Protein AF-0000000084851824 (afdb_homodimer)

pLDDT: mean 92.96, std 8.17, range [54.19, 98.88]

Foldseek 3Di:
DVCVVPVVVVVVDDDDDDPVNVCVLQVLVCVLPVDDDPPLLVLVLVLVCVFFVFDPVLSVLLVVLLSLLVSLVVLVVCVLLVFQFAQLHGHSCVPPNPVSSNSNSVVSNVVSVVSVVVSCVVQVQPCLVVLLVVLVVLQVQLVVVQSVCQVVLPQDALVVNLSSQCSNQVSSSVNSVVSSLSRGPHPVVDDCSVLSSLVSSLVQLLVLLCQAQPPVVCSRGRRNSCLLSLTNHQLLSQLCVQDVVDCLSSVSSNVSDPDVPSSVVNSCCSVPPSVSSVVSLVVSVVSLVVSQVVCVVRPHTVSVVVSSVVSRDDPVVRD/DVCVVPCVVVVPDDDDDDPVNVCVLQVLVCVLPVDDDPPLLVLVLVLVCVFFVFDPVLSVLLVVLLSLLVSLVVLVVCVLLVFQFAQLHGHSCVPPNPVSSNSNSVVSNVVSVVSVVVSCVVQVQPCLVVLLVVLVVLQVQLVVVQSVCQVVLPQDALVVNLSSQCSNQVSSSVNSVVSSLSRGPHPVVDDCSVLSSLVSSLVQLLVLLCQAQPPVVCSRGRRNSCLLSLTNHQLLSQLCVQDVVDCLSSVSSNVSDPDCPSSVVNSCCSVPPSVSSVVSLVVSVVSLVVSQVVCVVRPHTVSVVVSSVVSDDDPVVRD

Structure (mmCIF, N/CA/C/O backbone):
data_AF-0000000084851824-model_v1
#
loop_
_entity.id
_entity.type
_entity.pdbx_description
1 polymer '(2E,6E)-farnesyl diphosphate synthase'
#
loop_
_atom_site.group_PDB
_atom_site.id
_atom_site.type_symbol
_atom_site.label_atom_id
_atom_site.label_alt_id
_atom_site.label_comp_id
_atom_site.label_asym_id
_atom_site.label_entity_id
_atom_site.label_seq_id
_atom_site.pdbx_PDB_ins_code
_atom_site.Cartn_x
_atom_site.Cartn_y
_atom_site.Cartn_z
_atom_site.occupancy
_atom_site.B_iso_or_equiv
_atom_site.auth_seq_id
_atom_site.auth_comp_id
_atom_site.auth_asym_id
_atom_site.auth_atom_id
_atom_site.pdbx_PDB_model_num
ATOM 1 N N . MET A 1 1 ? -0.949 -29.328 -24.188 1 68.56 1 MET A N 1
ATOM 2 C CA . MET A 1 1 ? -0.172 -30.031 -23.172 1 68.56 1 MET A CA 1
ATOM 3 C C . MET A 1 1 ? 1.322 -29.922 -23.453 1 68.56 1 MET A C 1
ATOM 5 O O . MET A 1 1 ? 2.137 -29.953 -22.531 1 68.56 1 MET A O 1
ATOM 9 N N . ASP A 1 2 ? 1.595 -29.594 -24.688 1 75.44 2 ASP A N 1
ATOM 10 C CA . ASP A 1 2 ? 2.988 -29.547 -25.125 1 75.44 2 ASP A CA 1
ATOM 11 C C . ASP A 1 2 ? 3.721 -28.359 -24.484 1 75.44 2 ASP A C 1
ATOM 13 O O . ASP A 1 2 ? 4.898 -28.469 -24.141 1 75.44 2 ASP A O 1
ATOM 17 N N . LYS A 1 3 ? 2.967 -27.312 -24.141 1 84.19 3 LYS A N 1
ATOM 18 C CA . LYS A 1 3 ? 3.592 -26.109 -23.594 1 84.19 3 LYS A CA 1
ATOM 19 C C . LYS A 1 3 ? 4.148 -26.375 -22.203 1 84.19 3 LYS A C 1
ATOM 21 O O . LYS A 1 3 ? 5.082 -25.703 -21.75 1 84.19 3 LYS A O 1
ATOM 26 N N . TYR A 1 4 ? 3.703 -27.391 -21.578 1 91.06 4 TYR A N 1
ATOM 27 C CA . TYR A 1 4 ? 4.109 -27.656 -20.203 1 91.06 4 TYR A CA 1
ATOM 28 C C . TYR A 1 4 ? 5.227 -28.688 -20.156 1 91.06 4 TYR A C 1
ATOM 30 O O . TYR A 1 4 ? 5.754 -28.984 -19.078 1 91.06 4 TYR A O 1
ATOM 38 N N . ASP A 1 5 ? 5.609 -29.172 -21.344 1 86.06 5 ASP A N 1
ATOM 39 C CA . ASP A 1 5 ? 6.715 -30.125 -21.406 1 86.06 5 ASP A CA 1
ATOM 40 C C . ASP A 1 5 ? 8.055 -29.438 -21.172 1 86.06 5 ASP A C 1
ATOM 42 O O . ASP A 1 5 ? 9.008 -30.047 -20.703 1 86.06 5 ASP A O 1
ATOM 46 N N . ASN A 1 6 ? 8.148 -28.125 -21.5 1 83.19 6 ASN A N 1
ATOM 47 C CA . ASN A 1 6 ? 9.391 -27.375 -21.328 1 83.19 6 ASN A CA 1
ATOM 48 C C . ASN A 1 6 ? 9.133 -26.016 -20.672 1 83.19 6 ASN A C 1
ATOM 50 O O . ASN A 1 6 ? 9.711 -25 -21.094 1 83.19 6 ASN A O 1
ATOM 54 N N . ILE A 1 7 ? 8.297 -25.984 -19.703 1 89.12 7 ILE A N 1
ATOM 55 C CA . ILE A 1 7 ? 7.871 -24.734 -19.094 1 89.12 7 ILE A CA 1
ATOM 56 C C . ILE A 1 7 ? 9.039 -24.094 -18.328 1 89.12 7 ILE A C 1
ATOM 58 O O . ILE A 1 7 ? 9.102 -22.875 -18.188 1 89.12 7 ILE A O 1
ATOM 62 N N . LEU A 1 8 ? 9.992 -24.906 -17.969 1 87.31 8 LEU A N 1
ATOM 63 C CA . LEU A 1 8 ? 11.172 -24.406 -17.281 1 87.31 8 LEU A CA 1
ATOM 64 C C . LEU A 1 8 ? 11.906 -23.391 -18.141 1 87.31 8 LEU A C 1
ATOM 66 O O . LEU A 1 8 ? 12.398 -22.375 -17.625 1 87.31 8 LEU A O 1
ATOM 70 N N . HIS A 1 9 ? 11.977 -23.688 -19.422 1 83.81 9 HIS A N 1
ATOM 71 C CA . HIS A 1 9 ? 12.625 -22.75 -20.328 1 83.81 9 HIS A CA 1
ATOM 72 C C . HIS A 1 9 ? 11.898 -21.422 -20.359 1 83.81 9 HIS A C 1
ATOM 74 O O . HIS A 1 9 ? 12.531 -20.359 -20.328 1 83.81 9 HIS A O 1
ATOM 80 N N . LEU A 1 10 ? 10.578 -21.5 -20.391 1 83 10 LEU A N 1
ATOM 81 C CA . LEU A 1 10 ? 9.766 -20.297 -20.391 1 83 10 LEU A CA 1
ATOM 82 C C . LEU A 1 10 ? 9.93 -19.516 -19.094 1 83 10 LEU A C 1
ATOM 84 O O . LEU A 1 10 ? 10.047 -18.297 -19.109 1 83 10 LEU A O 1
ATOM 88 N N . LEU A 1 11 ? 9.977 -20.203 -17.984 1 88.88 11 LEU A N 1
ATOM 89 C CA . LEU A 1 11 ? 10.031 -19.594 -16.656 1 88.88 11 LEU A CA 1
ATOM 90 C C . LEU A 1 11 ? 11.438 -19.078 -16.344 1 88.88 11 LEU A C 1
ATOM 92 O O . LEU A 1 11 ? 11.648 -18.391 -15.352 1 88.88 11 LEU A O 1
ATOM 96 N N . SER A 1 12 ? 12.383 -19.422 -17.219 1 85.38 12 SER A N 1
ATOM 97 C CA . SER A 1 12 ? 13.75 -18.938 -17.062 1 85.38 12 SER A CA 1
ATOM 98 C C . SER A 1 12 ? 13.945 -17.594 -17.766 1 85.38 12 SER A C 1
ATOM 100 O O . SER A 1 12 ? 14.984 -16.953 -17.609 1 85.38 12 SER A O 1
ATOM 102 N N . GLN A 1 13 ? 12.906 -17.234 -18.469 1 81.06 13 GLN A N 1
ATOM 103 C CA . GLN A 1 13 ? 12.953 -15.961 -19.172 1 81.06 13 GLN A CA 1
ATOM 104 C C . GLN A 1 13 ? 12.211 -14.875 -18.391 1 81.06 13 GLN A C 1
ATOM 106 O O . GLN A 1 13 ? 11.32 -15.172 -17.594 1 81.06 13 GLN A O 1
ATOM 111 N N . GLU A 1 14 ? 12.68 -13.672 -18.562 1 80.12 14 GLU A N 1
ATOM 112 C CA . GLU A 1 14 ? 11.953 -12.57 -17.938 1 80.12 14 GLU A CA 1
ATOM 113 C C . GLU A 1 14 ? 10.555 -12.43 -18.531 1 80.12 14 GLU A C 1
ATOM 115 O O . GLU A 1 14 ? 10.375 -12.516 -19.75 1 80.12 14 GLU A O 1
ATOM 120 N N . PRO A 1 15 ? 9.617 -12.32 -17.672 1 79.5 15 PRO A N 1
ATOM 121 C CA . PRO A 1 15 ? 8.266 -12.156 -18.188 1 79.5 15 PRO A CA 1
ATOM 122 C C . PRO A 1 15 ? 8.109 -10.906 -19.047 1 79.5 15 PRO A C 1
ATOM 124 O O . PRO A 1 15 ? 8.727 -9.875 -18.766 1 79.5 15 PRO A O 1
ATOM 127 N N . ARG A 1 16 ? 7.297 -11.094 -20.094 1 83.56 16 ARG A N 1
ATOM 128 C CA . ARG A 1 16 ? 7.012 -9.953 -20.969 1 83.56 16 ARG A CA 1
ATOM 129 C C . ARG A 1 16 ? 6.109 -8.945 -20.266 1 83.56 16 ARG A C 1
ATOM 131 O O . ARG A 1 16 ? 5.102 -9.32 -19.656 1 83.56 16 ARG A O 1
ATOM 138 N N . TRP A 1 17 ? 6.465 -7.719 -20.141 1 93.94 17 TRP A N 1
ATOM 139 C CA . TRP A 1 17 ? 5.668 -6.617 -19.609 1 93.94 17 TRP A CA 1
ATOM 140 C C . TRP A 1 17 ? 5.574 -5.484 -20.625 1 93.94 17 TRP A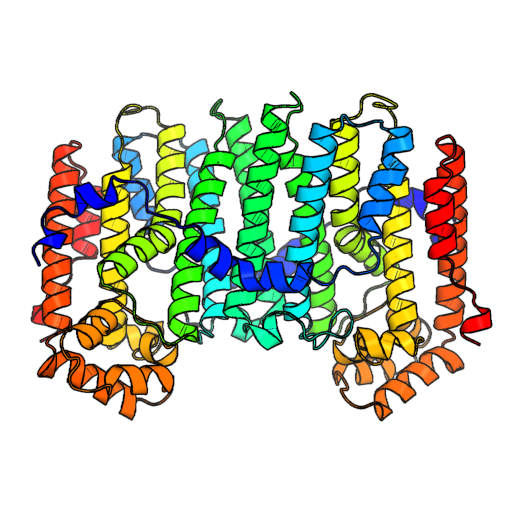 C 1
ATOM 142 O O . TRP A 1 17 ? 6.539 -4.746 -20.844 1 93.94 17 TRP A O 1
ATOM 152 N N . THR A 1 18 ? 4.379 -5.398 -21.281 1 94.62 18 THR A N 1
ATOM 153 C CA . THR A 1 18 ? 4.195 -4.484 -22.406 1 94.62 18 THR A CA 1
ATOM 154 C C . THR A 1 18 ? 3.801 -3.096 -21.906 1 94.62 18 THR A C 1
ATOM 156 O O . THR A 1 18 ? 3.381 -2.934 -20.766 1 94.62 18 THR A O 1
ATOM 159 N N . SER A 1 19 ? 3.904 -2.139 -22.781 1 95.75 19 SER A N 1
ATOM 160 C CA . SER A 1 19 ? 3.457 -0.785 -22.469 1 95.75 19 SER A CA 1
ATOM 161 C C . SER A 1 19 ? 1.956 -0.746 -22.203 1 95.75 19 SER A C 1
ATOM 163 O O . SER A 1 19 ? 1.484 0.054 -21.391 1 95.75 19 SER A O 1
ATOM 165 N N . LEU A 1 20 ? 1.265 -1.62 -22.844 1 95.19 20 LEU A N 1
ATOM 166 C CA . LEU A 1 20 ? -0.178 -1.686 -22.625 1 95.19 20 LEU A CA 1
ATOM 167 C C . LEU A 1 20 ? -0.499 -2.203 -21.234 1 95.19 20 LEU A C 1
ATOM 169 O O . LEU A 1 20 ? -1.378 -1.667 -20.562 1 95.19 20 LEU A O 1
ATOM 173 N N . ASN A 1 21 ? 0.188 -3.277 -20.781 1 96.31 21 ASN A N 1
ATOM 174 C CA . ASN A 1 21 ? 0.021 -3.756 -19.422 1 96.31 21 ASN A CA 1
ATOM 175 C C . ASN A 1 21 ? 0.282 -2.648 -18.406 1 96.31 21 ASN A C 1
ATOM 177 O O . ASN A 1 21 ? -0.486 -2.475 -17.453 1 96.31 21 ASN A O 1
ATOM 181 N N . GLU A 1 22 ? 1.395 -1.905 -18.688 1 97.56 22 GLU A N 1
ATOM 182 C CA . GLU A 1 22 ? 1.799 -0.831 -17.797 1 97.56 22 GLU A CA 1
ATOM 183 C C . GLU A 1 22 ? 0.731 0.257 -17.719 1 97.56 22 GLU A C 1
ATOM 185 O O . GLU A 1 22 ? 0.361 0.696 -16.625 1 97.56 22 GLU A O 1
ATOM 190 N N . SER A 1 23 ? 0.231 0.68 -18.891 1 97.44 23 SER A N 1
ATOM 191 C CA . SER A 1 23 ? -0.773 1.737 -18.938 1 97.44 23 SER A CA 1
ATOM 192 C C . SER A 1 23 ? -2.076 1.295 -18.281 1 97.44 23 SER A C 1
ATOM 194 O O . SER A 1 23 ? -2.736 2.086 -17.609 1 97.44 23 SER A O 1
ATOM 196 N N . ASP A 1 24 ? -2.424 0.044 -18.484 1 97.06 24 ASP A N 1
ATOM 197 C CA . ASP A 1 24 ? -3.65 -0.486 -17.891 1 97.06 24 ASP A CA 1
ATOM 198 C C . ASP A 1 24 ? -3.576 -0.476 -16.359 1 97.06 24 ASP A C 1
ATOM 200 O O . ASP A 1 24 ? -4.527 -0.067 -15.695 1 97.06 24 ASP A O 1
ATOM 204 N N . LEU A 1 25 ? -2.482 -0.9 -15.844 1 97.88 25 LEU A N 1
ATOM 205 C CA . LEU A 1 25 ? -2.32 -0.995 -14.398 1 97.88 25 LEU A CA 1
ATOM 206 C C . LEU A 1 25 ? -2.248 0.392 -13.766 1 97.88 25 LEU A C 1
ATOM 208 O O . LEU A 1 25 ? -2.65 0.577 -12.617 1 97.88 25 LEU A O 1
ATOM 212 N N . LEU A 1 26 ? -1.768 1.395 -14.531 1 98.5 26 LEU A N 1
ATOM 213 C CA . LEU A 1 26 ? -1.519 2.727 -13.992 1 98.5 26 LEU A CA 1
ATOM 214 C C . LEU A 1 26 ? -2.682 3.664 -14.305 1 98.5 26 LEU A C 1
ATOM 216 O O . LEU A 1 26 ? -2.633 4.852 -13.969 1 98.5 26 LEU A O 1
ATOM 220 N N . GLU A 1 27 ? -3.676 3.184 -14.883 1 98.31 27 GLU A N 1
ATOM 221 C CA . GLU A 1 27 ? -4.777 4.039 -15.312 1 98.31 27 GLU A CA 1
ATOM 222 C C . GLU A 1 27 ? -5.383 4.789 -14.125 1 98.31 27 GLU A C 1
ATOM 224 O O . GLU A 1 27 ? -5.672 5.984 -14.219 1 98.31 27 GLU A O 1
ATOM 229 N N . PRO A 1 28 ? -5.629 4.105 -12.945 1 98.19 28 PRO A N 1
ATOM 230 C CA . PRO A 1 28 ? -6.129 4.875 -11.805 1 98.19 28 PRO A CA 1
ATOM 231 C C . PRO A 1 28 ? -5.188 6.008 -11.398 1 98.19 28 PRO A C 1
ATOM 233 O O . PRO A 1 28 ? -5.645 7.102 -11.062 1 98.19 28 PRO A O 1
ATOM 236 N N . PHE A 1 29 ? -3.914 5.75 -11.445 1 98.44 29 PHE A N 1
ATOM 237 C CA . PHE A 1 29 ? -2.91 6.754 -11.117 1 98.44 29 PHE A CA 1
ATOM 238 C C . PHE A 1 29 ? -2.934 7.895 -12.125 1 98.44 29 PHE A C 1
ATOM 240 O O . PHE A 1 29 ? -2.918 9.07 -11.75 1 98.44 29 PHE A O 1
ATOM 247 N N . SER A 1 30 ? -2.934 7.543 -13.375 1 97.56 30 SER A N 1
ATOM 248 C CA . SER A 1 30 ? -2.979 8.531 -14.445 1 97.56 30 SER A CA 1
ATOM 249 C C . SER A 1 30 ? -4.238 9.391 -14.352 1 97.56 30 SER A C 1
ATOM 251 O O . SER A 1 30 ? -4.188 10.602 -14.57 1 97.56 30 SER A O 1
ATOM 253 N N . TYR A 1 31 ? -5.328 8.766 -14.055 1 96.94 31 TYR A N 1
ATOM 254 C CA . TYR A 1 31 ? -6.586 9.484 -13.859 1 96.94 31 TYR A CA 1
ATOM 255 C C . TYR A 1 31 ? -6.461 10.508 -12.742 1 96.94 31 TYR A C 1
ATOM 257 O O . TYR A 1 31 ? -6.863 11.664 -12.906 1 96.94 31 TYR A O 1
ATOM 265 N N . THR A 1 32 ? -5.879 10.094 -11.617 1 95.31 32 THR A N 1
ATOM 266 C CA . THR A 1 32 ? -5.75 10.961 -10.453 1 95.31 32 THR A CA 1
ATOM 267 C C . THR A 1 32 ? -4.809 12.125 -10.734 1 95.31 32 THR A C 1
ATOM 269 O O . THR A 1 32 ? -5.02 13.234 -10.25 1 95.31 32 THR A O 1
ATOM 272 N N . THR A 1 33 ? -3.795 11.906 -11.578 1 94.19 33 THR A N 1
ATOM 273 C CA . THR A 1 33 ? -2.777 12.914 -11.852 1 94.19 33 THR A CA 1
ATOM 274 C C . THR A 1 33 ? -3.217 13.836 -12.984 1 94.19 33 THR A C 1
ATOM 276 O O . THR A 1 33 ? -2.631 14.898 -13.188 1 94.19 33 THR A O 1
ATOM 279 N N . ALA A 1 34 ? -4.098 13.461 -13.758 1 89.56 34 ALA A N 1
ATOM 280 C CA . ALA A 1 34 ? -4.555 14.234 -14.906 1 89.56 34 ALA A CA 1
ATOM 281 C C . ALA A 1 34 ? -5.223 15.531 -14.461 1 89.56 34 ALA A C 1
ATOM 283 O O . ALA A 1 34 ? -5.332 16.484 -15.242 1 89.56 34 ALA A O 1
ATOM 284 N N . ASN A 1 35 ? -5.676 15.664 -13.328 1 77.31 35 ASN A N 1
ATOM 285 C CA . ASN A 1 35 ? -6.301 16.859 -12.781 1 77.31 35 ASN A CA 1
ATOM 286 C C . ASN A 1 35 ? -5.5 17.438 -11.617 1 77.31 35 ASN A C 1
ATOM 288 O O . ASN A 1 35 ? -5.871 17.25 -10.453 1 77.31 35 ASN A O 1
ATOM 292 N N . PRO A 1 36 ? -4.508 18.141 -12.039 1 68.06 36 PRO A N 1
ATOM 293 C CA . PRO A 1 36 ? -3.631 18.562 -10.938 1 68.06 36 PRO A CA 1
ATOM 294 C C . PRO A 1 36 ? -4.242 19.672 -10.094 1 68.06 36 PRO A C 1
ATOM 296 O O . PRO A 1 36 ? -4.965 20.531 -10.609 1 68.06 36 PRO A O 1
ATOM 299 N N . GLY A 1 37 ? -4.32 19.453 -8.789 1 62.97 37 GLY A N 1
ATOM 300 C CA . GLY A 1 37 ? -4.762 20.5 -7.879 1 62.97 37 GLY A CA 1
ATOM 301 C C . GLY A 1 37 ? -3.762 21.625 -7.738 1 62.97 37 GLY A C 1
ATOM 302 O O . GLY A 1 37 ? -2.912 21.812 -8.609 1 62.97 37 GLY A O 1
ATOM 303 N N . LYS A 1 38 ? -4.055 22.422 -6.734 1 62.91 38 LYS A N 1
ATOM 304 C CA . LYS A 1 38 ? -3.193 23.578 -6.473 1 62.91 38 LYS A CA 1
ATOM 305 C C . LYS A 1 38 ? -1.758 23.141 -6.195 1 62.91 38 LYS A C 1
ATOM 307 O O . LYS A 1 38 ? -1.509 22.344 -5.289 1 62.91 38 LYS A O 1
ATOM 312 N N . GLU A 1 39 ? -0.979 22.938 -7.105 1 73.88 39 GLU A N 1
ATOM 313 C CA . GLU A 1 39 ? 0.395 22.453 -7.23 1 73.88 39 GLU A CA 1
ATOM 314 C C . GLU A 1 39 ? 1.298 23.094 -6.176 1 73.88 39 GLU A C 1
ATOM 316 O O . GLU A 1 39 ? 2.35 23.641 -6.504 1 73.88 39 GLU A O 1
ATOM 321 N N . ILE A 1 40 ? 0.847 23.016 -4.84 1 84.44 40 ILE A N 1
ATOM 322 C CA . ILE A 1 40 ? 1.609 23.625 -3.764 1 84.44 40 ILE A CA 1
ATOM 323 C C . ILE A 1 40 ? 2.949 22.922 -3.602 1 84.44 40 ILE A C 1
ATOM 325 O O . ILE A 1 40 ? 3.961 23.547 -3.283 1 84.44 40 ILE A O 1
ATOM 329 N N . ARG A 1 41 ? 2.992 21.734 -3.857 1 88.38 41 ARG A N 1
ATOM 330 C CA . ARG A 1 41 ? 4.223 20.969 -3.688 1 88.38 41 ARG A CA 1
ATOM 331 C C . ARG A 1 41 ? 5.281 21.406 -4.699 1 88.38 41 ARG A C 1
ATOM 333 O O . ARG A 1 41 ? 6.449 21.578 -4.352 1 88.38 41 ARG A O 1
ATOM 340 N N . GLY A 1 42 ? 4.844 21.531 -5.934 1 90.5 42 GLY A N 1
ATOM 341 C CA . GLY A 1 42 ? 5.766 22.047 -6.934 1 90.5 42 GLY A CA 1
ATOM 342 C C . GLY A 1 42 ? 6.309 23.422 -6.586 1 90.5 42 GLY A C 1
ATOM 343 O O . GLY A 1 42 ? 7.504 23.688 -6.746 1 90.5 42 GLY A O 1
ATOM 344 N N . LYS A 1 43 ? 5.441 24.25 -6.051 1 94.25 43 LYS A N 1
ATOM 345 C CA . LYS A 1 43 ? 5.848 25.594 -5.645 1 94.25 43 LYS A CA 1
ATOM 346 C C . LYS A 1 43 ? 6.836 25.547 -4.484 1 94.25 43 LYS A C 1
ATOM 348 O O . LYS A 1 43 ? 7.781 26.344 -4.43 1 94.25 43 LYS A O 1
ATOM 353 N N . LEU A 1 44 ? 6.582 24.625 -3.604 1 96.25 44 LEU A N 1
ATOM 354 C CA . LEU A 1 44 ? 7.488 24.484 -2.467 1 96.25 44 LEU A CA 1
ATOM 355 C C . LEU A 1 44 ? 8.867 24.016 -2.924 1 96.25 44 LEU A C 1
ATOM 357 O O . LEU A 1 44 ? 9.883 24.531 -2.451 1 96.25 44 LEU A O 1
ATOM 361 N N . ILE A 1 45 ? 8.891 23.062 -3.848 1 96.31 45 ILE A N 1
ATOM 362 C CA . ILE A 1 45 ? 10.148 22.562 -4.379 1 96.31 45 ILE A CA 1
ATOM 363 C C . ILE A 1 45 ? 10.922 23.703 -5.039 1 96.31 45 ILE A C 1
ATOM 365 O O . ILE A 1 45 ? 12.117 23.875 -4.793 1 96.31 45 ILE A O 1
ATOM 369 N N . GLU A 1 46 ? 10.219 24.484 -5.789 1 96.69 46 GLU A N 1
ATOM 370 C CA . GLU A 1 46 ? 10.844 25.641 -6.449 1 96.69 46 GLU A CA 1
ATOM 371 C C . GLU A 1 46 ? 11.367 26.641 -5.43 1 96.69 46 GLU A C 1
ATOM 373 O O . GLU A 1 46 ? 12.469 27.172 -5.582 1 96.69 46 GLU A O 1
ATOM 378 N N . ALA A 1 47 ? 10.586 26.906 -4.457 1 98.19 47 ALA A N 1
ATOM 379 C CA . ALA A 1 47 ? 10.961 27.875 -3.434 1 98.19 47 ALA A CA 1
ATOM 380 C C . ALA A 1 47 ? 12.195 27.422 -2.664 1 98.19 47 ALA A C 1
ATOM 382 O O . ALA A 1 47 ? 13.148 28.188 -2.486 1 98.19 47 ALA A O 1
ATOM 383 N N . PHE A 1 48 ? 12.25 26.188 -2.232 1 98.56 48 PHE A N 1
ATOM 384 C CA . PHE A 1 48 ? 13.383 25.672 -1.479 1 98.56 48 PHE A CA 1
ATOM 385 C C . PHE A 1 48 ? 14.625 25.594 -2.357 1 98.56 48 PHE A C 1
ATOM 387 O O . PHE A 1 48 ? 15.75 25.719 -1.864 1 98.56 48 PHE A O 1
ATOM 394 N N . ASN A 1 49 ? 14.398 25.453 -3.668 1 98.31 49 ASN A N 1
ATOM 395 C CA . ASN A 1 49 ? 15.539 25.344 -4.57 1 98.31 49 ASN A CA 1
ATOM 396 C C . ASN A 1 49 ? 16.266 26.672 -4.727 1 98.31 49 ASN A C 1
ATOM 398 O O . ASN A 1 49 ? 17.391 26.734 -5.219 1 98.31 49 ASN A O 1
ATOM 402 N N . LEU A 1 50 ? 15.57 27.766 -4.336 1 98.25 50 LEU A N 1
ATOM 403 C CA . LEU A 1 50 ? 16.266 29.047 -4.273 1 98.25 50 LEU A CA 1
ATOM 404 C C . LEU A 1 50 ? 17.406 29 -3.256 1 98.25 50 LEU A C 1
ATOM 406 O O . LEU A 1 50 ? 18.438 29.641 -3.443 1 98.25 50 LEU A O 1
ATOM 410 N N . TRP A 1 51 ? 17.188 28.266 -2.174 1 98.5 51 TRP A N 1
ATOM 411 C CA . TRP A 1 51 ? 18.188 28.109 -1.121 1 98.5 51 TRP A CA 1
ATOM 412 C C . TRP A 1 51 ? 19.172 27 -1.458 1 98.5 51 TRP A C 1
ATOM 414 O O . TRP A 1 51 ? 20.375 27.125 -1.234 1 98.5 51 TRP A O 1
ATOM 424 N N . LEU A 1 52 ? 18.719 25.906 -2.084 1 98.31 52 LEU A N 1
ATOM 425 C CA . LEU A 1 52 ? 19.484 24.656 -2.088 1 98.31 52 LEU A CA 1
ATOM 426 C C . LEU A 1 52 ? 20.188 24.453 -3.422 1 98.31 52 LEU A C 1
ATOM 428 O O . LEU A 1 52 ? 21.234 23.797 -3.484 1 98.31 52 LEU A O 1
ATOM 432 N N . ARG A 1 53 ? 19.672 25.016 -4.457 1 98.44 53 ARG A N 1
ATOM 433 C CA . ARG A 1 53 ? 20.25 24.953 -5.793 1 98.44 53 ARG A CA 1
ATOM 434 C C . ARG A 1 53 ? 20.625 23.531 -6.164 1 98.44 53 ARG A C 1
ATOM 436 O O . ARG A 1 53 ? 21.781 23.234 -6.473 1 98.44 53 ARG A O 1
ATOM 443 N N . VAL A 1 54 ? 19.625 22.672 -6.219 1 97.19 54 VAL A N 1
ATOM 444 C CA . VAL A 1 54 ? 19.797 21.281 -6.633 1 97.19 54 VAL A CA 1
ATOM 445 C C . VAL A 1 54 ? 20 21.219 -8.141 1 97.19 54 VAL A C 1
ATOM 447 O O . VAL A 1 54 ? 19.312 21.906 -8.906 1 97.19 54 VAL A O 1
ATOM 450 N N . PRO A 1 55 ? 20.984 20.391 -8.641 1 96.69 55 PRO A N 1
ATOM 451 C CA . PRO A 1 55 ? 21.156 20.234 -10.086 1 96.69 55 PRO A CA 1
ATOM 452 C C . PRO A 1 55 ? 19.875 19.812 -10.797 1 96.69 55 PRO A C 1
ATOM 454 O O . PRO A 1 55 ? 19.094 19.031 -10.258 1 96.69 55 PRO A O 1
ATOM 457 N N . THR A 1 56 ? 19.688 20.281 -11.984 1 96.5 56 THR A N 1
ATOM 458 C CA . THR A 1 56 ? 18.438 20.188 -12.742 1 96.5 56 THR A CA 1
ATOM 459 C C . THR A 1 56 ? 17.984 18.734 -12.875 1 96.5 56 THR A C 1
ATOM 461 O O . THR A 1 56 ? 16.812 18.422 -12.672 1 96.5 56 THR A O 1
ATOM 464 N N . ASN A 1 57 ? 18.906 17.812 -13.25 1 95.06 57 ASN A N 1
ATOM 465 C CA . ASN A 1 57 ? 18.562 16.422 -13.453 1 95.06 57 ASN A CA 1
ATOM 466 C C . ASN A 1 57 ? 18.078 15.766 -12.156 1 95.06 57 ASN A C 1
ATOM 468 O O . ASN A 1 57 ? 17.078 15.031 -12.156 1 95.06 57 ASN A O 1
ATOM 472 N N . GLU A 1 58 ? 18.812 16.047 -11.07 1 95.5 58 GLU A N 1
ATOM 473 C CA . GLU A 1 58 ? 18.406 15.523 -9.773 1 95.5 58 GLU A CA 1
ATOM 474 C C . GLU A 1 58 ? 17.062 16.109 -9.328 1 95.5 58 GLU A C 1
ATOM 476 O O . GLU A 1 58 ? 16.219 15.383 -8.789 1 95.5 58 GLU A O 1
ATOM 481 N N . LEU A 1 59 ? 16.875 17.359 -9.57 1 96.75 59 LEU A N 1
ATOM 482 C CA . LEU A 1 59 ? 15.648 18.031 -9.172 1 96.75 59 LEU A CA 1
ATOM 483 C C . LEU A 1 59 ? 14.445 17.438 -9.898 1 96.75 59 LEU A C 1
ATOM 485 O O . LEU A 1 59 ? 13.367 17.297 -9.32 1 96.75 59 LEU A O 1
ATOM 489 N N . ALA A 1 60 ? 14.602 17.125 -11.156 1 96.25 60 ALA A N 1
ATOM 490 C CA . ALA A 1 60 ? 13.531 16.516 -11.938 1 96.25 60 ALA A CA 1
ATOM 491 C C . ALA A 1 60 ? 13.125 15.164 -11.352 1 96.25 60 ALA A C 1
ATOM 493 O O . ALA A 1 60 ? 11.938 14.859 -11.258 1 96.25 60 ALA A O 1
ATOM 494 N N . VAL A 1 61 ? 14.078 14.336 -10.953 1 96.31 61 VAL A N 1
ATOM 495 C CA . VAL A 1 61 ? 13.805 13.031 -10.367 1 96.31 61 VAL A CA 1
ATOM 496 C C . VAL A 1 61 ? 13.125 13.203 -9.016 1 96.31 61 VAL A C 1
ATOM 498 O O . VAL A 1 61 ? 12.172 12.484 -8.695 1 96.31 61 VAL A O 1
ATOM 501 N N . ILE A 1 62 ? 13.648 14.172 -8.242 1 96.5 62 ILE A N 1
ATOM 502 C CA . ILE A 1 62 ? 13.07 14.438 -6.93 1 96.5 62 ILE A CA 1
ATOM 503 C C . ILE A 1 62 ? 11.602 14.828 -7.082 1 96.5 62 ILE A C 1
ATOM 505 O O . ILE A 1 62 ? 10.734 14.289 -6.391 1 96.5 62 ILE A O 1
ATOM 509 N N . SER A 1 63 ? 11.305 15.727 -7.977 1 96.56 63 SER A N 1
ATOM 510 C CA . SER A 1 63 ? 9.938 16.156 -8.219 1 96.56 63 SER A CA 1
ATOM 511 C C . SER A 1 63 ? 9.055 14.984 -8.633 1 96.56 63 SER A C 1
ATOM 513 O O . SER A 1 63 ? 7.918 14.859 -8.164 1 96.56 63 SER A O 1
ATOM 515 N N . LYS A 1 64 ? 9.586 14.156 -9.508 1 96.81 64 LYS A N 1
ATOM 516 C CA . LYS A 1 64 ? 8.859 12.984 -9.977 1 96.81 64 LYS A CA 1
ATOM 517 C C . LYS A 1 64 ? 8.547 12.031 -8.82 1 96.81 64 LYS A C 1
ATOM 519 O O . LYS A 1 64 ? 7.41 11.57 -8.672 1 96.81 64 LYS A O 1
ATOM 524 N N . VAL A 1 65 ? 9.531 11.75 -7.973 1 97.31 65 VAL A N 1
ATOM 525 C CA . VAL A 1 65 ? 9.383 10.844 -6.836 1 97.31 65 VAL A CA 1
ATOM 526 C C . VAL A 1 65 ? 8.352 11.398 -5.863 1 97.31 65 VAL A C 1
ATOM 528 O O . VAL A 1 65 ? 7.461 10.672 -5.41 1 97.31 65 VAL A O 1
ATOM 531 N N . VAL A 1 66 ? 8.422 12.664 -5.574 1 96.31 66 VAL A N 1
ATOM 532 C CA . VAL A 1 66 ? 7.504 13.305 -4.645 1 96.31 66 VAL A CA 1
ATOM 533 C C . VAL A 1 66 ? 6.078 13.227 -5.191 1 96.31 66 VAL A C 1
ATOM 535 O O . VAL A 1 66 ? 5.145 12.898 -4.457 1 96.31 66 VAL A O 1
ATOM 538 N N . ASN A 1 67 ? 5.941 13.508 -6.438 1 95.88 67 ASN A N 1
ATOM 539 C CA . ASN A 1 67 ? 4.621 13.445 -7.055 1 95.88 67 ASN A CA 1
ATOM 540 C C . ASN A 1 67 ? 4.055 12.023 -7.023 1 95.88 67 ASN A C 1
ATOM 542 O O . ASN A 1 67 ? 2.871 11.836 -6.75 1 95.88 67 ASN A O 1
ATOM 546 N N . MET A 1 68 ? 4.855 11.047 -7.371 1 97.69 68 MET A N 1
ATOM 547 C CA . MET A 1 68 ? 4.434 9.648 -7.355 1 97.69 68 MET A CA 1
ATOM 548 C C . MET A 1 68 ? 3.971 9.234 -5.965 1 97.69 68 MET A C 1
ATOM 550 O O . MET A 1 68 ? 2.877 8.688 -5.809 1 97.69 68 MET A O 1
ATOM 554 N N . LEU A 1 69 ? 4.762 9.539 -4.949 1 98 69 LEU A N 1
ATOM 555 C CA . LEU A 1 69 ? 4.465 9.117 -3.584 1 98 69 LEU A CA 1
ATOM 556 C C . LEU A 1 69 ? 3.24 9.852 -3.045 1 98 69 LEU A C 1
ATOM 558 O O . LEU A 1 69 ? 2.389 9.25 -2.389 1 98 69 LEU A O 1
ATOM 562 N N . HIS A 1 70 ? 3.166 11.117 -3.309 1 95.88 70 HIS A N 1
ATOM 563 C CA . HIS A 1 70 ? 2.02 11.906 -2.869 1 95.88 70 HIS A CA 1
ATOM 564 C C . HIS A 1 70 ? 0.725 11.391 -3.49 1 95.88 70 HIS A C 1
ATOM 566 O O . HIS A 1 70 ? -0.265 11.18 -2.787 1 95.88 70 HIS A O 1
ATOM 572 N N . THR A 1 71 ? 0.726 11.211 -4.801 1 96.5 71 THR A N 1
ATOM 573 C CA . THR A 1 71 ? -0.479 10.789 -5.504 1 96.5 71 THR A CA 1
ATOM 574 C C . THR A 1 71 ? -0.894 9.383 -5.062 1 96.5 71 THR A C 1
ATOM 576 O O . THR A 1 71 ? -2.078 9.125 -4.844 1 96.5 71 THR A O 1
ATOM 579 N N . ALA A 1 72 ? 0.082 8.492 -4.953 1 98.19 72 ALA A N 1
ATOM 580 C CA . ALA A 1 72 ? -0.219 7.156 -4.457 1 98.19 72 ALA A CA 1
ATOM 581 C C . ALA A 1 72 ? -0.868 7.211 -3.078 1 98.19 72 ALA A C 1
ATOM 583 O O . ALA A 1 72 ? -1.861 6.527 -2.824 1 98.19 72 ALA A O 1
ATOM 584 N N . SER A 1 73 ? -0.316 8.031 -2.215 1 97.75 73 SER A N 1
ATOM 585 C CA . SER A 1 73 ? -0.852 8.156 -0.864 1 97.75 73 SER A CA 1
ATOM 586 C C . SER A 1 73 ? -2.266 8.734 -0.881 1 97.75 73 SER A C 1
ATOM 588 O O . SER A 1 73 ? -3.105 8.352 -0.062 1 97.75 73 SER A O 1
ATOM 590 N N . LEU A 1 74 ? -2.58 9.641 -1.797 1 95.94 74 LEU A N 1
ATOM 591 C CA . LEU A 1 74 ? -3.91 10.227 -1.938 1 95.94 74 LEU A CA 1
ATOM 592 C C . LEU A 1 74 ? -4.926 9.164 -2.352 1 95.94 74 LEU A C 1
ATOM 594 O O . LEU A 1 74 ? -6.051 9.141 -1.843 1 95.94 74 LEU A O 1
ATOM 598 N N . MET A 1 75 ? -4.523 8.359 -3.312 1 98.06 75 MET A N 1
ATOM 599 C CA . MET A 1 75 ? -5.406 7.301 -3.799 1 98.06 75 MET A CA 1
ATOM 600 C C . MET A 1 75 ? -5.797 6.355 -2.666 1 98.06 75 MET A C 1
ATOM 602 O O . MET A 1 75 ? -6.965 5.984 -2.539 1 98.06 75 MET A O 1
ATOM 606 N N . VAL A 1 76 ? -4.84 5.996 -1.817 1 98.44 76 VAL A N 1
ATOM 607 C CA . VAL A 1 76 ? -5.094 5.105 -0.688 1 98.44 76 VAL A CA 1
ATOM 608 C C . VAL A 1 76 ? -5.965 5.82 0.345 1 98.44 76 VAL A C 1
ATOM 610 O O . VAL A 1 76 ? -6.93 5.246 0.852 1 98.44 76 VAL A O 1
ATOM 613 N N . ASP A 1 77 ? -5.605 7.055 0.587 1 97.25 77 ASP A N 1
ATOM 614 C CA . ASP A 1 77 ? -6.352 7.863 1.546 1 97.25 77 ASP A CA 1
ATOM 615 C C . ASP A 1 77 ? -7.812 8 1.13 1 97.25 77 ASP A C 1
ATOM 617 O O . ASP A 1 77 ? -8.711 7.938 1.972 1 97.25 77 ASP A O 1
ATOM 621 N N . ASP A 1 78 ? -8.062 8.227 -0.129 1 97.38 78 ASP A N 1
ATOM 622 C CA . ASP A 1 78 ? -9.422 8.352 -0.641 1 97.38 78 ASP A CA 1
ATOM 623 C C . ASP A 1 78 ? -10.234 7.086 -0.374 1 97.38 78 ASP A C 1
ATOM 625 O O . ASP A 1 78 ? -11.438 7.156 -0.105 1 97.38 78 ASP A O 1
ATOM 629 N N . ILE A 1 79 ? -9.617 5.969 -0.478 1 98.31 79 ILE A N 1
ATOM 630 C CA . ILE A 1 79 ? -10.273 4.707 -0.165 1 98.31 79 ILE A CA 1
ATOM 631 C C . ILE A 1 79 ? -10.562 4.633 1.334 1 98.31 79 ILE A C 1
ATOM 633 O O . ILE A 1 79 ? -11.672 4.293 1.744 1 98.31 79 ILE A O 1
ATOM 637 N N . GLU A 1 80 ? -9.555 4.965 2.131 1 98.31 80 GLU A N 1
ATOM 638 C CA . GLU A 1 80 ? -9.672 4.891 3.584 1 98.31 80 GLU A CA 1
ATOM 639 C C . GLU A 1 80 ? -10.789 5.797 4.098 1 98.31 80 GLU A C 1
ATOM 641 O O . GLU A 1 80 ? -11.461 5.473 5.082 1 98.31 80 GLU A O 1
ATOM 646 N N . ASP A 1 81 ? -11.008 6.867 3.377 1 96.38 81 ASP A N 1
ATOM 647 C CA . ASP A 1 81 ? -12 7.855 3.787 1 96.38 81 ASP A CA 1
ATOM 648 C C . ASP A 1 81 ? -13.328 7.621 3.08 1 96.38 81 ASP A C 1
ATOM 650 O O . ASP A 1 81 ? -14.328 8.266 3.396 1 96.38 81 ASP A O 1
ATOM 654 N N . ASP A 1 82 ? -13.359 6.723 2.168 1 96.06 82 ASP A N 1
ATOM 655 C CA . ASP A 1 82 ? -14.5 6.516 1.281 1 96.06 82 ASP A CA 1
ATOM 656 C C . ASP A 1 82 ? -14.938 7.824 0.625 1 96.06 82 ASP A C 1
ATOM 658 O O . ASP A 1 82 ? -16.109 8.188 0.658 1 96.06 82 ASP A O 1
ATOM 662 N N . SER A 1 83 ? -13.93 8.516 0.196 1 93.81 83 SER A N 1
ATOM 663 C CA . SER A 1 83 ? -14.18 9.789 -0.471 1 93.81 83 SER A CA 1
ATOM 664 C C . SER A 1 83 ? -14.969 9.594 -1.761 1 93.81 83 SER A C 1
ATOM 666 O O . SER A 1 83 ? -14.875 8.539 -2.396 1 93.81 83 SER A O 1
ATOM 668 N N . GLN A 1 84 ? -15.742 10.664 -2.152 1 92.69 84 GLN A N 1
ATOM 669 C CA . GLN A 1 84 ? -16.531 10.586 -3.371 1 92.69 84 GLN A CA 1
ATOM 670 C C . GLN A 1 84 ? -15.93 11.43 -4.484 1 92.69 84 GLN A C 1
ATOM 672 O O . GLN A 1 84 ? -15.898 11.008 -5.645 1 92.69 84 GLN A O 1
ATOM 677 N N . LEU A 1 85 ? -15.352 12.547 -4.031 1 90.62 85 LEU A N 1
ATOM 678 C CA . LEU A 1 85 ? -14.844 13.516 -5 1 90.62 85 LEU A CA 1
ATOM 679 C C . LEU A 1 85 ? -13.461 14.008 -4.605 1 90.62 85 LEU A C 1
ATOM 681 O O . LEU A 1 85 ? -13.133 14.062 -3.418 1 90.62 85 LEU A O 1
ATOM 685 N N . ARG A 1 86 ? -12.719 14.367 -5.613 1 87.38 86 ARG A N 1
ATOM 686 C CA . ARG A 1 86 ? -11.461 15.102 -5.512 1 87.38 86 ARG A CA 1
ATOM 687 C C . ARG A 1 86 ? -11.297 16.062 -6.691 1 87.38 86 ARG A C 1
ATOM 689 O O . ARG A 1 86 ? -11.344 15.633 -7.848 1 87.38 86 ARG A O 1
ATOM 696 N N . ARG A 1 87 ? -11.148 17.297 -6.301 1 86.38 87 ARG A N 1
ATOM 697 C CA . ARG A 1 87 ? -11.031 18.344 -7.32 1 86.38 87 ARG A CA 1
ATOM 698 C C . ARG A 1 87 ? -12.211 18.281 -8.289 1 86.38 87 ARG A C 1
ATOM 700 O O . ARG A 1 87 ? -12.016 18.266 -9.508 1 86.38 87 ARG A O 1
ATOM 707 N N . SER A 1 88 ? -13.328 18.047 -7.742 1 85.88 88 SER A N 1
ATOM 708 C CA . SER A 1 88 ? -14.617 18.094 -8.414 1 85.88 88 SER A CA 1
ATOM 709 C C . SER A 1 88 ? -14.797 16.906 -9.352 1 85.88 88 SER A C 1
ATOM 711 O O . SER A 1 88 ? -15.68 16.922 -10.211 1 85.88 88 SER A O 1
ATOM 713 N N . GLN A 1 89 ? -13.922 15.992 -9.281 1 90.44 89 GLN A N 1
ATOM 714 C CA . GLN A 1 89 ? -14.055 14.766 -10.062 1 90.44 89 GLN A CA 1
ATOM 715 C C . GLN A 1 89 ? -14.211 13.547 -9.148 1 90.44 89 GLN A C 1
ATOM 717 O O . GLN A 1 89 ? -13.719 13.547 -8.023 1 90.44 89 GLN A O 1
ATOM 722 N N . PRO A 1 90 ? -14.945 12.539 -9.633 1 94.62 90 PRO A N 1
ATOM 723 C CA . PRO A 1 90 ? -14.984 11.312 -8.828 1 94.62 90 PRO A CA 1
ATOM 724 C C . PRO A 1 90 ? -13.594 10.758 -8.523 1 94.62 90 PRO A C 1
ATOM 726 O O . PRO A 1 90 ? -12.711 10.812 -9.383 1 94.62 90 PRO A O 1
ATOM 729 N N . VAL A 1 91 ? -13.414 10.328 -7.355 1 95.94 91 VAL A N 1
ATOM 730 C CA . VAL A 1 91 ? -12.125 9.766 -6.977 1 95.94 91 VAL A CA 1
ATOM 731 C C . VAL A 1 91 ? -11.891 8.453 -7.723 1 95.94 91 VAL A C 1
ATOM 733 O O . VAL A 1 91 ? -12.836 7.832 -8.211 1 95.94 91 VAL A O 1
ATOM 736 N N . ALA A 1 92 ? -10.695 7.953 -7.777 1 97.44 92 ALA A N 1
ATOM 737 C CA . ALA A 1 92 ? -10.266 6.824 -8.602 1 97.44 92 ALA A CA 1
ATOM 738 C C . ALA A 1 92 ? -11.023 5.555 -8.227 1 97.44 92 ALA A C 1
ATOM 740 O O . ALA A 1 92 ? -11.469 4.805 -9.102 1 97.44 92 ALA A O 1
ATOM 741 N N . HIS A 1 93 ? -11.188 5.266 -6.871 1 98.25 93 HIS A N 1
ATOM 742 C CA . HIS A 1 93 ? -11.766 3.982 -6.488 1 98.25 93 HIS A CA 1
ATOM 743 C C . HIS A 1 93 ? -13.258 3.926 -6.812 1 98.25 93 HIS A C 1
ATOM 745 O O . HIS A 1 93 ? -13.852 2.846 -6.844 1 98.25 93 HIS A O 1
ATOM 751 N N . LYS A 1 94 ? -13.906 5.109 -7.027 1 97.5 94 LYS A N 1
ATOM 752 C CA . LYS A 1 94 ? -15.305 5.117 -7.457 1 97.5 94 LYS A CA 1
ATOM 753 C C . LYS A 1 94 ? -15.422 4.793 -8.945 1 97.5 94 LYS A C 1
ATOM 755 O O . LYS A 1 94 ? -16.469 4.344 -9.406 1 97.5 94 LYS A O 1
ATOM 760 N N . ILE A 1 95 ? -14.391 5.008 -9.695 1 97.31 95 ILE A N 1
ATOM 761 C CA . ILE A 1 95 ? -14.383 4.738 -11.125 1 97.31 95 ILE A CA 1
ATOM 762 C C . ILE A 1 95 ? -13.82 3.342 -11.383 1 97.31 95 ILE A C 1
ATOM 764 O O . ILE A 1 95 ? -14.43 2.545 -12.109 1 97.31 95 ILE A O 1
ATOM 768 N N . TYR A 1 96 ? -12.734 2.994 -10.773 1 97.88 96 TYR A N 1
ATOM 769 C CA . TYR A 1 96 ? -11.977 1.797 -11.117 1 97.88 96 TYR A CA 1
ATOM 770 C C . TYR A 1 96 ? -12.195 0.699 -10.078 1 97.88 96 TYR A C 1
ATOM 772 O O . TYR A 1 96 ? -11.781 -0.444 -10.281 1 97.88 96 TYR A O 1
ATOM 780 N N . GLY A 1 97 ? -12.867 1.048 -8.992 1 97.88 97 GLY A N 1
ATOM 781 C CA . GLY A 1 97 ? -13.031 0.11 -7.898 1 97.88 97 GLY A CA 1
ATOM 782 C C . GLY A 1 97 ? -11.875 0.118 -6.922 1 97.88 97 GLY A C 1
ATOM 783 O O . GLY A 1 97 ? -10.766 0.553 -7.262 1 97.88 97 GLY A O 1
ATOM 784 N N . ILE A 1 98 ? -12.125 -0.381 -5.727 1 98.38 98 ILE A N 1
ATOM 785 C CA . ILE A 1 98 ? -11.164 -0.402 -4.633 1 98.38 98 ILE A CA 1
ATOM 786 C C . ILE A 1 98 ? -9.969 -1.274 -5.02 1 98.38 98 ILE A C 1
ATOM 788 O O . ILE A 1 98 ? -8.82 -0.851 -4.895 1 98.38 98 ILE A O 1
ATOM 792 N N . PRO A 1 99 ? -10.188 -2.463 -5.672 1 98.56 99 PRO A N 1
ATOM 793 C CA . PRO A 1 99 ? -9.055 -3.355 -5.934 1 98.56 99 PRO A CA 1
ATOM 794 C C . PRO A 1 99 ? -8.031 -2.746 -6.883 1 98.56 99 PRO A C 1
ATOM 796 O O . PRO A 1 99 ? -6.84 -2.684 -6.559 1 98.56 99 PRO A O 1
ATOM 799 N N . GLN A 1 100 ? -8.469 -2.221 -8 1 98.5 100 GLN A N 1
ATOM 800 C CA . GLN A 1 100 ? -7.555 -1.659 -8.984 1 98.5 100 GLN A CA 1
ATOM 801 C C . GLN A 1 100 ? -6.844 -0.425 -8.438 1 98.5 100 GLN A C 1
ATOM 803 O O . GLN A 1 100 ? -5.66 -0.21 -8.711 1 98.5 100 GLN A O 1
ATOM 808 N N . THR A 1 101 ? -7.598 0.358 -7.684 1 98.75 101 THR A N 1
ATOM 809 C CA . THR A 1 101 ? -7.035 1.594 -7.152 1 98.75 101 THR A CA 1
ATOM 810 C C . THR A 1 101 ? -5.953 1.294 -6.117 1 98.75 101 THR A C 1
ATOM 812 O O . THR A 1 101 ? -4.875 1.89 -6.152 1 98.75 101 THR A O 1
ATOM 815 N N . ILE A 1 102 ? -6.199 0.333 -5.191 1 98.81 102 ILE A N 1
ATOM 816 C CA . ILE A 1 102 ? -5.207 -0.026 -4.188 1 98.81 102 ILE A CA 1
ATOM 817 C C . ILE A 1 102 ? -3.961 -0.589 -4.867 1 98.81 102 ILE A C 1
ATOM 819 O O . ILE A 1 102 ? -2.836 -0.22 -4.523 1 98.81 102 ILE A O 1
ATOM 823 N N . ASN A 1 103 ? -4.133 -1.465 -5.812 1 98.81 103 ASN A N 1
ATOM 824 C CA . ASN A 1 103 ? -2.996 -2.088 -6.48 1 98.81 103 ASN A CA 1
ATOM 825 C C . ASN A 1 103 ? -2.154 -1.061 -7.23 1 98.81 103 ASN A C 1
ATOM 827 O O . ASN A 1 103 ? -0.924 -1.088 -7.16 1 98.81 103 ASN A O 1
ATOM 831 N N . SER A 1 104 ? -2.832 -0.198 -7.949 1 98.81 104 SER A N 1
ATOM 832 C CA . SER A 1 104 ? -2.129 0.846 -8.688 1 98.81 104 SER A CA 1
ATOM 833 C C . SER A 1 104 ? -1.331 1.745 -7.75 1 98.81 104 SER A C 1
ATOM 835 O O . SER A 1 104 ? -0.168 2.055 -8.016 1 98.81 104 SER A O 1
ATOM 837 N N . ALA A 1 105 ? -1.952 2.164 -6.68 1 98.81 105 ALA A N 1
ATOM 838 C CA . ALA A 1 105 ? -1.288 3.033 -5.711 1 98.81 105 ALA A CA 1
ATOM 839 C C . ALA A 1 105 ? -0.06 2.352 -5.117 1 98.81 105 ALA A C 1
ATOM 841 O O . ALA A 1 105 ? 1.021 2.945 -5.059 1 98.81 105 ALA A O 1
ATOM 842 N N . ASN A 1 106 ? -0.221 1.103 -4.656 1 98.75 106 ASN A N 1
ATOM 843 C CA . ASN A 1 106 ? 0.905 0.366 -4.094 1 98.75 106 ASN A CA 1
ATOM 844 C C . ASN A 1 106 ? 2.002 0.141 -5.129 1 98.75 106 ASN A C 1
ATOM 846 O O . ASN A 1 106 ? 3.189 0.224 -4.812 1 98.75 106 ASN A O 1
ATOM 850 N N . TYR A 1 107 ? 1.574 -0.194 -6.379 1 98.81 107 TYR A N 1
ATOM 851 C CA . TYR A 1 107 ? 2.523 -0.339 -7.477 1 98.81 107 TYR A CA 1
ATOM 852 C C . TYR A 1 107 ? 3.352 0.928 -7.652 1 98.81 107 TYR A C 1
ATOM 854 O O . TYR A 1 107 ? 4.574 0.862 -7.805 1 98.81 107 TYR A O 1
ATOM 862 N N . VAL A 1 108 ? 2.76 2.053 -7.543 1 98.88 108 VAL A N 1
ATOM 863 C CA . VAL A 1 108 ? 3.414 3.342 -7.742 1 98.88 108 VAL A CA 1
ATOM 864 C C . VAL A 1 108 ? 4.387 3.609 -6.594 1 98.88 108 VAL A C 1
ATOM 866 O O . VAL A 1 108 ? 5.457 4.188 -6.801 1 98.88 108 VAL A O 1
ATOM 869 N N . TYR A 1 109 ? 4.059 3.213 -5.328 1 98.69 109 TYR A N 1
ATOM 870 C CA . TYR A 1 109 ? 5.023 3.322 -4.238 1 98.69 109 TYR A CA 1
ATOM 871 C C . TYR A 1 109 ? 6.352 2.68 -4.621 1 98.69 109 TYR A C 1
ATOM 873 O O . TYR A 1 109 ? 7.41 3.283 -4.445 1 98.69 109 TYR A O 1
ATOM 881 N N . PHE A 1 110 ? 6.281 1.514 -5.195 1 98.5 110 PHE A N 1
ATOM 882 C CA . PHE A 1 110 ? 7.5 0.771 -5.492 1 98.5 110 PHE A CA 1
ATOM 883 C C . PHE A 1 110 ? 8.156 1.296 -6.762 1 98.5 110 PHE A C 1
ATOM 885 O O . PHE A 1 110 ? 9.383 1.279 -6.883 1 98.5 110 PHE A O 1
ATOM 892 N N . LEU A 1 111 ? 7.344 1.816 -7.734 1 98.5 111 LEU A N 1
ATOM 893 C CA . LEU A 1 111 ? 7.926 2.508 -8.883 1 98.5 111 LEU A CA 1
ATOM 894 C C . LEU A 1 111 ? 8.742 3.713 -8.43 1 98.5 111 LEU A C 1
ATOM 896 O O . LEU A 1 111 ? 9.789 4.004 -9.008 1 98.5 111 LEU A O 1
ATOM 900 N N . ALA A 1 112 ? 8.219 4.395 -7.414 1 98.31 112 ALA A N 1
ATOM 901 C CA . ALA A 1 112 ? 8.938 5.551 -6.883 1 98.31 112 ALA A CA 1
ATOM 902 C C . ALA A 1 112 ? 10.305 5.145 -6.34 1 98.31 112 ALA A C 1
ATOM 904 O O . ALA A 1 112 ? 11.281 5.879 -6.496 1 98.31 112 ALA A O 1
ATOM 905 N N . TYR A 1 113 ? 10.398 3.986 -5.707 1 97.31 113 TYR A N 1
ATOM 906 C CA . TYR A 1 113 ? 11.688 3.496 -5.219 1 97.31 113 TYR A CA 1
ATOM 907 C C . TYR A 1 113 ? 12.641 3.236 -6.375 1 97.31 113 TYR A C 1
ATOM 909 O O . TYR A 1 113 ? 13.836 3.51 -6.273 1 97.31 113 TYR A O 1
ATOM 917 N N . GLN A 1 114 ? 12.094 2.693 -7.457 1 95.69 114 GLN A N 1
ATOM 918 C CA . GLN A 1 114 ? 12.938 2.475 -8.633 1 95.69 114 GLN A CA 1
ATOM 919 C C . GLN A 1 114 ? 13.555 3.783 -9.117 1 95.69 114 GLN A C 1
ATOM 921 O O . GLN A 1 114 ? 14.742 3.832 -9.445 1 95.69 114 GLN A O 1
ATOM 926 N N . GLU A 1 115 ? 12.734 4.816 -9.133 1 95.31 115 GLU A N 1
ATOM 927 C CA . GLU A 1 115 ? 13.234 6.141 -9.492 1 95.31 115 GLU A CA 1
ATOM 928 C C . GLU A 1 115 ? 14.273 6.625 -8.484 1 95.31 115 GLU A C 1
ATOM 930 O O . GLU A 1 115 ? 15.273 7.238 -8.867 1 95.31 115 GLU A O 1
ATOM 935 N N . LEU A 1 116 ? 14.031 6.379 -7.266 1 94.56 116 LEU A N 1
ATOM 936 C CA . LEU A 1 116 ? 14.922 6.789 -6.184 1 94.56 116 LEU A CA 1
ATOM 937 C C . LEU A 1 116 ? 16.281 6.105 -6.316 1 94.56 116 LEU A C 1
ATOM 939 O O . LEU A 1 116 ? 17.312 6.73 -6.078 1 94.56 116 LEU A O 1
ATOM 943 N N . PHE A 1 117 ? 16.281 4.809 -6.68 1 92.31 117 PHE A N 1
ATOM 944 C CA . PHE A 1 117 ? 17.531 4.078 -6.863 1 92.31 117 PHE A CA 1
ATOM 945 C C . PHE A 1 117 ? 18.344 4.68 -8.008 1 92.31 117 PHE A C 1
ATOM 947 O O . PHE A 1 117 ? 19.578 4.754 -7.926 1 92.31 117 PHE A O 1
ATOM 954 N N . ALA A 1 118 ? 17.625 5.082 -9 1 88.75 118 ALA A N 1
ATOM 955 C CA . ALA A 1 118 ? 18.312 5.715 -10.125 1 88.75 118 ALA A CA 1
ATOM 956 C C . ALA A 1 118 ? 18.984 7.02 -9.703 1 88.75 118 ALA A C 1
ATOM 958 O O . ALA A 1 118 ? 20.094 7.328 -10.133 1 88.75 118 ALA A O 1
ATOM 959 N N . LEU A 1 119 ? 18.359 7.766 -8.852 1 90.69 119 LEU A N 1
ATOM 960 C CA . LEU A 1 119 ? 18.906 9.008 -8.312 1 90.69 119 LEU A CA 1
ATOM 961 C C . LEU A 1 119 ? 20.125 8.727 -7.43 1 90.69 119 LEU A C 1
ATOM 963 O O . LEU A 1 119 ? 21.125 9.422 -7.523 1 90.69 119 LEU A O 1
ATOM 967 N N . ARG A 1 120 ? 19.984 7.73 -6.617 1 86.44 120 ARG A N 1
ATOM 968 C CA . ARG A 1 120 ? 21.062 7.344 -5.707 1 86.44 120 ARG A CA 1
ATOM 969 C C . ARG A 1 120 ? 22.328 6.977 -6.477 1 86.44 120 ARG A C 1
ATOM 971 O O . ARG A 1 120 ? 23.438 7.355 -6.086 1 86.44 120 ARG A O 1
ATOM 978 N N . ASN A 1 121 ? 22.203 6.293 -7.508 1 83 121 ASN A N 1
ATOM 979 C CA . ASN A 1 121 ? 23.328 5.828 -8.312 1 83 121 ASN A CA 1
ATOM 980 C C . ASN A 1 121 ? 24.016 6.98 -9.039 1 83 121 ASN A C 1
ATOM 982 O O . ASN A 1 121 ? 25.203 6.914 -9.336 1 83 121 ASN A O 1
ATOM 986 N N . ARG A 1 122 ? 23.328 8.07 -9.211 1 81.5 122 ARG A N 1
ATOM 987 C CA . ARG A 1 122 ? 23.859 9.195 -9.961 1 81.5 122 ARG A CA 1
ATOM 988 C C . ARG A 1 122 ? 24.484 10.227 -9.023 1 81.5 122 ARG A C 1
ATOM 990 O O . ARG A 1 122 ? 25.391 10.969 -9.422 1 81.5 122 ARG A O 1
ATOM 997 N N . SER A 1 123 ? 23.984 10.516 -7.836 1 75 123 SER A N 1
ATOM 998 C CA . SER A 1 123 ? 24.328 11.648 -6.988 1 75 123 SER A CA 1
ATOM 999 C C . SER A 1 123 ? 25.344 11.25 -5.914 1 75 123 SER A C 1
ATOM 1001 O O . SER A 1 123 ? 25.875 12.102 -5.211 1 75 123 SER A O 1
ATOM 1003 N N . SER A 1 124 ? 25.875 10.148 -5.938 1 72.38 124 SER A N 1
ATOM 1004 C CA . SER A 1 124 ? 26.797 9.664 -4.918 1 72.38 124 SER A CA 1
ATOM 1005 C C . SER A 1 124 ? 26.203 9.789 -3.521 1 72.38 124 SER A C 1
ATOM 1007 O O . SER A 1 124 ? 26.906 9.648 -2.52 1 72.38 124 SER A O 1
ATOM 1009 N N . VAL A 1 125 ? 24.984 10.336 -3.359 1 77.44 125 VAL A N 1
ATOM 1010 C CA . VAL A 1 125 ? 24.391 10.438 -2.035 1 77.44 125 VAL A CA 1
ATOM 1011 C C . VAL A 1 125 ? 23.859 9.07 -1.596 1 77.44 125 VAL A C 1
ATOM 1013 O O . VAL A 1 125 ? 23.016 8.477 -2.266 1 77.44 125 VAL A O 1
ATOM 1016 N N . SER A 1 126 ? 24.453 8.703 -0.462 1 77.06 126 SER A N 1
ATOM 1017 C CA . SER A 1 126 ? 24.047 7.402 0.062 1 77.06 126 SER A CA 1
ATOM 1018 C C . SER A 1 126 ? 22.797 7.508 0.913 1 77.06 126 SER A C 1
ATOM 1020 O O . SER A 1 126 ? 22.344 8.609 1.245 1 77.06 126 SER A O 1
ATOM 1022 N N . ASP A 1 127 ? 21.859 6.594 0.993 1 86.38 127 ASP A N 1
ATOM 1023 C CA . ASP A 1 127 ? 20.812 6.34 1.987 1 86.38 127 ASP A CA 1
ATOM 1024 C C . ASP A 1 127 ? 19.531 7.098 1.645 1 86.38 127 ASP A C 1
ATOM 1026 O O . ASP A 1 127 ? 18.734 7.402 2.529 1 86.38 127 ASP A O 1
ATOM 1030 N N . LEU A 1 128 ? 19.406 7.621 0.365 1 92.56 128 LEU A N 1
ATOM 1031 C CA . LEU A 1 128 ? 18.172 8.297 -0.053 1 92.56 128 LEU A CA 1
ATOM 1032 C C . LEU A 1 128 ? 16.953 7.414 0.2 1 92.56 128 LEU A C 1
ATOM 1034 O O . LEU A 1 128 ? 15.906 7.902 0.613 1 92.56 128 LEU A O 1
ATOM 1038 N N . ASP A 1 129 ? 17.172 6.156 -0.027 1 92.38 129 ASP A N 1
ATOM 1039 C CA . ASP A 1 129 ? 16.094 5.195 0.171 1 92.38 129 ASP A CA 1
ATOM 1040 C C . ASP A 1 129 ? 15.742 5.059 1.652 1 92.38 129 ASP A C 1
ATOM 1042 O O . ASP A 1 129 ? 14.57 4.906 2.008 1 92.38 129 ASP A O 1
ATOM 1046 N N . VAL A 1 130 ? 16.75 5.152 2.525 1 93.62 130 VAL A N 1
ATOM 1047 C CA . VAL A 1 130 ? 16.531 5.098 3.967 1 93.62 130 VAL A CA 1
ATOM 1048 C C . VAL A 1 130 ? 15.734 6.32 4.414 1 93.62 130 VAL A C 1
ATOM 1050 O O . VAL A 1 130 ? 14.781 6.199 5.188 1 93.62 130 VAL A O 1
ATOM 1053 N N . LEU A 1 131 ? 16.125 7.434 3.875 1 94.5 131 LEU A N 1
ATOM 1054 C CA . LEU A 1 131 ? 15.469 8.695 4.191 1 94.5 131 LEU A CA 1
ATOM 1055 C C . LEU A 1 131 ? 14 8.664 3.777 1 94.5 131 LEU A C 1
ATOM 1057 O O . LEU A 1 131 ? 13.117 9 4.57 1 94.5 131 LEU A O 1
ATOM 1061 N N . VAL A 1 132 ? 13.734 8.258 2.586 1 97 132 VAL A N 1
ATOM 1062 C CA . VAL A 1 132 ? 12.375 8.242 2.047 1 97 132 VAL A CA 1
ATOM 1063 C C . VAL A 1 132 ? 11.531 7.215 2.805 1 97 132 VAL A C 1
ATOM 1065 O O . VAL A 1 132 ? 10.383 7.48 3.152 1 97 132 VAL A O 1
ATOM 1068 N N . THR A 1 133 ? 12.086 6.059 3.104 1 97.38 133 THR A N 1
ATOM 1069 C CA . THR A 1 133 ? 11.375 5.02 3.838 1 97.38 133 THR A CA 1
ATOM 1070 C C . THR A 1 133 ? 10.961 5.52 5.219 1 97.38 133 THR A C 1
ATOM 1072 O O . THR A 1 133 ? 9.836 5.277 5.664 1 97.38 133 THR A O 1
ATOM 1075 N N . SER A 1 134 ? 11.859 6.215 5.891 1 96.56 134 SER A N 1
ATOM 1076 C CA . SER A 1 134 ? 11.555 6.75 7.215 1 96.56 134 SER A CA 1
ATOM 1077 C C . SER A 1 134 ? 10.367 7.703 7.164 1 96.56 134 SER A C 1
ATOM 1079 O O . SER A 1 134 ? 9.523 7.695 8.062 1 96.56 134 SER A O 1
ATOM 1081 N N . GLU A 1 135 ? 10.328 8.492 6.16 1 97.06 135 GLU A N 1
ATOM 1082 C CA . GLU A 1 135 ? 9.227 9.445 6.035 1 97.06 135 GLU A CA 1
ATOM 1083 C C . GLU A 1 135 ? 7.93 8.75 5.641 1 97.06 135 GLU A C 1
ATOM 1085 O O . GLU A 1 135 ? 6.844 9.172 6.051 1 97.06 135 GLU A O 1
ATOM 1090 N N . LEU A 1 136 ? 8.039 7.703 4.816 1 98.12 136 LEU A N 1
ATOM 1091 C CA . LEU A 1 136 ? 6.848 6.93 4.492 1 98.12 136 LEU A CA 1
ATOM 1092 C C . LEU A 1 136 ? 6.305 6.223 5.73 1 98.12 136 LEU A C 1
ATOM 1094 O O . LEU A 1 136 ? 5.09 6.074 5.883 1 98.12 136 LEU A O 1
ATOM 1098 N N . LEU A 1 137 ? 7.184 5.773 6.605 1 97.88 137 LEU A N 1
ATOM 1099 C CA . LEU A 1 137 ? 6.746 5.234 7.887 1 97.88 137 LEU A CA 1
ATOM 1100 C C . LEU A 1 137 ? 6.008 6.293 8.695 1 97.88 137 LEU A C 1
ATOM 1102 O O . LEU A 1 137 ? 4.934 6.027 9.242 1 97.88 137 LEU A O 1
ATOM 1106 N N . SER A 1 138 ? 6.566 7.523 8.734 1 96.94 138 SER A N 1
ATOM 1107 C CA . SER A 1 138 ? 5.914 8.625 9.438 1 96.94 138 SER A CA 1
ATOM 1108 C C . SER A 1 138 ? 4.523 8.891 8.875 1 96.94 138 SER A C 1
ATOM 1110 O O . SER A 1 138 ? 3.568 9.086 9.633 1 96.94 138 SER A O 1
ATOM 1112 N N . LEU A 1 139 ? 4.461 8.891 7.562 1 97.44 139 LEU A N 1
ATOM 1113 C CA . LEU A 1 139 ? 3.186 9.117 6.891 1 97.44 139 LEU A CA 1
ATOM 1114 C C . LEU A 1 139 ? 2.141 8.102 7.344 1 97.44 139 LEU A C 1
ATOM 1116 O O . LEU A 1 139 ? 1.03 8.477 7.73 1 97.44 139 LEU A O 1
ATOM 1120 N N . HIS A 1 140 ? 2.488 6.855 7.359 1 98.25 140 HIS A N 1
ATOM 1121 C CA . HIS A 1 140 ? 1.533 5.801 7.684 1 98.25 140 HIS A CA 1
ATOM 1122 C C . HIS A 1 140 ? 1.241 5.766 9.18 1 98.25 140 HIS A C 1
ATOM 1124 O O . HIS A 1 140 ? 0.155 5.355 9.594 1 98.25 140 HIS A O 1
ATOM 1130 N N . ARG A 1 141 ? 2.225 6.195 10.031 1 97.88 141 ARG A N 1
ATOM 1131 C CA . ARG A 1 141 ? 1.965 6.355 11.453 1 97.88 141 ARG A CA 1
ATOM 1132 C C . ARG A 1 141 ? 0.905 7.422 11.703 1 97.88 141 ARG A C 1
ATOM 1134 O O . ARG A 1 141 ? -0.071 7.184 12.414 1 97.88 141 ARG A O 1
ATOM 1141 N N . GLY A 1 142 ? 1.115 8.586 11.078 1 97.69 142 GLY A N 1
ATOM 1142 C CA . GLY A 1 142 ? 0.123 9.641 11.211 1 97.69 142 GLY A CA 1
ATOM 1143 C C . GLY A 1 142 ? -1.247 9.234 10.695 1 97.69 142 GLY A C 1
ATOM 1144 O O . GLY A 1 142 ? -2.254 9.438 11.383 1 97.69 142 GLY A O 1
ATOM 1145 N N . GLN A 1 143 ? -1.301 8.633 9.484 1 98 143 GLN A N 1
ATOM 1146 C CA . GLN A 1 143 ? -2.555 8.172 8.898 1 98 143 GLN A CA 1
ATOM 1147 C C . GLN A 1 143 ? -3.205 7.098 9.766 1 98 143 GLN A C 1
ATOM 1149 O O . GLN A 1 143 ? -4.426 7.078 9.93 1 98 143 GLN A O 1
ATOM 1154 N N . GLY A 1 144 ? -2.385 6.195 10.305 1 98.25 144 GLY A N 1
ATOM 1155 C CA . GLY A 1 144 ? -2.887 5.145 11.172 1 98.25 144 GLY A CA 1
ATOM 1156 C C . GLY A 1 144 ? -3.574 5.676 12.414 1 98.25 144 GLY A C 1
ATOM 1157 O O . GLY A 1 144 ? -4.633 5.176 12.812 1 98.25 144 GLY A O 1
ATOM 1158 N N . LEU A 1 145 ? -3.002 6.648 13.055 1 97.94 145 LEU A N 1
ATOM 1159 C CA . LEU A 1 145 ? -3.596 7.258 14.242 1 97.94 145 LEU A CA 1
ATOM 1160 C C . LEU A 1 145 ? -4.91 7.949 13.898 1 97.94 145 LEU A C 1
ATOM 1162 O O . LEU A 1 145 ? -5.887 7.84 14.648 1 97.94 145 LEU A O 1
ATOM 1166 N N . GLU A 1 146 ? -4.922 8.656 12.781 1 98 146 GLU A N 1
ATOM 1167 C CA . GLU A 1 146 ? -6.152 9.32 12.352 1 98 146 GLU A CA 1
ATOM 1168 C C . GLU A 1 146 ? -7.293 8.32 12.203 1 98 146 GLU A C 1
ATOM 1170 O O . GLU A 1 146 ? -8.406 8.555 12.688 1 98 146 GLU A O 1
ATOM 1175 N N . ILE A 1 147 ? -7 7.223 11.523 1 98.19 147 ILE A N 1
ATOM 1176 C CA . ILE A 1 147 ? -8.008 6.191 11.281 1 98.19 147 ILE A CA 1
ATOM 1177 C C . ILE A 1 147 ? -8.422 5.559 12.609 1 98.19 147 ILE A C 1
ATOM 1179 O O . ILE A 1 147 ? -9.617 5.332 12.844 1 98.19 147 ILE A O 1
ATOM 1183 N N . LEU A 1 148 ? -7.414 5.273 13.461 1 97.75 148 LEU A N 1
ATOM 1184 C CA . LEU A 1 148 ? -7.672 4.633 14.75 1 97.75 148 LEU A CA 1
ATOM 1185 C C . LEU A 1 148 ? -8.602 5.488 15.602 1 97.75 148 LEU A C 1
ATOM 1187 O O . LEU A 1 148 ? -9.57 4.98 16.172 1 97.75 148 LEU A O 1
ATOM 1191 N N . TRP A 1 149 ? -8.305 6.789 15.711 1 98.12 149 TRP A N 1
ATOM 1192 C CA . TRP A 1 149 ? -9.125 7.691 16.516 1 98.12 149 TRP A CA 1
ATOM 1193 C C . TRP A 1 149 ? -10.539 7.797 15.953 1 98.12 149 TRP A C 1
ATOM 1195 O O . TRP A 1 149 ? -11.516 7.762 16.703 1 98.12 149 TRP A O 1
ATOM 1205 N N . ARG A 1 150 ? -10.633 7.895 14.633 1 97.19 150 ARG A N 1
ATOM 1206 C CA . ARG A 1 150 ? -11.922 7.957 13.961 1 97.19 150 ARG A CA 1
ATOM 1207 C C . ARG A 1 150 ? -12.75 6.707 14.25 1 97.19 150 ARG A C 1
ATOM 1209 O O . ARG A 1 150 ? -13.898 6.805 14.688 1 97.19 150 ARG A O 1
ATOM 1216 N N . ASP A 1 151 ? -12.133 5.535 14.094 1 95.81 151 ASP A N 1
ATOM 1217 C CA . ASP A 1 151 ? -12.867 4.281 14.133 1 95.81 151 ASP A CA 1
ATOM 1218 C C . ASP A 1 151 ? -13.156 3.855 15.57 1 95.81 151 ASP A C 1
ATOM 1220 O O . ASP A 1 151 ? -14.062 3.059 15.82 1 95.81 151 ASP A O 1
ATOM 1224 N N . SER A 1 152 ? -12.383 4.359 16.547 1 95.94 152 SER A N 1
ATOM 1225 C CA . SER A 1 152 ? -12.625 4.051 17.953 1 95.94 152 SER A CA 1
ATOM 1226 C C . SER A 1 152 ? -13.352 5.195 18.641 1 95.94 152 SER A C 1
ATOM 1228 O O . SER A 1 152 ? -13.633 5.117 19.844 1 95.94 152 SER A O 1
ATOM 1230 N N . LEU A 1 153 ? -13.656 6.258 17.922 1 96.62 153 LEU A N 1
ATOM 1231 C CA . LEU A 1 153 ? -14.32 7.449 18.438 1 96.62 153 LEU A CA 1
ATOM 1232 C C . LEU A 1 153 ? -13.602 7.984 19.672 1 96.62 153 LEU A C 1
ATOM 1234 O O . LEU A 1 153 ? -14.227 8.227 20.703 1 96.62 153 LEU A O 1
ATOM 1238 N N . ARG A 1 154 ? -12.305 8.055 19.594 1 96.75 154 ARG A N 1
ATOM 1239 C CA . ARG A 1 154 ? -11.461 8.633 20.625 1 96.75 154 ARG A CA 1
ATOM 1240 C C . ARG A 1 154 ? -10.852 9.953 20.156 1 96.75 154 ARG A C 1
ATOM 1242 O O . ARG A 1 154 ? -9.945 9.969 19.328 1 96.75 154 ARG A O 1
ATOM 1249 N N . CYS A 1 155 ? -11.328 11.016 20.703 1 98 155 CYS A N 1
ATOM 1250 C CA . CYS A 1 155 ? -10.836 12.328 20.328 1 98 155 CYS A CA 1
ATOM 1251 C C . CYS A 1 155 ? -9.43 12.555 20.859 1 98 155 CYS A C 1
ATOM 1253 O O . CYS A 1 155 ? -9.188 12.453 22.062 1 98 155 CYS A O 1
ATOM 1255 N N . PRO A 1 156 ? -8.469 12.812 20 1 97.81 156 PRO A N 1
ATOM 1256 C CA . PRO A 1 156 ? -7.125 13.117 20.5 1 97.81 156 PRO A CA 1
ATOM 1257 C C . PRO A 1 156 ? -7.043 14.477 21.188 1 97.81 156 PRO A C 1
ATOM 1259 O O . PRO A 1 156 ? -7.91 15.328 20.984 1 97.81 156 PRO A O 1
ATOM 1262 N N . SER A 1 157 ? -6.012 14.617 22.047 1 96.5 157 SER A N 1
ATOM 1263 C CA . SER A 1 157 ? -5.66 15.961 22.484 1 96.5 157 SER A CA 1
ATOM 1264 C C . SER A 1 157 ? -5.145 16.797 21.312 1 96.5 157 SER A C 1
ATOM 1266 O O . SER A 1 157 ? -4.824 16.266 20.25 1 96.5 157 SER A O 1
ATOM 1268 N N . GLU A 1 158 ? -5.168 18.094 21.469 1 95.38 158 GLU A N 1
ATOM 1269 C CA . GLU A 1 158 ? -4.629 18.969 20.438 1 95.38 158 GLU A CA 1
ATOM 1270 C C . GLU A 1 158 ? -3.162 18.656 20.156 1 95.38 158 GLU A C 1
ATOM 1272 O O . GLU A 1 158 ? -2.715 18.703 19 1 95.38 158 GLU A O 1
ATOM 1277 N N . GLU A 1 159 ? -2.387 18.328 21.172 1 93.44 159 GLU A N 1
ATOM 1278 C CA . GLU A 1 159 ? -0.981 17.969 21.016 1 93.44 159 GLU A CA 1
ATOM 1279 C C . GLU A 1 159 ? -0.825 16.688 20.203 1 93.44 159 GLU A C 1
ATOM 1281 O O . GLU A 1 159 ? 0.044 16.609 19.328 1 93.44 159 GLU A O 1
ATOM 1286 N N . GLU A 1 160 ? -1.655 15.711 20.531 1 94.81 160 GLU A N 1
ATOM 1287 C CA . GLU A 1 160 ? -1.65 14.477 19.766 1 94.81 160 GLU A CA 1
ATOM 1288 C C . GLU A 1 160 ? -1.991 14.734 18.297 1 94.81 160 GLU A C 1
ATOM 1290 O O . GLU A 1 160 ? -1.372 14.164 17.391 1 94.81 160 GLU A O 1
ATOM 1295 N N . TYR A 1 161 ? -2.947 15.617 18.141 1 96.81 161 TYR A N 1
ATOM 1296 C CA . TYR A 1 161 ? -3.346 15.984 16.797 1 96.81 161 TYR A CA 1
ATOM 1297 C C . TYR A 1 161 ? -2.178 16.594 16.031 1 96.81 161 TYR A C 1
ATOM 1299 O O . TYR A 1 161 ? -1.919 16.219 14.875 1 96.81 161 TYR A O 1
ATOM 1307 N N . ILE A 1 162 ? -1.499 17.469 16.625 1 95.69 162 ILE A N 1
ATOM 1308 C CA . ILE A 1 162 ? -0.389 18.156 15.969 1 95.69 162 ILE A CA 1
ATOM 1309 C C . ILE A 1 162 ? 0.7 17.156 15.609 1 95.69 162 ILE A C 1
ATOM 1311 O O . ILE A 1 162 ? 1.267 17.203 14.516 1 95.69 162 ILE A O 1
ATOM 1315 N N . GLN A 1 163 ? 0.999 16.25 16.484 1 94.19 163 GLN A N 1
ATOM 1316 C CA . GLN A 1 163 ? 1.998 15.219 16.203 1 94.19 163 GLN A CA 1
ATOM 1317 C C . GLN A 1 163 ? 1.562 14.32 15.055 1 94.19 163 GLN A C 1
ATOM 1319 O O . GLN A 1 163 ? 2.375 13.953 14.203 1 94.19 163 GLN A O 1
ATOM 1324 N N . MET A 1 164 ? 0.32 13.961 15.07 1 96 164 MET A N 1
ATOM 1325 C CA . MET A 1 164 ? -0.233 13.141 14 1 96 164 MET A CA 1
ATOM 1326 C C . MET A 1 164 ? -0.106 13.844 12.648 1 96 164 MET A C 1
ATOM 1328 O O . MET A 1 164 ? 0.322 13.234 11.664 1 96 164 MET A O 1
ATOM 1332 N N . VAL A 1 165 ? -0.403 15.094 12.594 1 95.94 165 VAL A N 1
ATOM 1333 C CA . VAL A 1 165 ? -0.326 15.883 11.367 1 95.94 165 VAL A CA 1
ATOM 1334 C C . VAL A 1 165 ? 1.129 16 10.914 1 95.94 165 VAL A C 1
ATOM 1336 O O . VAL A 1 165 ? 1.425 15.938 9.719 1 95.94 165 VAL A O 1
ATOM 1339 N N . ASN A 1 166 ? 1.988 16.219 11.883 1 94.81 166 ASN A N 1
ATOM 1340 C CA . ASN A 1 166 ? 3.408 16.312 11.57 1 94.81 166 ASN A CA 1
ATOM 1341 C C . ASN A 1 166 ? 3.939 15.031 10.945 1 94.81 166 ASN A C 1
ATOM 1343 O O . ASN A 1 166 ? 4.902 15.062 10.18 1 94.81 166 ASN A O 1
ATOM 1347 N N . ASN A 1 167 ? 3.34 13.922 11.305 1 94.25 167 ASN A N 1
ATOM 1348 C CA . ASN A 1 167 ? 3.68 12.641 10.695 1 94.25 167 ASN A CA 1
ATOM 1349 C C . ASN A 1 167 ? 3.033 12.492 9.32 1 94.25 167 ASN A C 1
ATOM 1351 O O . ASN A 1 167 ? 3.727 12.305 8.32 1 94.25 167 ASN A O 1
ATOM 1355 N N . LYS A 1 168 ? 1.749 12.617 9.305 1 94.19 168 LYS A N 1
ATOM 1356 C CA . LYS A 1 168 ? 0.96 12.344 8.109 1 94.19 168 LYS A CA 1
ATOM 1357 C C . LYS A 1 168 ? 1.271 13.352 7 1 94.19 168 LYS A C 1
ATOM 1359 O O . LYS A 1 168 ? 1.864 12.992 5.98 1 94.19 168 LYS A O 1
ATOM 1364 N N . THR A 1 169 ? 1.053 14.602 7.207 1 91.06 169 THR A N 1
ATOM 1365 C CA . THR A 1 169 ? 1.239 15.656 6.215 1 91.06 169 THR A CA 1
ATOM 1366 C C . THR A 1 169 ? 2.707 16.062 6.129 1 91.06 169 THR A C 1
ATOM 1368 O O . THR A 1 169 ? 3.242 16.25 5.031 1 91.06 169 THR A O 1
ATOM 1371 N N . GLY A 1 170 ? 3.355 16.156 7.215 1 91.56 170 GLY A N 1
ATOM 1372 C CA . GLY A 1 170 ? 4.762 16.531 7.258 1 91.56 170 GLY A CA 1
ATOM 1373 C C . GLY A 1 170 ? 5.664 15.531 6.559 1 91.56 170 GLY A C 1
ATOM 1374 O O . GLY A 1 170 ? 6.641 15.914 5.91 1 91.56 170 GLY A O 1
ATOM 1375 N N . GLY A 1 171 ? 5.305 14.289 6.676 1 90.81 171 GLY A N 1
ATOM 1376 C CA . GLY A 1 171 ? 6.133 13.25 6.086 1 90.81 171 GLY A CA 1
ATOM 1377 C C . GLY A 1 171 ? 6.332 13.422 4.594 1 90.81 171 GLY A C 1
ATOM 1378 O O . GLY A 1 171 ? 7.461 13.359 4.102 1 90.81 171 GLY A O 1
ATOM 1379 N N . LEU A 1 172 ? 5.324 13.703 3.904 1 91.56 172 LEU A N 1
ATOM 1380 C CA . LEU A 1 172 ? 5.402 13.836 2.453 1 91.56 172 LEU A CA 1
ATOM 1381 C C . LEU A 1 172 ? 6.168 15.102 2.064 1 91.56 172 LEU A C 1
ATOM 1383 O O . LEU A 1 172 ? 6.93 15.094 1.094 1 91.56 172 LEU A O 1
ATOM 1387 N N . LEU A 1 173 ? 5.984 16.172 2.787 1 94.12 173 LEU A N 1
ATOM 1388 C CA . LEU A 1 173 ? 6.711 17.406 2.512 1 94.12 173 LEU A CA 1
ATOM 1389 C C . LEU A 1 173 ? 8.195 17.25 2.822 1 94.12 173 LEU A C 1
ATOM 1391 O O . LEU A 1 173 ? 9.047 17.719 2.068 1 94.12 173 LEU A O 1
ATOM 1395 N N . ARG A 1 174 ? 8.477 16.547 3.895 1 95.88 174 ARG A N 1
ATOM 1396 C CA . ARG A 1 174 ? 9.867 16.344 4.289 1 95.88 174 ARG A CA 1
ATOM 1397 C C . ARG A 1 174 ? 10.602 15.469 3.275 1 95.88 174 ARG A C 1
ATOM 1399 O O . ARG A 1 174 ? 11.805 15.633 3.074 1 95.88 174 ARG A O 1
ATOM 1406 N N . ILE A 1 175 ? 9.898 14.508 2.598 1 97 175 ILE A N 1
ATOM 1407 C CA . ILE A 1 175 ? 10.539 13.695 1.576 1 97 175 ILE A CA 1
ATOM 1408 C C . ILE A 1 175 ? 11.172 14.594 0.516 1 97 175 ILE A C 1
ATOM 1410 O O . ILE A 1 175 ? 12.352 14.461 0.202 1 97 175 ILE A O 1
ATOM 1414 N N . GLY A 1 176 ? 10.422 15.523 -0.019 1 96.31 176 GLY A N 1
ATOM 1415 C CA . GLY A 1 176 ? 10.945 16.422 -1.029 1 96.31 176 GLY A CA 1
ATOM 1416 C C . GLY A 1 176 ? 12.117 17.266 -0.533 1 96.31 176 GLY A C 1
ATOM 1417 O O . GLY A 1 176 ? 13.164 17.312 -1.178 1 96.31 176 GLY A O 1
ATOM 1418 N N . THR A 1 177 ? 11.961 17.844 0.613 1 96.88 177 THR A N 1
ATOM 1419 C CA . THR A 1 177 ? 12.969 18.75 1.161 1 96.88 177 THR A CA 1
ATOM 1420 C C . THR A 1 177 ? 14.242 17.984 1.514 1 96.88 177 THR A C 1
ATOM 1422 O O . THR A 1 177 ? 15.352 18.453 1.213 1 96.88 177 THR A O 1
ATOM 1425 N N . LYS A 1 178 ? 14.078 16.828 2.154 1 96.44 178 LYS A N 1
ATOM 1426 C CA . LYS A 1 178 ? 15.25 16.062 2.551 1 96.44 178 LYS A CA 1
ATOM 1427 C C . LYS A 1 178 ? 16.016 15.555 1.329 1 96.44 178 LYS A C 1
ATOM 1429 O O . LYS A 1 178 ? 17.25 15.531 1.326 1 96.44 178 LYS A O 1
ATOM 1434 N N . LEU A 1 179 ? 15.305 15.102 0.308 1 96.75 179 LEU A N 1
ATOM 1435 C CA . LEU A 1 179 ? 15.969 14.695 -0.926 1 96.75 179 LEU A CA 1
ATOM 1436 C C . LEU A 1 179 ? 16.719 15.875 -1.547 1 96.75 179 LEU A C 1
ATOM 1438 O O . LEU A 1 179 ? 17.844 15.719 -2.006 1 96.75 179 LEU A O 1
ATOM 1442 N N . MET A 1 180 ? 16.094 17.047 -1.559 1 96.94 180 MET A N 1
ATOM 1443 C CA . MET A 1 180 ? 16.734 18.25 -2.1 1 96.94 180 MET A CA 1
ATOM 1444 C C . MET A 1 180 ? 17.984 18.609 -1.286 1 96.94 180 MET A C 1
ATOM 1446 O O . MET A 1 180 ? 19.016 18.953 -1.851 1 96.94 180 MET A O 1
ATOM 1450 N N . MET A 1 181 ? 17.859 18.578 0.035 1 96.94 181 MET A N 1
ATOM 1451 C CA . MET A 1 181 ? 19 18.875 0.895 1 96.94 181 MET A CA 1
ATOM 1452 C C . MET A 1 181 ? 20.156 17.922 0.626 1 96.94 181 MET A C 1
ATOM 1454 O O . MET A 1 181 ? 21.312 18.344 0.621 1 96.94 181 MET A O 1
ATOM 1458 N N . ALA A 1 182 ? 19.828 16.688 0.389 1 95.56 182 ALA A N 1
ATOM 1459 C CA . ALA A 1 182 ? 20.844 15.672 0.131 1 95.56 182 ALA A CA 1
ATOM 1460 C C . ALA A 1 182 ? 21.578 15.953 -1.184 1 95.56 182 ALA A C 1
ATOM 1462 O O . ALA A 1 182 ? 22.75 15.625 -1.329 1 95.56 182 ALA A O 1
ATOM 1463 N N . CYS A 1 183 ? 20.906 16.578 -2.105 1 95.19 183 CYS A N 1
ATOM 1464 C CA . CYS A 1 183 ? 21.469 16.781 -3.434 1 95.19 183 CYS A CA 1
ATOM 1465 C C . CYS A 1 183 ? 21.859 18.25 -3.639 1 95.19 183 CYS A C 1
ATOM 1467 O O . CYS A 1 183 ? 22.203 18.656 -4.75 1 95.19 183 CYS A O 1
ATOM 1469 N N . ALA A 1 184 ? 21.812 19.031 -2.58 1 96.19 184 ALA A N 1
ATOM 1470 C CA . ALA A 1 184 ? 21.984 20.469 -2.668 1 96.19 184 ALA A CA 1
ATOM 1471 C C . ALA A 1 184 ? 23.422 20.828 -3.031 1 96.19 184 ALA A C 1
ATOM 1473 O O . ALA A 1 184 ? 24.359 20.094 -2.693 1 96.19 184 ALA A O 1
ATOM 1474 N N . THR A 1 185 ? 23.594 21.922 -3.738 1 96.94 185 THR A N 1
ATOM 1475 C CA . THR A 1 185 ? 24.938 22.438 -4.012 1 96.94 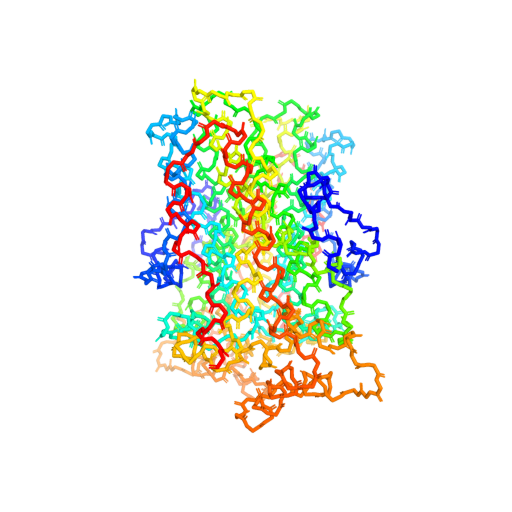185 THR A CA 1
ATOM 1476 C C . THR A 1 185 ? 25.234 23.641 -3.139 1 96.94 185 THR A C 1
ATOM 1478 O O . THR A 1 185 ? 26.375 24.078 -3.049 1 96.94 185 THR A O 1
ATOM 1481 N N . GLN A 1 186 ? 24.219 24.172 -2.496 1 97.56 186 GLN A N 1
ATOM 1482 C CA . GLN A 1 186 ? 24.359 25.312 -1.595 1 97.56 186 GLN A CA 1
ATOM 1483 C C . GLN A 1 186 ? 23.672 25.047 -0.256 1 97.56 186 GLN A C 1
ATOM 1485 O O . GLN A 1 186 ? 22.766 24.219 -0.171 1 97.56 186 GLN A O 1
ATOM 1490 N N . ASN A 1 187 ? 24.125 25.734 0.813 1 97.56 187 ASN A N 1
ATOM 1491 C CA . ASN A 1 187 ? 23.516 25.688 2.143 1 97.56 187 ASN A CA 1
ATOM 1492 C C . ASN A 1 187 ? 23.391 24.25 2.643 1 97.56 187 ASN A C 1
ATOM 1494 O O . ASN A 1 187 ? 22.344 23.859 3.176 1 97.56 187 ASN A O 1
ATOM 1498 N N . LYS A 1 188 ? 24.344 23.453 2.365 1 94.88 188 LYS A N 1
ATOM 1499 C CA . LYS A 1 188 ? 24.312 22.031 2.672 1 94.88 188 LYS A CA 1
ATOM 1500 C C . LYS A 1 188 ? 24.25 21.797 4.176 1 94.88 188 LYS A C 1
ATOM 1502 O O . LYS A 1 188 ? 23.812 20.734 4.629 1 94.88 188 LYS A O 1
ATOM 1507 N N . ASP A 1 189 ? 24.625 22.781 4.949 1 95.38 189 ASP A N 1
ATOM 1508 C CA . ASP A 1 189 ? 24.719 22.609 6.395 1 95.38 189 ASP A CA 1
ATOM 1509 C C . ASP A 1 189 ? 23.516 23.203 7.105 1 95.38 189 ASP A C 1
ATOM 1511 O O . ASP A 1 189 ? 23.438 23.203 8.336 1 95.38 189 ASP A O 1
ATOM 1515 N N . VAL A 1 190 ? 22.594 23.703 6.406 1 97.19 190 VAL A N 1
ATOM 1516 C CA . VAL A 1 190 ? 21.406 24.344 6.996 1 97.19 190 VAL A CA 1
ATOM 1517 C C . VAL A 1 190 ? 20.281 23.312 7.109 1 97.19 190 VAL A C 1
ATOM 1519 O O . VAL A 1 190 ? 20 22.578 6.156 1 97.19 190 VAL A O 1
ATOM 1522 N N . ASN A 1 191 ? 19.672 23.219 8.273 1 96.19 191 ASN A N 1
ATOM 1523 C CA . ASN A 1 191 ? 18.516 22.344 8.5 1 96.19 191 ASN A CA 1
ATOM 1524 C C . ASN A 1 191 ? 17.203 23.062 8.281 1 96.19 191 ASN A C 1
ATOM 1526 O O . ASN A 1 191 ? 16.781 23.859 9.117 1 96.19 191 ASN A O 1
ATOM 1530 N N . TYR A 1 192 ? 16.516 22.734 7.238 1 97.31 192 TYR A N 1
ATOM 1531 C CA . TYR A 1 192 ? 15.266 23.422 6.891 1 97.31 192 TYR A CA 1
ATOM 1532 C C . TYR A 1 192 ? 14.062 22.656 7.426 1 97.31 192 TYR A C 1
ATOM 1534 O O . TYR A 1 192 ? 12.922 23.109 7.277 1 97.31 192 TYR A O 1
ATOM 1542 N N . ILE A 1 193 ? 14.242 21.547 8.094 1 96.06 193 ILE A N 1
ATOM 1543 C CA . ILE A 1 193 ? 13.188 20.594 8.43 1 96.06 193 ILE A CA 1
ATOM 1544 C C . ILE A 1 193 ? 12.211 21.234 9.414 1 96.06 193 ILE A C 1
ATOM 1546 O O . ILE A 1 193 ? 10.992 21.094 9.266 1 96.06 193 ILE A O 1
ATOM 1550 N N . PRO A 1 194 ? 12.68 22.016 10.406 1 95.75 194 PRO A N 1
ATOM 1551 C CA . PRO A 1 194 ? 11.719 22.656 11.305 1 95.75 194 PRO A CA 1
ATOM 1552 C C . PRO A 1 194 ? 10.75 23.578 10.562 1 95.75 194 PRO A C 1
ATOM 1554 O O . PRO A 1 194 ? 9.562 23.641 10.906 1 95.75 194 PRO A O 1
ATOM 1557 N N . LEU A 1 195 ? 11.266 24.312 9.594 1 96.94 195 LEU A N 1
ATOM 1558 C CA . LEU A 1 195 ? 10.414 25.172 8.781 1 96.94 195 LEU A CA 1
ATOM 1559 C C . LEU A 1 195 ? 9.391 24.344 8.008 1 96.94 195 LEU A C 1
ATOM 1561 O O . LEU A 1 195 ? 8.211 24.719 7.949 1 96.94 195 LEU A O 1
ATOM 1565 N N . VAL A 1 196 ? 9.812 23.234 7.43 1 96.75 196 VAL A N 1
ATOM 1566 C CA . VAL A 1 196 ? 8.945 22.359 6.664 1 96.75 196 VAL A CA 1
ATOM 1567 C C . VAL A 1 196 ? 7.844 21.812 7.566 1 96.75 196 VAL A C 1
ATOM 1569 O O . VAL A 1 196 ? 6.68 21.734 7.164 1 96.75 196 VAL A O 1
ATOM 1572 N N . ASN A 1 197 ? 8.211 21.406 8.781 1 96.38 197 ASN A N 1
ATOM 1573 C CA . ASN A 1 197 ? 7.23 20.922 9.75 1 96.38 197 ASN A CA 1
ATOM 1574 C C . ASN A 1 197 ? 6.172 21.969 10.055 1 96.38 197 ASN A C 1
ATOM 1576 O O . ASN A 1 197 ? 4.984 21.656 10.133 1 96.38 197 ASN A O 1
ATOM 1580 N N . LEU A 1 198 ? 6.602 23.172 10.234 1 95.88 198 LEU A N 1
ATOM 1581 C CA . LEU A 1 198 ? 5.695 24.281 10.516 1 95.88 198 LEU A CA 1
ATOM 1582 C C . LEU A 1 198 ? 4.715 24.484 9.359 1 95.88 198 LEU A C 1
ATOM 1584 O O . LEU A 1 198 ? 3.514 24.641 9.586 1 95.88 198 LEU A O 1
ATOM 1588 N N . ILE A 1 199 ? 5.242 24.469 8.172 1 96.38 199 ILE A N 1
ATOM 1589 C CA . ILE A 1 199 ? 4.422 24.641 6.98 1 96.38 199 ILE A CA 1
ATOM 1590 C C . ILE A 1 199 ? 3.41 23.5 6.891 1 96.38 199 ILE A C 1
ATOM 1592 O O . ILE A 1 199 ? 2.234 23.719 6.594 1 96.38 199 ILE A O 1
ATOM 1596 N N . GLY A 1 200 ? 3.867 22.297 7.141 1 95.75 200 GLY A N 1
ATOM 1597 C CA . GLY A 1 200 ? 2.988 21.141 7.094 1 95.75 200 GLY A CA 1
ATOM 1598 C C . GLY A 1 200 ? 1.822 21.234 8.055 1 95.75 200 GLY A C 1
ATOM 1599 O O . GLY A 1 200 ? 0.679 20.969 7.688 1 95.75 200 GLY A O 1
ATOM 1600 N N . VAL A 1 201 ? 2.098 21.594 9.266 1 96.31 201 VAL A N 1
ATOM 1601 C CA . VAL A 1 201 ? 1.06 21.734 10.281 1 96.31 201 VAL A CA 1
ATOM 1602 C C . VAL A 1 201 ? 0.092 22.844 9.891 1 96.31 201 VAL A C 1
ATOM 1604 O O . VAL A 1 201 ? -1.127 22.672 9.984 1 96.31 201 VAL A O 1
ATOM 1607 N N . PHE A 1 202 ? 0.667 23.969 9.453 1 96.69 202 PHE A N 1
ATOM 1608 C CA . PHE A 1 202 ? -0.153 25.078 8.984 1 96.69 202 PHE A CA 1
ATOM 1609 C C . PHE A 1 202 ? -1.088 24.625 7.867 1 96.69 202 PHE A C 1
ATOM 1611 O O . PHE A 1 202 ? -2.287 24.922 7.902 1 96.69 202 PHE A O 1
ATOM 1618 N N . PHE A 1 203 ? -0.58 23.906 6.918 1 95.5 203 PHE A N 1
ATOM 1619 C CA . PHE A 1 203 ? -1.335 23.453 5.758 1 95.5 203 PHE A CA 1
ATOM 1620 C C . PHE A 1 203 ? -2.504 22.578 6.188 1 95.5 203 PHE A C 1
ATOM 1622 O O . PHE A 1 203 ? -3.617 22.719 5.68 1 95.5 203 PHE A O 1
ATOM 1629 N N . GLN A 1 204 ? -2.252 21.672 7.039 1 95.94 204 GLN A N 1
ATOM 1630 C CA . GLN A 1 204 ? -3.293 20.719 7.422 1 95.94 204 GLN A CA 1
ATOM 1631 C C . GLN A 1 204 ? -4.398 21.406 8.219 1 95.94 204 GLN A C 1
ATOM 1633 O O . GLN A 1 204 ? -5.586 21.172 7.973 1 95.94 204 GLN A O 1
ATOM 1638 N N . ILE A 1 205 ? -4.027 22.266 9.18 1 96.81 205 ILE A N 1
ATOM 1639 C CA . ILE A 1 205 ? -5.027 22.953 9.977 1 96.81 205 ILE A CA 1
ATOM 1640 C C . ILE A 1 205 ? -5.867 23.859 9.086 1 96.81 205 ILE A C 1
ATOM 1642 O O . ILE A 1 205 ? -7.09 23.938 9.242 1 96.81 205 ILE A O 1
ATOM 1646 N N . ARG A 1 206 ? -5.207 24.516 8.203 1 95.81 206 ARG A N 1
ATOM 1647 C CA . ARG A 1 206 ? -5.926 25.344 7.246 1 95.81 206 ARG A CA 1
ATOM 1648 C C . ARG A 1 206 ? -6.93 24.516 6.453 1 95.81 206 ARG A C 1
ATOM 1650 O O . ARG A 1 206 ? -8.07 24.938 6.25 1 95.81 206 ARG A O 1
ATOM 1657 N N . ASP A 1 207 ? -6.484 23.375 5.953 1 92.94 207 ASP A N 1
ATOM 1658 C CA . ASP A 1 207 ? -7.363 22.484 5.203 1 92.94 207 ASP A CA 1
ATOM 1659 C C . ASP A 1 207 ? -8.562 22.047 6.047 1 92.94 207 ASP A C 1
ATOM 1661 O O . ASP A 1 207 ? -9.688 21.969 5.543 1 92.94 207 ASP A O 1
ATOM 1665 N N . ASP A 1 208 ? -8.367 21.75 7.277 1 95.38 208 ASP A N 1
ATOM 1666 C CA . ASP A 1 208 ? -9.43 21.391 8.211 1 95.38 208 ASP A CA 1
ATOM 1667 C C . ASP A 1 208 ? -10.461 22.516 8.328 1 95.38 208 ASP A C 1
ATOM 1669 O O . ASP A 1 208 ? -11.664 22.25 8.359 1 95.38 208 ASP A O 1
ATOM 1673 N N . LEU A 1 209 ? -9.945 23.703 8.469 1 94.88 209 LEU A N 1
ATOM 1674 C CA . LEU A 1 209 ? -10.812 24.875 8.594 1 94.88 209 LEU A CA 1
ATOM 1675 C C . LEU A 1 209 ? -11.648 25.062 7.336 1 94.88 209 LEU A C 1
ATOM 1677 O O . LEU A 1 209 ? -12.867 25.266 7.422 1 94.88 209 LEU A O 1
ATOM 1681 N N . MET A 1 210 ? -11.008 24.953 6.199 1 91.31 210 MET A N 1
ATOM 1682 C CA . MET A 1 210 ? -11.672 25.188 4.918 1 91.31 210 MET A CA 1
ATOM 1683 C C . MET A 1 210 ? -12.711 24.109 4.637 1 91.31 210 MET A C 1
ATOM 1685 O O . MET A 1 210 ? -13.75 24.391 4.039 1 91.31 210 MET A O 1
ATOM 1689 N N . ASN A 1 211 ? -12.484 22.953 5.051 1 91.31 211 ASN A N 1
ATOM 1690 C CA . ASN A 1 211 ? -13.414 21.844 4.863 1 91.31 211 ASN A CA 1
ATOM 1691 C C . ASN A 1 211 ? -14.758 22.125 5.527 1 91.31 211 ASN A C 1
ATOM 1693 O O . ASN A 1 211 ? -15.805 21.734 5.012 1 91.31 211 ASN A O 1
ATOM 1697 N N . LEU A 1 212 ? -14.758 22.812 6.602 1 91.06 212 LEU A N 1
ATOM 1698 C CA . LEU A 1 212 ? -15.977 23.031 7.375 1 91.06 212 LEU A CA 1
ATOM 1699 C C . LEU A 1 212 ? -16.609 24.375 7.055 1 91.06 212 LEU A C 1
ATOM 1701 O O . LEU A 1 212 ? -17.781 24.594 7.309 1 91.06 212 LEU A O 1
ATOM 1705 N N . GLN A 1 213 ? -15.891 25.25 6.504 1 81.44 213 GLN A N 1
ATOM 1706 C CA . GLN A 1 213 ? -16.391 26.625 6.418 1 81.44 213 GLN A CA 1
ATOM 1707 C C . GLN A 1 213 ? -16.594 27.047 4.969 1 81.44 213 GLN A C 1
ATOM 1709 O O . GLN A 1 213 ? -17.328 28 4.691 1 81.44 213 GLN A O 1
ATOM 1714 N N . SER A 1 214 ? -15.984 26.469 4.145 1 68.5 214 SER A N 1
ATOM 1715 C CA . SER A 1 214 ? -15.938 27.016 2.793 1 68.5 214 SER A CA 1
ATOM 1716 C C . SER A 1 214 ? -16.953 26.344 1.883 1 68.5 214 SER A C 1
ATOM 1718 O O . SER A 1 214 ? -17 25.109 1.813 1 68.5 214 SER A O 1
ATOM 1720 N N . LEU A 1 215 ? -17.672 27.203 1.273 1 63.75 215 LEU A N 1
ATOM 1721 C CA . LEU A 1 215 ? -18.609 26.719 0.263 1 63.75 215 LEU A CA 1
ATOM 1722 C C . LEU A 1 215 ? -17.859 26.125 -0.929 1 63.75 215 LEU A C 1
ATOM 1724 O O . LEU A 1 215 ? -18.281 25.109 -1.493 1 63.75 215 LEU A O 1
ATOM 1728 N N . GLU A 1 216 ? -16.859 26.766 -1.276 1 57.72 216 GLU A N 1
ATOM 1729 C CA . GLU A 1 216 ? -16.031 26.281 -2.385 1 57.72 216 GLU A CA 1
ATOM 1730 C C . GLU A 1 216 ? -15.5 24.891 -2.115 1 57.72 216 GLU A C 1
ATOM 1732 O O . GLU A 1 216 ? -15.438 24.047 -3.025 1 57.72 216 GLU A O 1
ATOM 1737 N N . TYR A 1 217 ? -15.234 24.719 -0.951 1 62.34 217 TYR A N 1
ATOM 1738 C CA . TYR A 1 217 ? -14.719 23.406 -0.56 1 62.34 217 TYR A CA 1
ATOM 1739 C C . TYR A 1 217 ? -15.781 22.328 -0.745 1 62.34 217 TYR A C 1
ATOM 1741 O O . TYR A 1 217 ? -15.453 21.188 -1.081 1 62.34 217 TYR A O 1
ATOM 1749 N N . THR A 1 218 ? -16.906 22.781 -0.761 1 63.16 218 THR A N 1
ATOM 1750 C CA . THR A 1 218 ? -18.047 21.875 -0.942 1 63.16 218 THR A CA 1
ATOM 1751 C C . THR A 1 218 ? -18.078 21.328 -2.367 1 63.16 218 THR A C 1
ATOM 1753 O O . THR A 1 218 ? -18.297 20.141 -2.576 1 63.16 218 THR A O 1
ATOM 1756 N N . SER A 1 219 ? -17.75 22.203 -3.271 1 64.06 219 SER A N 1
ATOM 1757 C CA . SER A 1 219 ? -17.797 21.781 -4.668 1 64.06 219 SER A CA 1
ATOM 1758 C C . SER A 1 219 ? -16.609 20.875 -5.02 1 64.06 219 SER A C 1
ATOM 1760 O O . SER A 1 219 ? -16.734 19.984 -5.867 1 64.06 219 SER A O 1
ATOM 1762 N N . ASN A 1 220 ? -15.562 21.062 -4.332 1 66.06 220 ASN A N 1
ATOM 1763 C CA . ASN A 1 220 ? -14.32 20.359 -4.652 1 66.06 220 ASN A CA 1
ATOM 1764 C C . ASN A 1 220 ? -14.273 18.984 -4.004 1 66.06 220 ASN A C 1
ATOM 1766 O O . ASN A 1 220 ? -13.859 18.016 -4.641 1 66.06 220 ASN A O 1
ATOM 1770 N N . LYS A 1 221 ? -14.703 19 -2.725 1 70.12 221 LYS A N 1
ATOM 1771 C CA . LYS A 1 221 ? -14.539 17.766 -1.961 1 70.12 221 LYS A CA 1
ATOM 1772 C C . LYS A 1 221 ? -15.867 17.281 -1.388 1 70.12 221 LYS A C 1
ATOM 1774 O O . LYS A 1 221 ? -16 16.141 -0.978 1 70.12 221 LYS A O 1
ATOM 1779 N N . GLY A 1 222 ? -16.844 18.094 -1.474 1 72.88 222 GLY A N 1
ATOM 1780 C CA . GLY A 1 222 ? -18.094 17.859 -0.757 1 72.88 222 GLY A CA 1
ATOM 1781 C C . GLY A 1 222 ? -18.266 18.75 0.456 1 72.88 222 GLY A C 1
ATOM 1782 O O . GLY A 1 222 ? -17.297 19.375 0.916 1 72.88 222 GLY A O 1
ATOM 1783 N N . PHE A 1 223 ? -19.453 18.859 0.948 1 80.44 223 PHE A N 1
ATOM 1784 C CA . PHE A 1 223 ? -19.781 19.75 2.055 1 80.44 223 PHE A CA 1
ATOM 1785 C C . PHE A 1 223 ? -19.406 19.125 3.389 1 80.44 223 PHE A C 1
ATOM 1787 O O . PHE A 1 223 ? -19.984 18.109 3.781 1 80.44 223 PHE A O 1
ATOM 1794 N N . ALA A 1 224 ? -18.406 19.672 4.078 1 90.31 224 ALA A N 1
ATOM 1795 C CA . ALA A 1 224 ? -18 19.266 5.418 1 90.31 224 ALA A CA 1
ATOM 1796 C C . ALA A 1 224 ? -17.734 17.766 5.488 1 90.31 224 ALA A C 1
ATOM 1798 O O . ALA A 1 224 ? -18.281 17.078 6.344 1 90.31 224 ALA A O 1
ATOM 1799 N N . GLU A 1 225 ? -16.844 17.312 4.621 1 91.31 225 GLU A N 1
ATOM 1800 C CA . GLU A 1 225 ? -16.594 15.875 4.469 1 91.31 225 GLU A CA 1
ATOM 1801 C C . GLU A 1 225 ? -15.93 15.297 5.715 1 91.31 225 GLU A C 1
ATOM 1803 O O . GLU A 1 225 ? -16.062 14.102 5.996 1 91.31 225 GLU A O 1
ATOM 1808 N N . ASP A 1 226 ? -15.266 16.141 6.484 1 93.69 226 ASP A N 1
ATOM 1809 C CA . ASP A 1 226 ? -14.672 15.656 7.73 1 93.69 226 ASP A CA 1
ATOM 1810 C C . ASP A 1 226 ? -15.734 15.031 8.641 1 93.69 226 ASP A C 1
ATOM 1812 O O . ASP A 1 226 ? -15.469 14.047 9.32 1 93.69 226 ASP A O 1
ATOM 1816 N N . LEU A 1 227 ? -16.891 15.656 8.602 1 94.56 227 LEU A N 1
ATOM 1817 C CA . LEU A 1 227 ? -17.984 15.133 9.398 1 94.56 227 LEU A CA 1
ATOM 1818 C C . LEU A 1 227 ? -18.516 13.836 8.812 1 94.56 227 LEU A C 1
ATOM 1820 O O . LEU A 1 227 ? -18.781 12.875 9.539 1 94.56 227 LEU A O 1
ATOM 1824 N N . THR A 1 228 ? -18.625 13.828 7.473 1 94.31 228 THR A N 1
ATOM 1825 C CA . THR A 1 228 ? -19.094 12.625 6.785 1 94.31 228 THR A CA 1
ATOM 1826 C C . THR A 1 228 ? -18.109 11.477 6.988 1 94.31 228 THR A C 1
ATOM 1828 O O . THR A 1 228 ? -18.516 10.312 7.098 1 94.31 228 THR A O 1
ATOM 1831 N N . GLU A 1 229 ? -16.859 11.781 7.051 1 94.88 229 GLU A N 1
ATOM 1832 C CA . GLU A 1 229 ? -15.812 10.773 7.172 1 94.88 229 GLU A CA 1
ATOM 1833 C C . GLU A 1 229 ? -15.57 10.398 8.633 1 94.88 229 GLU A C 1
ATOM 1835 O O . GLU A 1 229 ? -14.906 9.398 8.922 1 94.88 229 GLU A O 1
ATOM 1840 N N . GLY A 1 230 ? -16.078 11.211 9.531 1 95.81 230 GLY A N 1
ATOM 1841 C CA . GLY A 1 230 ? -15.906 10.953 10.953 1 95.81 230 GLY A CA 1
ATOM 1842 C C . GLY A 1 230 ? -14.547 11.367 11.469 1 95.81 230 GLY A C 1
ATOM 1843 O O . GLY A 1 230 ? -14.078 10.852 12.492 1 95.81 230 GLY A O 1
ATOM 1844 N N . LYS A 1 231 ? -13.93 12.273 10.836 1 96.75 231 LYS A N 1
ATOM 1845 C CA . LYS A 1 231 ? -12.555 12.648 11.148 1 96.75 231 LYS A CA 1
ATOM 1846 C C . LYS A 1 231 ? -12.508 13.68 12.273 1 96.75 231 LYS A C 1
ATOM 1848 O O . LYS A 1 231 ? -13.344 14.586 12.32 1 96.75 231 LYS A O 1
ATOM 1853 N N . PHE A 1 232 ? -11.531 13.562 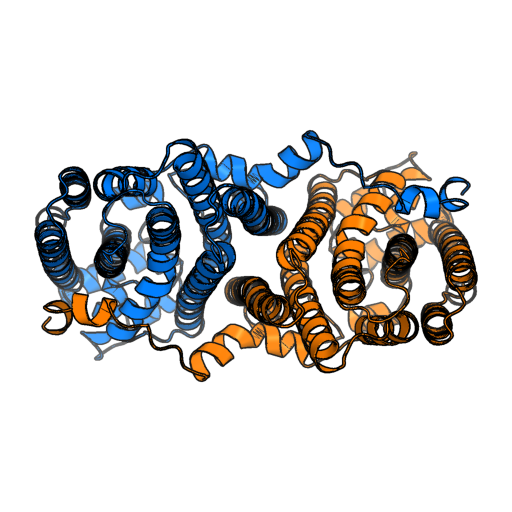13.133 1 98.12 232 PHE A N 1
ATOM 1854 C CA . PHE A 1 232 ? -11.258 14.555 14.164 1 98.12 232 PHE A CA 1
ATOM 1855 C C . PHE A 1 232 ? -10.336 15.648 13.633 1 98.12 232 PHE A C 1
ATOM 1857 O O . PHE A 1 232 ? -9.156 15.695 13.977 1 98.12 232 PHE A O 1
ATOM 1864 N N . SER A 1 233 ? -10.914 16.531 12.805 1 97.62 233 SER A N 1
ATOM 1865 C CA . SER A 1 233 ? -10.141 17.656 12.312 1 97.62 233 SER A CA 1
ATOM 1866 C C . SER A 1 233 ? -9.93 18.703 13.414 1 97.62 233 SER A C 1
ATOM 1868 O O . SER A 1 233 ? -10.57 18.641 14.461 1 97.62 233 SER A O 1
ATOM 1870 N N . PHE A 1 234 ? -9.102 19.625 13.164 1 98.12 234 PHE A N 1
ATOM 1871 C CA . PHE A 1 234 ? -8.586 20.516 14.195 1 98.12 234 PHE A CA 1
ATOM 1872 C C . PHE A 1 234 ? -9.719 21.281 14.883 1 98.12 234 PHE A C 1
ATOM 1874 O O . PHE A 1 234 ? -9.82 21.281 16.109 1 98.12 234 PHE A O 1
ATOM 1881 N N . PRO A 1 235 ? -10.695 21.938 14.117 1 97.69 235 PRO A N 1
ATOM 1882 C CA . PRO A 1 235 ? -11.797 22.625 14.797 1 97.69 235 PRO A CA 1
ATOM 1883 C C . PRO A 1 235 ? -12.68 21.656 15.594 1 97.69 235 PRO A C 1
ATOM 1885 O O . PRO A 1 235 ? -13.219 22.047 16.641 1 97.69 235 PRO A O 1
ATOM 1888 N N . ILE A 1 236 ? -12.867 20.5 15.078 1 97.94 236 ILE A N 1
ATOM 1889 C CA . ILE A 1 236 ? -13.688 19.5 15.75 1 97.94 236 ILE A CA 1
ATOM 1890 C C . ILE A 1 236 ? -13.023 19.062 17.047 1 97.94 236 ILE A C 1
ATOM 1892 O O . ILE A 1 236 ? -13.68 18.984 18.094 1 97.94 236 ILE A O 1
ATOM 1896 N N . VAL A 1 237 ? -11.711 18.781 17 1 98.31 237 VAL A N 1
ATOM 1897 C CA . VAL A 1 237 ? -10.953 18.438 18.188 1 98.31 237 VAL A CA 1
ATOM 1898 C C . VAL A 1 237 ? -11.102 19.531 19.25 1 98.31 237 VAL A C 1
ATOM 1900 O O . VAL A 1 237 ? -11.406 19.25 20.406 1 98.31 237 VAL A O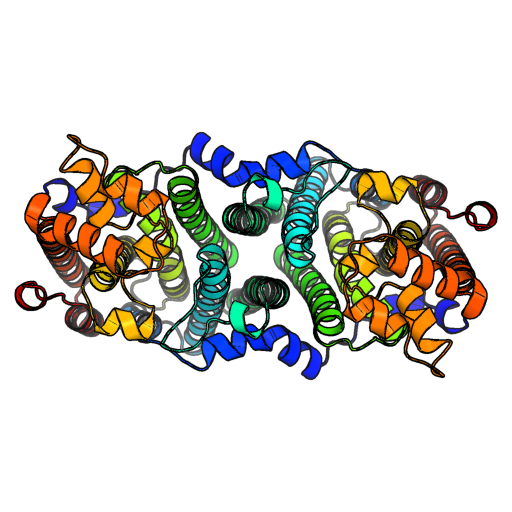 1
ATOM 1903 N N . HIS A 1 238 ? -10.906 20.781 18.875 1 97.88 238 HIS A N 1
ATOM 1904 C CA . HIS A 1 238 ? -11.055 21.891 19.797 1 97.88 238 HIS A CA 1
ATOM 1905 C C . HIS A 1 238 ? -12.469 21.938 20.359 1 97.88 238 HIS A C 1
ATOM 1907 O O . HIS A 1 238 ? -12.648 22.125 21.578 1 97.88 238 HIS A O 1
ATOM 1913 N N . GLY A 1 239 ? -13.461 21.812 19.469 1 97.62 239 GLY A N 1
ATOM 1914 C CA . GLY A 1 239 ? -14.852 21.891 19.891 1 97.62 239 GLY A CA 1
ATOM 1915 C C . GLY A 1 239 ? -15.203 20.859 20.953 1 97.62 239 GLY A C 1
ATOM 1916 O O . GLY A 1 239 ? -15.883 21.188 21.938 1 97.62 239 GLY A O 1
ATOM 1917 N N . ILE A 1 240 ? -14.758 19.656 20.766 1 97.62 240 ILE A N 1
ATOM 1918 C CA . ILE A 1 240 ? -15.055 18.578 21.688 1 97.62 240 ILE A CA 1
ATOM 1919 C C . ILE A 1 240 ? -14.406 18.859 23.047 1 97.62 240 ILE A C 1
ATOM 1921 O O . ILE A 1 240 ? -15.023 18.641 24.094 1 97.62 240 ILE A O 1
ATOM 1925 N N . HIS A 1 241 ? -13.188 19.391 23.047 1 97.06 241 HIS A N 1
ATOM 1926 C CA . HIS A 1 241 ? -12.469 19.625 24.297 1 97.06 241 HIS A CA 1
ATOM 1927 C C . HIS A 1 241 ? -12.93 20.922 24.953 1 97.06 241 HIS A C 1
ATOM 1929 O O . HIS A 1 241 ? -12.859 21.062 26.188 1 97.06 241 HIS A O 1
ATOM 1935 N N . ALA A 1 242 ? -13.406 21.891 24.188 1 96.44 242 ALA A N 1
ATOM 1936 C CA . ALA A 1 242 ? -13.805 23.203 24.688 1 96.44 242 ALA A CA 1
ATOM 1937 C C . ALA A 1 242 ? -15.117 23.109 25.453 1 96.44 242 ALA A C 1
ATOM 1939 O O . ALA A 1 242 ? -15.391 23.953 26.328 1 96.44 242 ALA A O 1
ATOM 1940 N N . ASP A 1 243 ? -15.977 22.156 25.109 1 96.06 243 ASP A N 1
ATOM 1941 C CA . ASP A 1 243 ? -17.234 21.938 25.812 1 96.06 243 ASP A CA 1
ATOM 1942 C C . ASP A 1 243 ? -17.438 20.453 26.125 1 96.06 243 ASP A C 1
ATOM 1944 O O . ASP A 1 243 ? -17.922 19.688 25.297 1 96.06 243 ASP A O 1
ATOM 1948 N N . THR A 1 244 ? -17.219 20.094 27.344 1 94.62 244 THR A N 1
ATOM 1949 C CA . THR A 1 244 ? -17.328 18.703 27.75 1 94.62 244 THR A CA 1
ATOM 1950 C C . THR A 1 244 ? -18.641 18.453 28.484 1 94.62 244 THR A C 1
ATOM 1952 O O . THR A 1 244 ? -18.828 17.391 29.094 1 94.62 244 THR A O 1
ATOM 1955 N N . SER A 1 245 ? -19.469 19.484 28.469 1 95.75 245 SER A N 1
ATOM 1956 C CA . SER A 1 245 ? -20.719 19.344 29.188 1 95.75 245 SER A CA 1
ATOM 1957 C C . SER A 1 245 ? -21.703 18.438 28.453 1 95.75 245 SER A C 1
ATOM 1959 O O . SER A 1 245 ? -22.703 18 29.016 1 95.75 245 SER A O 1
ATOM 1961 N N . ASN A 1 246 ? -21.5 18.219 27.203 1 92.25 246 ASN A N 1
ATOM 1962 C CA . ASN A 1 246 ? -22.312 17.312 26.406 1 92.25 246 ASN A CA 1
ATOM 1963 C C . ASN A 1 246 ? -21.484 16.594 25.344 1 92.25 246 ASN A C 1
ATOM 1965 O O . ASN A 1 246 ? -20.281 16.812 25.234 1 92.25 246 ASN A O 1
ATOM 1969 N N . ARG A 1 247 ? -22.141 15.727 24.594 1 93.44 247 ARG A N 1
ATOM 1970 C CA . ARG A 1 247 ? -21.438 14.922 23.594 1 93.44 247 ARG A CA 1
ATOM 1971 C C . ARG A 1 247 ? -22 15.156 22.203 1 93.44 247 ARG A C 1
ATOM 1973 O O . ARG A 1 247 ? -21.969 14.266 21.359 1 93.44 247 ARG A O 1
ATOM 1980 N N . GLN A 1 248 ? -22.547 16.234 21.922 1 93.44 248 GLN A N 1
ATOM 1981 C CA . GLN A 1 248 ? -23.25 16.5 20.672 1 93.44 248 GLN A CA 1
ATOM 1982 C C . GLN A 1 248 ? -22.328 16.344 19.469 1 93.44 248 GLN A C 1
ATOM 1984 O O . GLN A 1 248 ? -22.641 15.602 18.531 1 93.44 248 GLN A O 1
ATOM 1989 N N . ILE A 1 249 ? -21.219 17 19.5 1 94.81 249 ILE A N 1
ATOM 1990 C CA . ILE A 1 249 ? -20.297 16.938 18.375 1 94.81 249 ILE A CA 1
ATOM 1991 C C . ILE A 1 249 ? -19.812 15.508 18.156 1 94.81 249 ILE A C 1
ATOM 1993 O O . ILE A 1 249 ? -19.781 15.023 17.031 1 94.81 249 ILE A O 1
ATOM 1997 N N . LEU A 1 250 ? -19.484 14.828 19.219 1 95.5 250 LEU A N 1
ATOM 1998 C CA . LEU A 1 250 ? -19.016 13.445 19.156 1 95.5 250 LEU A CA 1
ATOM 1999 C C . LEU A 1 250 ? -20.094 12.539 18.578 1 95.5 250 LEU A C 1
ATOM 2001 O O . LEU A 1 250 ? -19.797 11.633 17.797 1 95.5 250 LEU A O 1
ATOM 2005 N N . ASN A 1 251 ? -21.328 12.758 18.984 1 94.81 251 ASN A N 1
ATOM 2006 C CA . ASN A 1 251 ? -22.438 11.945 18.5 1 94.81 251 ASN A CA 1
ATOM 2007 C C . ASN A 1 251 ? -22.703 12.18 17.016 1 94.81 251 ASN A C 1
ATOM 2009 O O . ASN A 1 251 ? -23.062 11.25 16.281 1 94.81 251 ASN A O 1
ATOM 2013 N N . VAL A 1 252 ? -22.594 13.406 16.656 1 94.44 252 VAL A N 1
ATOM 2014 C CA . VAL A 1 252 ? -22.75 13.703 15.234 1 94.44 252 VAL A CA 1
ATOM 2015 C C . VAL A 1 252 ? -21.656 13.008 14.438 1 94.44 252 VAL A C 1
ATOM 2017 O O . VAL A 1 252 ? -21.922 12.406 13.391 1 94.44 252 VAL A O 1
ATOM 2020 N N . LEU A 1 253 ? -20.422 13.117 14.906 1 94.69 253 LEU A N 1
ATOM 2021 C CA . LEU A 1 253 ? -19.297 12.484 14.227 1 94.69 253 LEU A CA 1
ATOM 2022 C C . LEU A 1 253 ? -19.5 10.977 14.117 1 94.69 253 LEU A C 1
ATOM 2024 O O . LEU A 1 253 ? -19.188 10.375 13.086 1 94.69 253 LEU A O 1
ATOM 2028 N N . GLN A 1 254 ? -20 10.414 15.133 1 94.75 254 GLN A N 1
ATOM 2029 C CA . GLN A 1 254 ? -20.25 8.977 15.188 1 94.75 254 GLN A CA 1
ATOM 2030 C C . GLN A 1 254 ? -21.234 8.555 14.094 1 94.75 254 GLN A C 1
ATOM 2032 O O . GLN A 1 254 ? -21.125 7.461 13.539 1 94.75 254 GLN A O 1
ATOM 2037 N N . LYS A 1 255 ? -22.188 9.406 13.758 1 94.31 255 LYS A N 1
ATOM 2038 C CA . LYS A 1 255 ? -23.25 9.078 12.805 1 94.31 255 LYS A CA 1
ATOM 2039 C C . LYS A 1 255 ? -22.75 9.203 11.367 1 94.31 255 LYS A C 1
ATOM 2041 O O . LYS A 1 255 ? -23.391 8.719 10.438 1 94.31 255 LYS A O 1
ATOM 2046 N N . ARG A 1 256 ? -21.578 9.859 11.188 1 94.06 256 ARG A N 1
ATOM 2047 C CA . ARG A 1 256 ? -21.016 10.07 9.852 1 94.06 256 ARG A CA 1
ATOM 2048 C C . ARG A 1 256 ? -22.078 10.562 8.883 1 94.06 256 ARG A C 1
ATOM 2050 O O . ARG A 1 256 ? -22.344 9.93 7.859 1 94.06 256 ARG A O 1
ATOM 2057 N N . PRO A 1 257 ? -22.562 11.758 9.211 1 92.62 257 PRO A N 1
ATOM 2058 C CA . PRO A 1 257 ? -23.734 12.227 8.469 1 92.62 257 PRO A CA 1
ATOM 2059 C C . PRO A 1 257 ? -23.438 12.508 7 1 92.62 257 PRO A C 1
ATOM 2061 O O . PRO A 1 257 ? -22.422 13.133 6.688 1 92.62 257 PRO A O 1
ATOM 2064 N N . ALA A 1 258 ? -24.406 12.062 6.125 1 87.06 258 ALA A N 1
ATOM 2065 C CA . ALA A 1 258 ? -24.328 12.352 4.695 1 87.06 258 ALA A CA 1
ATOM 2066 C C . ALA A 1 258 ? -25.172 13.57 4.332 1 87.06 258 ALA A C 1
ATOM 2068 O O . ALA A 1 258 ? -24.922 14.227 3.32 1 87.06 258 ALA A O 1
ATOM 2069 N N . THR A 1 259 ? -26.094 13.938 5.215 1 87.12 259 THR A N 1
ATOM 2070 C CA . THR A 1 259 ? -27.047 15.008 4.906 1 87.12 259 THR A CA 1
ATOM 2071 C C . THR A 1 259 ? -26.625 16.312 5.562 1 87.12 259 THR A C 1
ATOM 2073 O O . THR A 1 259 ? -25.969 16.312 6.617 1 87.12 259 THR A O 1
ATOM 2076 N N . PRO A 1 260 ? -27.078 17.375 5.035 1 89.81 260 PRO A N 1
ATOM 2077 C CA . PRO A 1 260 ? -26.609 18.688 5.48 1 89.81 260 PRO A CA 1
ATOM 2078 C C . PRO A 1 260 ? -27.141 19.062 6.859 1 89.81 260 PRO A C 1
ATOM 2080 O O . PRO A 1 260 ? -26.516 19.844 7.574 1 89.81 260 PRO A O 1
ATOM 2083 N N . THR A 1 261 ? -28.25 18.484 7.285 1 90.44 261 THR A N 1
ATOM 2084 C CA . THR A 1 261 ? -28.906 18.938 8.508 1 90.44 261 THR A CA 1
ATOM 2085 C C . THR A 1 261 ? -28 18.766 9.711 1 90.44 261 THR A C 1
ATOM 2087 O O . THR A 1 261 ? -27.719 19.719 10.438 1 90.44 261 THR A O 1
ATOM 2090 N N . LEU A 1 262 ? -27.5 17.625 9.914 1 92.19 262 LEU A N 1
ATOM 2091 C CA . LEU A 1 262 ? -26.641 17.359 11.055 1 92.19 262 LEU A CA 1
ATOM 2092 C C . LEU A 1 262 ? -25.312 18.094 10.922 1 92.19 262 LEU A C 1
ATOM 2094 O O . LEU A 1 262 ? -24.719 18.531 11.914 1 92.19 262 LEU A O 1
ATOM 2098 N N . LYS A 1 263 ? -24.859 18.203 9.719 1 93.56 263 LYS A N 1
ATOM 2099 C CA . LYS A 1 263 ? -23.594 18.891 9.477 1 93.56 263 LYS A CA 1
ATOM 2100 C C . LYS A 1 263 ? -23.703 20.375 9.844 1 93.56 263 LYS A C 1
ATOM 2102 O O . LYS A 1 263 ? -22.812 20.922 10.508 1 93.56 263 LYS A O 1
ATOM 2107 N N . LYS A 1 264 ? -24.781 20.969 9.414 1 93.44 264 LYS A N 1
ATOM 2108 C CA . LYS A 1 264 ? -25 22.375 9.711 1 93.44 264 LYS A CA 1
ATOM 2109 C C . LYS A 1 264 ? -25.125 22.609 11.219 1 93.44 264 LYS A C 1
ATOM 2111 O O . LYS A 1 264 ? -24.641 23.625 11.734 1 93.44 264 LYS A O 1
ATOM 2116 N N . HIS A 1 265 ? -25.781 21.688 11.82 1 93.88 265 HIS A N 1
ATOM 2117 C CA . HIS A 1 265 ? -25.906 21.781 13.273 1 93.88 265 HIS A CA 1
ATOM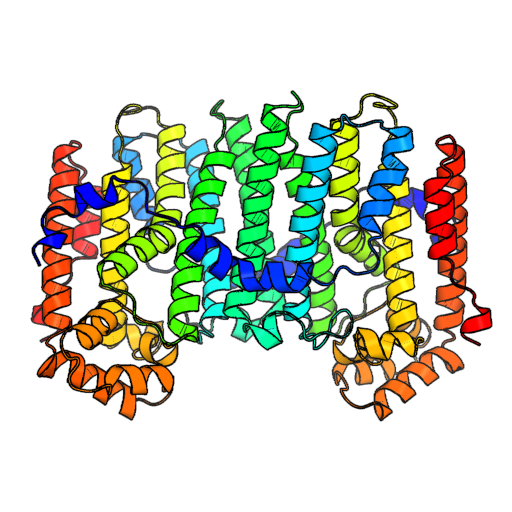 2118 C C . HIS A 1 265 ? -24.547 21.766 13.945 1 93.88 265 HIS A C 1
ATOM 2120 O O . HIS A 1 265 ? -24.266 22.594 14.805 1 93.88 265 HIS A O 1
ATOM 2126 N N . ALA A 1 266 ? -23.719 20.828 13.578 1 95 266 ALA A N 1
ATOM 2127 C CA . ALA A 1 266 ? -22.391 20.703 14.156 1 95 266 ALA A CA 1
ATOM 2128 C C . ALA A 1 266 ? -21.562 21.953 13.867 1 95 266 ALA A C 1
ATOM 2130 O O . ALA A 1 266 ? -20.859 22.469 14.75 1 95 266 ALA A O 1
ATOM 2131 N N . ILE A 1 267 ? -21.656 22.453 12.672 1 95.06 267 ILE A N 1
ATOM 2132 C CA . ILE A 1 267 ? -20.891 23.625 12.258 1 95.06 267 ILE A CA 1
ATOM 2133 C C . ILE A 1 267 ? -21.328 24.844 13.07 1 95.06 267 ILE A C 1
ATOM 2135 O O . ILE A 1 267 ? -20.5 25.609 13.547 1 95.06 267 ILE A O 1
ATOM 2139 N N . SER A 1 268 ? -22.625 24.953 13.211 1 95 268 SER A N 1
ATOM 2140 C CA . SER A 1 268 ? -23.156 26.062 14.008 1 95 268 SER A CA 1
ATOM 2141 C C . SER A 1 268 ? -22.688 25.969 15.453 1 95 268 SER A C 1
ATOM 2143 O O . SER A 1 268 ? -22.391 26.984 16.078 1 95 268 SER A O 1
ATOM 2145 N N . TYR A 1 269 ? -22.719 24.797 15.961 1 95.88 269 TYR A N 1
ATOM 2146 C CA . TYR A 1 269 ? -22.266 24.594 17.328 1 95.88 269 TYR A CA 1
ATOM 2147 C C . TYR A 1 269 ? -20.797 25 17.484 1 95.88 269 TYR A C 1
ATOM 2149 O O . TYR A 1 269 ? -20.422 25.688 18.438 1 95.88 269 TYR A O 1
ATOM 2157 N N . LEU A 1 270 ? -19.922 24.625 16.562 1 96.25 270 LEU A N 1
ATOM 2158 C CA . LEU A 1 270 ? -18.516 24.953 16.562 1 96.25 270 LEU A CA 1
ATOM 2159 C C . LEU A 1 270 ? -18.297 26.469 16.438 1 96.25 270 LEU A C 1
ATOM 2161 O O . LEU A 1 270 ? -17.406 27.031 17.062 1 96.25 270 LEU A O 1
ATOM 2165 N N . ARG A 1 271 ? -19.109 27.047 15.656 1 95 271 ARG A N 1
ATOM 2166 C CA . ARG A 1 271 ? -19 28.484 15.375 1 95 271 ARG A CA 1
ATOM 2167 C C . ARG A 1 271 ? -19.5 29.312 16.562 1 95 271 ARG A C 1
ATOM 2169 O O . ARG A 1 271 ? -18.797 30.219 17.016 1 95 271 ARG A O 1
ATOM 2176 N N . ASP A 1 272 ? -20.656 28.953 17.078 1 95.44 272 ASP A N 1
ATOM 2177 C CA . ASP A 1 272 ? -21.391 29.875 17.938 1 95.44 272 ASP A CA 1
ATOM 2178 C C . ASP A 1 272 ? -21.219 29.5 19.422 1 95.44 272 ASP A C 1
ATOM 2180 O O . ASP A 1 272 ? -21.312 30.375 20.297 1 95.44 272 ASP A O 1
ATOM 2184 N N . ARG A 1 273 ? -21 28.281 19.656 1 96.38 273 ARG A N 1
ATOM 2185 C CA . ARG A 1 273 ? -20.938 27.844 21.047 1 96.38 273 ARG A CA 1
ATOM 2186 C C . ARG A 1 273 ? -19.5 27.719 21.516 1 96.38 273 ARG A C 1
ATOM 2188 O O . ARG A 1 273 ? -19.047 28.453 22.406 1 96.38 273 ARG A O 1
ATOM 2195 N N . THR A 1 274 ? -18.734 26.875 20.828 1 96.94 274 THR A N 1
ATOM 2196 C CA . THR A 1 274 ? -17.375 26.594 21.297 1 96.94 274 THR A CA 1
ATOM 2197 C C . THR A 1 274 ? -16.391 27.578 20.688 1 96.94 274 THR A C 1
ATOM 2199 O O . THR A 1 274 ? -15.227 27.641 21.109 1 96.94 274 THR A O 1
ATOM 2202 N N . LYS A 1 275 ? -16.781 28.359 19.703 1 96.44 275 LYS A N 1
ATOM 2203 C CA . LYS A 1 275 ? -15.938 29.328 19.016 1 96.44 275 LYS A CA 1
ATOM 2204 C C . LYS A 1 275 ? -14.688 28.672 18.438 1 96.44 275 LYS A C 1
ATOM 2206 O O . LYS A 1 275 ? -13.586 29.219 18.547 1 96.44 275 LYS A O 1
ATOM 2211 N N . SER A 1 276 ? -14.867 27.531 17.906 1 96.56 276 SER A N 1
ATOM 2212 C CA . SER A 1 276 ? -13.766 26.688 17.438 1 96.56 276 SER A CA 1
ATOM 2213 C C . SER A 1 276 ? -13.133 27.266 16.172 1 96.56 276 SER A C 1
ATOM 2215 O O . SER A 1 276 ? -11.93 27.125 15.961 1 96.56 276 SER A O 1
ATOM 2217 N N . PHE A 1 277 ? -13.891 27.938 15.352 1 95.62 277 PHE A N 1
ATOM 2218 C CA . PHE A 1 277 ? -13.336 28.547 14.148 1 95.62 277 PHE A CA 1
ATOM 2219 C C . PHE A 1 277 ? -12.469 29.75 14.5 1 95.62 277 PHE A C 1
ATOM 2221 O O . PHE A 1 277 ? -11.391 29.938 13.938 1 95.62 277 PHE A O 1
ATOM 2228 N N . GLU A 1 278 ? -12.93 30.562 15.43 1 94.94 278 GLU A N 1
ATOM 2229 C CA . GLU A 1 278 ? -12.133 31.688 15.906 1 94.94 278 GLU A CA 1
ATOM 2230 C C . GLU A 1 278 ? -10.812 31.203 16.516 1 94.94 278 GLU A C 1
ATOM 2232 O O . GLU A 1 278 ? -9.766 31.797 16.266 1 94.94 278 GLU A O 1
ATOM 2237 N N . TYR A 1 279 ? -10.953 30.188 17.281 1 95.88 279 TYR A N 1
ATOM 2238 C CA . TYR A 1 279 ? -9.758 29.594 17.875 1 95.88 279 TYR A CA 1
ATOM 2239 C C . TYR A 1 279 ? -8.797 29.109 16.797 1 95.88 279 TYR A C 1
ATOM 2241 O O . TYR A 1 279 ? -7.598 29.375 16.875 1 95.88 279 TYR A O 1
ATOM 2249 N N . THR A 1 280 ? -9.289 28.375 15.812 1 96.69 280 THR A N 1
ATOM 2250 C CA . THR A 1 280 ? -8.469 27.844 14.727 1 96.69 280 THR A CA 1
ATOM 2251 C C . THR A 1 280 ? -7.785 28.969 13.961 1 96.69 280 THR A C 1
ATOM 2253 O O . THR A 1 280 ? -6.605 28.859 13.617 1 96.69 280 THR A O 1
ATOM 2256 N N . PHE A 1 281 ? -8.484 30.047 13.766 1 95.31 281 PHE A N 1
ATOM 2257 C CA . PHE A 1 281 ? -7.918 31.203 13.094 1 95.31 281 PHE A CA 1
ATOM 2258 C C . PHE A 1 281 ? -6.738 31.766 13.883 1 95.31 281 PHE A C 1
ATOM 2260 O O . PHE A 1 281 ? -5.699 32.094 13.312 1 95.31 281 PHE A O 1
ATOM 2267 N N . SER A 1 282 ? -6.953 31.891 15.141 1 95.31 282 SER A N 1
ATOM 2268 C CA . SER A 1 282 ? -5.891 32.406 15.984 1 95.31 282 SER A CA 1
ATOM 2269 C C . SER A 1 282 ? -4.652 31.531 15.945 1 95.31 282 SER A C 1
ATOM 2271 O O . SER A 1 282 ? -3.525 32.031 15.945 1 95.31 282 SER A O 1
ATOM 2273 N N . VAL A 1 283 ? -4.871 30.234 15.922 1 96.38 283 VAL A N 1
ATOM 2274 C CA . VAL A 1 283 ? -3.762 29.297 15.828 1 96.38 283 VAL A CA 1
ATOM 2275 C C . VAL A 1 283 ? -3.045 29.469 14.492 1 96.38 283 VAL A C 1
ATOM 2277 O O . VAL A 1 283 ? -1.813 29.516 14.445 1 96.38 283 VAL A O 1
ATOM 2280 N N . LEU A 1 284 ? -3.801 29.578 13.391 1 97 284 LEU A N 1
ATOM 2281 C CA . LEU A 1 284 ? -3.227 29.734 12.062 1 97 284 LEU A CA 1
ATOM 2282 C C . LEU A 1 284 ? -2.404 31.016 11.977 1 97 284 LEU A C 1
ATOM 2284 O O . LEU A 1 284 ? -1.346 31.031 11.344 1 97 284 LEU A O 1
ATOM 2288 N N . GLU A 1 285 ? -2.887 32.031 12.617 1 95.88 285 GLU A N 1
ATOM 2289 C CA . GLU A 1 285 ? -2.156 33.312 12.641 1 95.88 285 GLU A CA 1
ATOM 2290 C C . GLU A 1 285 ? -0.797 33.156 13.312 1 95.88 285 GLU A C 1
ATOM 2292 O O . GLU A 1 285 ? 0.21 33.656 12.82 1 95.88 285 GLU A O 1
ATOM 2297 N N . LYS A 1 286 ? -0.824 32.5 14.406 1 96.19 286 LYS A N 1
ATOM 2298 C CA . LYS A 1 286 ? 0.423 32.281 15.133 1 96.19 286 LYS A CA 1
ATOM 2299 C C . LYS A 1 286 ? 1.384 31.406 14.312 1 96.19 286 LYS A C 1
ATOM 2301 O O . LYS A 1 286 ? 2.586 31.672 14.281 1 96.19 286 LYS A O 1
ATOM 2306 N N . LEU A 1 287 ? 0.881 30.359 13.711 1 96.75 287 LEU A N 1
ATOM 2307 C CA . LEU A 1 287 ? 1.71 29.484 12.898 1 96.75 287 LEU A CA 1
ATOM 2308 C C . LEU A 1 287 ? 2.291 30.234 11.703 1 96.75 287 LEU A C 1
ATOM 2310 O O . LEU A 1 287 ? 3.463 30.062 11.367 1 96.75 287 LEU A O 1
ATOM 2314 N N . GLU A 1 288 ? 1.463 31.031 11.062 1 96.81 288 GLU A N 1
ATOM 2315 C CA . GLU A 1 288 ? 1.934 31.797 9.922 1 96.81 288 GLU A CA 1
ATOM 2316 C C . GLU A 1 288 ? 3.045 32.781 10.328 1 96.81 288 GLU A C 1
ATOM 2318 O O . GLU A 1 288 ? 4.047 32.906 9.625 1 96.81 288 GLU A O 1
ATOM 2323 N N . LEU A 1 289 ? 2.805 33.469 11.445 1 96.19 289 LEU A N 1
ATOM 2324 C CA . LEU A 1 289 ? 3.812 34.375 11.945 1 96.19 289 LEU A CA 1
ATOM 2325 C C . LEU A 1 289 ? 5.141 33.688 12.188 1 96.19 289 LEU A C 1
ATOM 2327 O O . LEU A 1 289 ? 6.195 34.156 11.766 1 96.19 289 LEU A O 1
ATOM 2331 N N . GLN A 1 290 ? 5.113 32.594 12.828 1 96.31 290 GLN A N 1
ATOM 2332 C CA . GLN A 1 290 ? 6.32 31.812 13.102 1 96.31 290 GLN A CA 1
ATOM 2333 C C . GLN A 1 290 ? 6.973 31.328 11.812 1 96.31 290 GLN A C 1
ATOM 2335 O O . GLN A 1 290 ? 8.203 31.297 11.703 1 96.31 290 GLN A O 1
ATOM 2340 N N . THR A 1 291 ? 6.141 30.891 10.852 1 97.31 291 THR A N 1
ATOM 2341 C CA . THR A 1 291 ? 6.656 30.453 9.562 1 97.31 291 THR A CA 1
ATOM 2342 C C . THR A 1 291 ? 7.434 31.562 8.867 1 97.31 291 THR A C 1
ATOM 2344 O O . THR A 1 291 ? 8.562 31.359 8.414 1 97.31 291 THR A O 1
ATOM 2347 N N . ARG A 1 292 ? 6.859 32.719 8.867 1 97.5 292 ARG A N 1
ATOM 2348 C CA . ARG A 1 292 ? 7.496 33.875 8.219 1 97.5 292 ARG A CA 1
ATOM 2349 C C . ARG A 1 292 ? 8.766 34.281 8.953 1 97.5 292 ARG A C 1
ATOM 2351 O O . ARG A 1 292 ? 9.773 34.625 8.32 1 97.5 292 ARG A O 1
ATOM 2358 N N . GLN A 1 293 ? 8.742 34.281 10.281 1 97.25 293 GLN A N 1
ATOM 2359 C CA . GLN A 1 293 ? 9.93 34.562 11.078 1 97.25 293 GLN A CA 1
ATOM 2360 C C . GLN A 1 293 ? 11.047 33.562 10.797 1 97.25 293 GLN A C 1
ATOM 2362 O O . GLN A 1 293 ? 12.211 33.938 10.695 1 97.25 293 GLN A O 1
ATOM 2367 N N . GLU A 1 294 ? 10.695 32.312 10.695 1 97 294 GLU A N 1
ATOM 2368 C CA . GLU A 1 294 ? 11.695 31.281 10.422 1 97 294 GLU A CA 1
ATOM 2369 C C . GLU A 1 294 ? 12.273 31.438 9.016 1 97 294 GLU A C 1
ATOM 2371 O O . GLU A 1 294 ? 13.469 31.234 8.812 1 97 294 GLU A O 1
ATOM 2376 N N . ILE A 1 295 ? 11.422 31.766 8.016 1 98.19 295 ILE A N 1
ATOM 2377 C CA . ILE A 1 295 ? 11.891 32.031 6.66 1 98.19 295 ILE A CA 1
ATOM 2378 C C . ILE A 1 295 ? 12.945 33.125 6.688 1 98.19 295 ILE A C 1
ATOM 2380 O O . ILE A 1 295 ? 14.008 33 6.078 1 98.19 295 ILE A O 1
ATOM 2384 N N . GLN A 1 296 ? 12.688 34.188 7.441 1 98.06 296 GLN A N 1
ATOM 2385 C CA . GLN A 1 296 ? 13.609 35.312 7.551 1 98.06 296 GLN A CA 1
ATOM 2386 C C . GLN A 1 296 ? 14.898 34.906 8.25 1 98.06 296 GLN A C 1
ATOM 2388 O O . GLN A 1 296 ? 15.992 35.281 7.82 1 98.06 296 GLN A O 1
ATOM 2393 N N . ARG A 1 297 ? 14.758 34.156 9.328 1 97.38 297 ARG A N 1
ATOM 2394 C CA . ARG A 1 297 ? 15.922 33.719 10.086 1 97.38 297 ARG A CA 1
ATOM 2395 C C . ARG A 1 297 ? 16.859 32.906 9.203 1 97.38 297 ARG A C 1
ATOM 2397 O O . ARG A 1 297 ? 18.078 32.969 9.352 1 97.38 297 ARG A O 1
ATOM 2404 N N . LEU A 1 298 ? 16.297 32.188 8.242 1 97.75 298 LEU A N 1
ATOM 2405 C CA . LEU A 1 298 ? 17.062 31.281 7.398 1 97.75 298 LEU A CA 1
ATOM 2406 C C . LEU A 1 298 ? 17.609 32 6.184 1 97.75 298 LEU A C 1
ATOM 2408 O O . LEU A 1 298 ? 18.172 31.375 5.277 1 97.75 298 LEU A O 1
ATOM 2412 N N . GLY A 1 299 ? 17.438 33.312 6.094 1 97.12 299 GLY A N 1
ATOM 2413 C CA . GLY A 1 299 ? 18.062 34.094 5.035 1 97.12 299 GLY A CA 1
ATOM 2414 C C . GLY A 1 299 ? 17.062 34.688 4.062 1 97.12 299 GLY A C 1
ATOM 2415 O O . GLY A 1 299 ? 17.453 35.312 3.068 1 97.12 299 GLY A O 1
ATOM 2416 N N . GLY A 1 300 ? 15.812 34.531 4.316 1 97.94 300 GLY A N 1
ATOM 2417 C CA . GLY A 1 300 ? 14.781 35.094 3.447 1 97.94 300 GLY A CA 1
ATOM 2418 C C . GLY A 1 300 ? 14.547 34.25 2.205 1 97.94 300 GLY A C 1
ATOM 2419 O O . GLY A 1 300 ? 15.477 33.656 1.665 1 97.94 300 GLY A O 1
ATOM 2420 N N . ASN A 1 301 ? 13.367 34.156 1.773 1 98.25 301 ASN A N 1
ATOM 2421 C CA . ASN A 1 301 ? 12.914 33.438 0.6 1 98.25 301 ASN A CA 1
ATOM 2422 C C . ASN A 1 301 ? 11.609 34 0.051 1 98.25 301 ASN A C 1
ATOM 2424 O O . ASN A 1 301 ? 10.531 33.656 0.542 1 98.25 301 ASN A O 1
ATOM 2428 N N . GLU A 1 302 ? 11.695 34.75 -0.989 1 97.75 302 GLU A N 1
ATOM 2429 C CA . GLU A 1 302 ? 10.555 35.5 -1.524 1 97.75 302 GLU A CA 1
ATOM 2430 C C . GLU A 1 302 ? 9.469 34.531 -2.021 1 97.75 302 GLU A C 1
ATOM 2432 O O . GLU A 1 302 ? 8.273 34.844 -1.904 1 97.75 302 GLU A O 1
ATOM 2437 N N . GLN A 1 303 ? 9.875 33.438 -2.592 1 97.75 303 GLN A N 1
ATOM 2438 C CA . GLN A 1 303 ? 8.898 32.5 -3.107 1 97.75 303 GLN A CA 1
ATOM 2439 C C . GLN A 1 303 ? 8.125 31.828 -1.974 1 97.75 303 GLN A C 1
ATOM 2441 O O . GLN A 1 303 ? 6.922 31.578 -2.104 1 97.75 303 GLN A O 1
ATOM 2446 N N . LEU A 1 304 ? 8.75 31.484 -0.899 1 98 304 LEU A N 1
ATOM 2447 C CA . LEU A 1 304 ? 8.047 30.953 0.258 1 98 304 LEU A CA 1
ATOM 2448 C C . LEU A 1 304 ? 7.074 31.984 0.829 1 98 304 LEU A C 1
ATOM 2450 O O . LEU A 1 304 ? 5.965 31.625 1.234 1 98 304 LEU A O 1
ATOM 2454 N N . ASP A 1 305 ? 7.547 33.219 0.866 1 97.81 305 ASP A N 1
ATOM 2455 C CA . ASP A 1 305 ? 6.66 34.281 1.329 1 97.81 305 ASP A CA 1
ATOM 2456 C C . ASP A 1 305 ? 5.41 34.375 0.46 1 97.81 305 ASP A C 1
ATOM 2458 O O . ASP A 1 305 ? 4.305 34.531 0.972 1 97.81 305 ASP A O 1
ATOM 2462 N N . LYS A 1 306 ? 5.594 34.219 -0.797 1 97.06 306 LYS A N 1
ATOM 2463 C CA . LYS A 1 306 ? 4.465 34.281 -1.722 1 97.06 306 LYS A CA 1
ATOM 2464 C C . LYS A 1 306 ? 3.514 33.094 -1.49 1 97.06 306 LYS A C 1
ATOM 2466 O O . LYS A 1 306 ? 2.295 33.25 -1.602 1 97.06 306 LYS A O 1
ATOM 2471 N N . ILE A 1 307 ? 4.074 31.969 -1.24 1 96.38 307 ILE A N 1
ATOM 2472 C CA . ILE A 1 307 ? 3.256 30.797 -0.948 1 96.38 307 ILE A CA 1
ATOM 2473 C C . ILE A 1 307 ? 2.434 31.047 0.316 1 96.38 307 ILE A C 1
ATOM 2475 O O . ILE A 1 307 ? 1.238 30.75 0.355 1 96.38 307 ILE A O 1
ATOM 2479 N N . MET A 1 308 ? 3.07 31.625 1.366 1 97.12 308 MET A N 1
ATOM 2480 C CA . MET A 1 308 ? 2.355 31.922 2.605 1 97.12 308 MET A CA 1
ATOM 2481 C C . MET A 1 308 ? 1.262 32.969 2.373 1 97.12 308 MET A C 1
ATOM 2483 O O . MET A 1 308 ? 0.203 32.906 3 1 97.12 308 MET A O 1
ATOM 2487 N N . ASP A 1 309 ? 1.509 33.875 1.444 1 96.5 309 ASP A N 1
ATOM 2488 C CA . ASP A 1 309 ? 0.481 34.844 1.072 1 96.5 309 ASP A CA 1
ATOM 2489 C C . ASP A 1 309 ? -0.731 34.156 0.457 1 96.5 309 ASP A C 1
ATOM 2491 O O . ASP A 1 309 ? -1.874 34.5 0.771 1 96.5 309 ASP A O 1
ATOM 2495 N N . LEU A 1 310 ? -0.415 33.219 -0.392 1 92.81 310 LEU A N 1
ATOM 2496 C CA . LEU A 1 310 ? -1.473 32.5 -1.076 1 92.81 310 LEU A CA 1
ATOM 2497 C C . LEU A 1 310 ? -2.303 31.672 -0.083 1 92.81 310 LEU A C 1
ATOM 2499 O O . LEU A 1 310 ? -3.512 31.516 -0.261 1 92.81 310 LEU A O 1
ATOM 2503 N N . LEU A 1 311 ? -1.681 31.188 0.962 1 93.56 311 LEU A N 1
ATOM 2504 C CA . LEU A 1 311 ? -2.328 30.297 1.906 1 93.56 311 LEU A CA 1
ATOM 2505 C C . LEU A 1 311 ? -2.945 31.062 3.064 1 93.56 311 LEU A C 1
ATOM 2507 O O . LEU A 1 311 ? -3.641 30.484 3.904 1 93.56 311 LEU A O 1
ATOM 2511 N N . HIS A 1 312 ? -2.707 32.344 3.131 1 94.44 312 HIS A N 1
ATOM 2512 C CA . HIS A 1 312 ? -3.195 33.188 4.223 1 94.44 312 HIS A CA 1
ATOM 2513 C C . HIS A 1 312 ? -4.707 33.062 4.375 1 94.44 312 HIS A C 1
ATOM 2515 O O . HIS A 1 312 ? -5.438 33 3.381 1 94.44 312 HIS A O 1
ATOM 2521 N N . VAL A 1 313 ? -5.102 32.875 5.582 1 91 313 VAL A N 1
ATOM 2522 C CA . VAL A 1 313 ? -6.523 32.781 5.891 1 91 313 VAL A CA 1
ATOM 2523 C C . VAL A 1 313 ? -6.984 34.094 6.562 1 91 313 VAL A C 1
ATOM 2525 O O . VAL A 1 313 ? -6.445 34.469 7.602 1 91 313 VAL A O 1
ATOM 2528 N N . ASP A 1 314 ? -7.945 34.719 5.918 1 86.5 314 ASP A N 1
ATOM 2529 C CA . ASP A 1 314 ? -8.531 35.938 6.465 1 86.5 314 ASP A CA 1
ATOM 2530 C C . ASP A 1 314 ? -9.758 35.625 7.316 1 86.5 314 ASP A C 1
ATOM 2532 O O . ASP A 1 314 ? -10.781 35.156 6.801 1 86.5 314 ASP A O 1
ATOM 2536 N N . ALA A 1 315 ? -9.695 35.906 8.562 1 81.06 315 ALA A N 1
ATOM 2537 C CA . ALA A 1 315 ? -10.789 35.625 9.5 1 81.06 315 ALA A CA 1
ATOM 2538 C C . ALA A 1 315 ? -12.07 36.312 9.07 1 81.06 315 ALA A C 1
ATOM 2540 O O . ALA A 1 315 ? -13.172 35.812 9.305 1 81.06 315 ALA A O 1
ATOM 2541 N N . ASP A 1 316 ? -11.953 37.469 8.484 1 76.88 316 ASP A N 1
ATOM 2542 C CA . ASP A 1 316 ? -13.109 38.281 8.125 1 76.88 316 ASP A CA 1
ATOM 2543 C C . ASP A 1 316 ? -13.938 37.625 7.035 1 76.88 316 ASP A C 1
ATOM 2545 O O . ASP A 1 316 ? -15.102 37.969 6.836 1 76.88 316 ASP A O 1
ATOM 2549 N N . LYS A 1 317 ? -13.312 36.688 6.375 1 68 317 LYS A N 1
ATOM 2550 C CA . LYS A 1 317 ? -14.023 36 5.301 1 68 317 LYS A CA 1
ATOM 2551 C C . LYS A 1 317 ? -14.898 34.875 5.844 1 68 317 LYS A C 1
ATOM 2553 O O . LYS A 1 317 ? -15.703 34.312 5.117 1 68 317 LYS A O 1
ATOM 2558 N N . PHE A 1 318 ? -14.633 34.531 7.047 1 64.69 318 PHE A N 1
ATOM 2559 C CA . PHE A 1 318 ? -15.375 33.406 7.602 1 64.69 318 PHE A CA 1
ATOM 2560 C C . PHE A 1 318 ? -16.406 33.906 8.625 1 64.69 318 PHE A C 1
ATOM 2562 O O . PHE A 1 318 ? -17.078 33.094 9.25 1 64.69 318 PHE A O 1
ATOM 2569 N N . GLN A 1 319 ? -16.453 35.344 8.789 1 54.19 319 GLN A N 1
ATOM 2570 C CA . GLN A 1 319 ? -17.5 35.906 9.633 1 54.19 319 GLN A CA 1
ATOM 2571 C C . GLN A 1 319 ? -18.812 36.031 8.867 1 54.19 319 GLN A C 1
ATOM 2573 O O . GLN A 1 319 ? -18.812 36.25 7.66 1 54.19 319 GLN A O 1
ATOM 2578 N N . MET B 1 1 ? -3.514 28.594 24.031 1 69.25 1 MET B N 1
ATOM 2579 C CA . MET B 1 1 ? -2.922 29.359 22.953 1 69.25 1 MET B CA 1
ATOM 2580 C C . MET B 1 1 ? -1.41 29.469 23.109 1 69.25 1 MET B C 1
ATOM 2582 O O . MET B 1 1 ? -0.68 29.609 22.125 1 69.25 1 MET B O 1
ATOM 2586 N N . ASP B 1 2 ? -1.002 29.203 24.328 1 75.94 2 ASP B N 1
ATOM 2587 C CA . ASP B 1 2 ? 0.411 29.375 24.656 1 75.94 2 ASP B CA 1
ATOM 2588 C C . ASP B 1 2 ? 1.264 28.312 23.953 1 75.94 2 ASP B C 1
ATOM 2590 O O . ASP B 1 2 ? 2.381 28.609 23.516 1 75.94 2 ASP B O 1
ATOM 2594 N N . LYS B 1 3 ? 0.657 27.156 23.688 1 84.38 3 LYS B N 1
ATOM 2595 C CA . LYS B 1 3 ? 1.411 26.062 23.078 1 84.38 3 LYS B CA 1
ATOM 2596 C C . LYS B 1 3 ? 1.821 26.406 21.656 1 84.38 3 LYS B C 1
ATOM 2598 O O . LYS B 1 3 ? 2.803 25.859 21.141 1 84.38 3 LYS B O 1
ATOM 2603 N N . TYR B 1 4 ? 1.191 27.344 21.062 1 91.25 4 TYR B N 1
ATOM 2604 C CA . TYR B 1 4 ? 1.45 27.656 19.656 1 91.25 4 TYR B CA 1
ATOM 2605 C C . TYR B 1 4 ? 2.393 28.844 19.531 1 91.25 4 TYR B C 1
ATOM 2607 O O . TYR B 1 4 ? 2.779 29.219 18.422 1 91.25 4 TYR B O 1
ATOM 2615 N N . ASP B 1 5 ? 2.797 29.391 20.703 1 86.25 5 ASP B N 1
ATOM 2616 C CA . ASP B 1 5 ? 3.744 30.5 20.688 1 86.25 5 ASP B CA 1
ATOM 2617 C C . ASP B 1 5 ? 5.152 30.016 20.344 1 86.25 5 ASP B C 1
ATOM 2619 O O . ASP B 1 5 ? 5.957 30.781 19.797 1 86.25 5 ASP B O 1
ATOM 2623 N N . ASN B 1 6 ? 5.477 28.734 20.641 1 83.44 6 ASN B N 1
ATOM 2624 C CA . ASN B 1 6 ? 6.801 28.188 20.359 1 83.44 6 ASN B CA 1
ATOM 2625 C C . ASN B 1 6 ? 6.707 26.797 19.75 1 83.44 6 ASN B C 1
ATOM 2627 O O . ASN B 1 6 ? 7.461 25.891 20.109 1 83.44 6 ASN B O 1
ATOM 2631 N N . ILE B 1 7 ? 5.801 26.609 18.844 1 89.25 7 ILE B N 1
ATOM 2632 C CA . ILE B 1 7 ? 5.523 25.297 18.281 1 89.25 7 ILE B CA 1
ATOM 2633 C C . ILE B 1 7 ? 6.711 24.844 17.422 1 89.25 7 ILE B C 1
ATOM 2635 O O . ILE B 1 7 ? 6.949 23.656 17.266 1 89.25 7 ILE B O 1
ATOM 2639 N N . LEU B 1 8 ? 7.5 25.797 16.984 1 87.38 8 LEU B N 1
ATOM 2640 C CA . LEU B 1 8 ? 8.688 25.469 16.219 1 87.38 8 LEU B CA 1
ATOM 2641 C C . LEU B 1 8 ? 9.633 24.578 17.016 1 87.38 8 LEU B C 1
ATOM 2643 O O . LEU B 1 8 ? 10.227 23.641 16.469 1 87.38 8 LEU B O 1
ATOM 2647 N N . HIS B 1 9 ? 9.758 24.891 18.281 1 83.81 9 HIS B N 1
ATOM 2648 C CA . HIS B 1 9 ? 10.602 24.078 19.156 1 83.81 9 HIS B CA 1
ATOM 2649 C C . HIS B 1 9 ? 10.094 22.641 19.234 1 83.81 9 HIS B C 1
ATOM 2651 O O . HIS B 1 9 ? 10.867 21.688 19.156 1 83.81 9 HIS B O 1
ATOM 2657 N N . LEU B 1 10 ? 8.781 22.531 19.344 1 82.94 10 LEU B N 1
ATOM 2658 C CA . LEU B 1 10 ? 8.156 21.219 19.422 1 82.94 10 LEU B CA 1
ATOM 2659 C C . LEU B 1 10 ? 8.344 20.453 18.109 1 82.94 10 LEU B C 1
ATOM 2661 O O . LEU B 1 10 ? 8.641 19.266 18.109 1 82.94 10 LEU B O 1
ATOM 2665 N N . LEU B 1 11 ? 8.195 21.125 17 1 88.88 11 LEU B N 1
ATOM 2666 C CA . LEU B 1 11 ? 8.242 20.516 15.68 1 88.88 11 LEU B CA 1
ATOM 2667 C C . LEU B 1 11 ? 9.68 20.219 15.273 1 88.88 11 LEU B C 1
ATOM 2669 O O . LEU B 1 11 ? 9.914 19.562 14.258 1 88.88 11 LEU B O 1
ATOM 2673 N N . SER B 1 12 ? 10.633 20.703 16.078 1 85.12 12 SER B N 1
ATOM 2674 C CA . SER B 1 12 ? 12.039 20.422 15.82 1 85.12 12 SER B CA 1
ATOM 2675 C C . SER B 1 12 ? 12.492 19.141 16.5 1 85.12 12 SER B C 1
ATOM 2677 O O . SER B 1 12 ? 13.602 18.656 16.266 1 85.12 12 SER B O 1
ATOM 2679 N N . GLN B 1 13 ? 11.562 18.625 17.281 1 81 13 GLN B N 1
ATOM 2680 C CA . GLN B 1 13 ? 11.859 17.391 17.984 1 81 13 GLN B CA 1
ATOM 2681 C C . GLN B 1 13 ? 11.242 16.188 17.25 1 81 13 GLN B C 1
ATOM 2683 O O . GLN B 1 13 ? 10.273 16.328 16.516 1 81 13 GLN B O 1
ATOM 2688 N N . GLU B 1 14 ? 11.898 15.078 17.422 1 80.12 14 GLU B N 1
ATOM 2689 C CA . GLU B 1 14 ? 11.312 13.867 16.859 1 80.12 14 GLU B CA 1
ATOM 2690 C C . GLU B 1 14 ? 9.984 13.523 17.531 1 80.12 14 GLU B C 1
ATOM 2692 O O . GLU B 1 14 ? 9.867 13.602 18.75 1 80.12 14 GLU B O 1
ATOM 2697 N N . PRO B 1 15 ? 9.031 13.281 16.719 1 79.38 15 PRO B N 1
ATOM 2698 C CA . PRO B 1 15 ? 7.746 12.93 17.328 1 79.38 15 PRO B CA 1
ATOM 2699 C C . PRO B 1 15 ? 7.828 11.672 18.188 1 79.38 15 PRO B C 1
ATOM 2701 O O . PRO B 1 15 ? 8.578 10.75 17.875 1 79.38 15 PRO B O 1
ATOM 2704 N N . ARG B 1 16 ? 7.059 11.742 19.297 1 82.56 16 ARG B N 1
ATOM 2705 C CA . ARG B 1 16 ? 6.996 10.578 20.172 1 82.56 16 ARG B CA 1
ATOM 2706 C C . ARG B 1 16 ? 6.199 9.445 19.531 1 82.56 16 ARG B C 1
ATOM 2708 O O . ARG B 1 16 ? 5.102 9.664 19.016 1 82.56 16 ARG B O 1
ATOM 2715 N N . TRP B 1 17 ? 6.727 8.281 19.359 1 93.94 17 TRP B N 1
ATOM 2716 C CA . TRP B 1 17 ? 6.066 7.07 18.891 1 93.94 17 TRP B CA 1
ATOM 2717 C C . TRP B 1 17 ? 6.215 5.941 19.906 1 93.94 17 TRP B C 1
ATOM 2719 O O . TRP B 1 17 ? 7.293 5.359 20.047 1 93.94 17 TRP B O 1
ATOM 2729 N N . THR B 1 18 ? 5.105 5.668 20.641 1 94.62 18 THR B N 1
ATOM 2730 C CA . THR B 1 18 ? 5.145 4.746 21.766 1 94.62 18 THR B CA 1
ATOM 2731 C C . THR B 1 18 ? 4.922 3.311 21.297 1 94.62 18 THR B C 1
ATOM 2733 O O . THR B 1 18 ? 4.441 3.082 20.188 1 94.62 18 THR B O 1
ATOM 2736 N N . SER B 1 19 ? 5.227 2.387 22.141 1 95.75 19 SER B N 1
ATOM 2737 C CA . SER B 1 19 ? 4.965 0.979 21.859 1 95.75 19 SER B CA 1
ATOM 2738 C C . SER B 1 19 ? 3.469 0.719 21.703 1 95.75 19 SER B C 1
ATOM 2740 O O . SER B 1 19 ? 3.064 -0.145 20.922 1 95.75 19 SER B O 1
ATOM 2742 N N . LEU B 1 20 ? 2.705 1.485 22.391 1 95.19 20 LEU B N 1
ATOM 2743 C CA . LEU B 1 20 ? 1.257 1.338 22.281 1 95.19 20 LEU B CA 1
ATOM 2744 C C . LEU B 1 20 ? 0.763 1.797 20.922 1 95.19 20 LEU B C 1
ATOM 2746 O O . LEU B 1 20 ? -0.079 1.137 20.297 1 95.19 20 LEU B O 1
ATOM 2750 N N . ASN B 1 21 ? 1.245 2.965 20.422 1 96.31 21 ASN B N 1
ATOM 2751 C CA . ASN B 1 21 ? 0.909 3.406 19.078 1 96.31 21 ASN B CA 1
ATOM 2752 C C . ASN B 1 21 ? 1.257 2.346 18.031 1 96.31 21 ASN B C 1
ATOM 2754 O O . ASN B 1 21 ? 0.455 2.057 17.141 1 96.31 21 ASN B O 1
ATOM 2758 N N . GLU B 1 22 ? 2.486 1.776 18.234 1 97.62 22 GLU B N 1
ATOM 2759 C CA . GLU B 1 22 ? 2.977 0.771 17.297 1 97.62 22 GLU B CA 1
ATOM 2760 C C . GLU B 1 22 ? 2.078 -0.463 17.297 1 97.62 22 GLU B C 1
ATOM 2762 O O . GLU B 1 22 ? 1.697 -0.956 16.234 1 97.62 22 GLU B O 1
ATOM 2767 N N . SER B 1 23 ? 1.735 -0.954 18.5 1 97.44 23 SER B N 1
ATOM 2768 C CA . SER B 1 23 ? 0.906 -2.148 18.625 1 97.44 23 SER B CA 1
ATOM 2769 C C . SER B 1 23 ? -0.493 -1.907 18.062 1 97.44 23 SER B C 1
ATOM 2771 O O . SER B 1 23 ? -1.075 -2.789 17.422 1 97.44 23 SER B O 1
ATOM 2773 N N . ASP B 1 24 ? -1.01 -0.719 18.297 1 97.12 24 ASP B N 1
ATOM 2774 C CA . ASP B 1 24 ? -2.342 -0.381 17.797 1 97.12 24 ASP B CA 1
ATOM 2775 C C . ASP B 1 24 ? -2.379 -0.387 16.281 1 97.12 24 ASP B C 1
ATOM 2777 O O . ASP B 1 24 ? -3.305 -0.937 15.68 1 97.12 24 ASP B O 1
ATOM 2781 N N . LEU B 1 25 ? -1.407 0.201 15.68 1 97.81 25 LEU B N 1
ATOM 2782 C CA . LEU B 1 25 ? -1.368 0.313 14.227 1 97.81 25 LEU B CA 1
ATOM 2783 C C . LEU B 1 25 ? -1.138 -1.05 13.578 1 97.81 25 LEU B C 1
ATOM 2785 O O . LEU B 1 25 ? -1.59 -1.296 12.461 1 97.81 25 LEU B O 1
ATOM 2789 N N . LEU B 1 26 ? -0.458 -1.979 14.297 1 98.5 26 LEU B N 1
ATOM 2790 C CA . LEU B 1 26 ? -0.054 -3.26 13.734 1 98.5 26 LEU B CA 1
ATOM 2791 C C . LEU B 1 26 ? -1.037 -4.359 14.117 1 98.5 26 LEU B C 1
ATOM 2793 O O . LEU B 1 26 ? -0.836 -5.527 13.773 1 98.5 26 LEU B O 1
ATOM 2797 N N . GLU B 1 27 ? -2.039 -4.027 14.781 1 98.31 27 GLU B N 1
ATOM 2798 C CA . GLU B 1 27 ? -2.967 -5.039 15.273 1 98.31 27 GLU B CA 1
ATOM 2799 C C . GLU B 1 27 ? -3.537 -5.871 14.133 1 98.31 27 GLU B C 1
ATOM 2801 O O . GLU B 1 27 ? -3.639 -7.094 14.234 1 98.31 27 GLU B O 1
ATOM 2806 N N . PRO B 1 28 ? -3.973 -5.242 12.977 1 98.12 28 PRO B N 1
ATOM 2807 C CA . PRO B 1 28 ? -4.438 -6.078 11.867 1 98.12 28 PRO B CA 1
ATOM 2808 C C . PRO B 1 28 ? -3.373 -7.066 11.391 1 98.12 28 PRO B C 1
ATOM 2810 O O . PRO B 1 28 ? -3.691 -8.211 11.07 1 98.12 28 PRO B O 1
ATOM 2813 N N . PHE B 1 29 ? -2.146 -6.621 11.352 1 98.44 29 PHE B N 1
ATOM 2814 C CA . PHE B 1 29 ? -1.033 -7.469 10.945 1 98.44 29 PHE B CA 1
ATOM 2815 C C . PHE B 1 29 ? -0.814 -8.594 11.945 1 98.44 29 PHE B C 1
ATOM 2817 O O . PHE B 1 29 ? -0.653 -9.758 11.555 1 98.44 29 PHE B O 1
ATOM 2824 N N . SER B 1 30 ? -0.775 -8.242 13.188 1 97.56 30 SER B N 1
ATOM 2825 C CA . SER B 1 30 ? -0.596 -9.227 14.25 1 97.56 30 SER B CA 1
ATOM 2826 C C . SER B 1 30 ? -1.721 -10.258 14.25 1 97.56 30 SER B C 1
ATOM 2828 O O . SER B 1 30 ? -1.479 -11.445 14.453 1 97.56 30 SER B O 1
ATOM 2830 N N . TYR B 1 31 ? -2.908 -9.797 14.039 1 96.94 31 TYR B N 1
ATOM 2831 C CA . TYR B 1 31 ? -4.059 -10.688 13.93 1 96.94 31 TYR B CA 1
ATOM 2832 C C . TYR B 1 31 ? -3.869 -11.695 12.797 1 96.94 31 TYR B C 1
ATOM 2834 O O . TYR B 1 31 ? -4.082 -12.891 12.984 1 96.94 31 TYR B O 1
ATOM 2842 N N . THR B 1 32 ? -3.438 -11.203 11.641 1 95.25 32 THR B N 1
ATOM 2843 C CA . THR B 1 32 ? -3.268 -12.047 10.461 1 95.25 32 THR B CA 1
ATOM 2844 C C . THR B 1 32 ? -2.146 -13.055 10.672 1 95.25 32 THR B C 1
ATOM 2846 O O . THR B 1 32 ? -2.2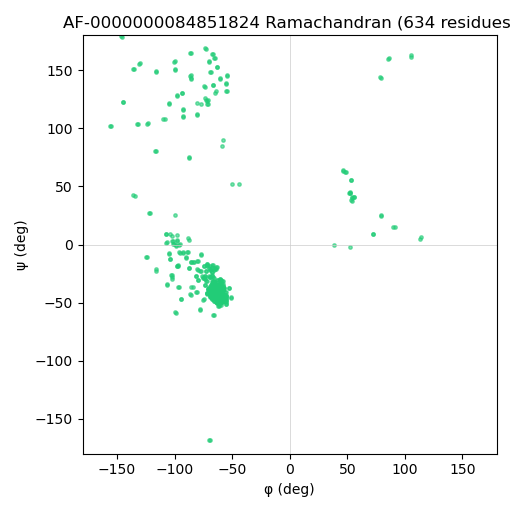29 -14.188 10.195 1 95.25 32 THR B O 1
ATOM 2849 N N . THR B 1 33 ? -1.114 -12.688 11.445 1 94.12 33 THR B N 1
ATOM 2850 C CA . THR B 1 33 ? 0.058 -13.531 11.633 1 94.12 33 THR B CA 1
ATOM 2851 C C . THR B 1 33 ? -0.16 -14.508 12.789 1 94.12 33 THR B C 1
ATOM 2853 O O . THR B 1 33 ? 0.589 -15.469 12.945 1 94.12 33 THR B O 1
ATOM 2856 N N . ALA B 1 34 ? -1.03 -14.25 13.625 1 89.44 34 ALA B N 1
ATOM 2857 C CA . ALA B 1 34 ? -1.284 -15.086 14.797 1 89.44 34 ALA B CA 1
ATOM 2858 C C . ALA B 1 34 ? -1.784 -16.469 14.398 1 89.44 34 ALA B C 1
ATOM 2860 O O . ALA B 1 34 ? -1.703 -17.422 15.18 1 89.44 34 ALA B O 1
ATOM 2861 N N . ASN B 1 35 ? -2.285 -16.672 13.297 1 77.5 35 ASN B N 1
ATOM 2862 C CA . ASN B 1 35 ? -2.764 -17.953 12.789 1 77.5 35 ASN B CA 1
ATOM 2863 C C . ASN B 1 35 ? -1.977 -18.406 11.562 1 77.5 35 ASN B C 1
ATOM 2865 O O . ASN B 1 35 ? -2.459 -18.281 10.438 1 77.5 35 ASN B O 1
ATOM 2869 N N . PRO B 1 36 ? -0.855 -18.938 11.914 1 68.31 36 PRO B N 1
ATOM 2870 C CA . PRO B 1 36 ? -0.007 -19.234 10.758 1 68.31 36 PRO B CA 1
ATOM 2871 C C . PRO B 1 36 ? -0.51 -20.422 9.945 1 68.31 36 PRO B C 1
ATOM 2873 O O . PRO B 1 36 ? -1.059 -21.375 10.508 1 68.31 36 PRO B O 1
ATOM 2876 N N . GLY B 1 37 ? -0.723 -20.203 8.656 1 63.03 37 GLY B N 1
ATOM 2877 C CA . GLY B 1 37 ? -1.074 -21.312 7.777 1 63.03 37 GLY B CA 1
ATOM 2878 C C . GLY B 1 37 ? 0.071 -22.281 7.551 1 63.03 37 GLY B C 1
ATOM 2879 O O . GLY B 1 37 ? 1.013 -22.328 8.344 1 63.03 37 GLY B O 1
ATOM 2880 N N . LYS B 1 38 ? -0.182 -23.125 6.578 1 62.81 38 LYS B N 1
ATOM 2881 C CA . LYS B 1 38 ? 0.823 -24.125 6.238 1 62.81 38 LYS B CA 1
ATOM 2882 C C . LYS B 1 38 ? 2.15 -23.469 5.867 1 62.81 38 LYS B C 1
ATOM 2884 O O . LYS B 1 38 ? 2.197 -22.609 4.984 1 62.81 38 LYS B O 1
ATOM 2889 N N . GLU B 1 39 ? 2.998 -23.234 6.715 1 73.69 39 GLU B N 1
ATOM 2890 C CA . GLU B 1 39 ? 4.293 -22.547 6.738 1 73.69 39 GLU B CA 1
ATOM 2891 C C . GLU B 1 39 ? 5.199 -23.047 5.617 1 73.69 39 GLU B C 1
ATOM 2893 O O . GLU B 1 39 ? 6.336 -23.453 5.863 1 73.69 39 GLU B O 1
ATOM 2898 N N . ILE B 1 40 ? 4.633 -23.031 4.328 1 84.5 40 ILE B N 1
ATOM 2899 C CA . ILE B 1 40 ? 5.398 -23.531 3.193 1 84.5 40 ILE B CA 1
ATOM 2900 C C . ILE B 1 40 ? 6.602 -22.641 2.938 1 84.5 40 ILE B C 1
ATOM 2902 O O . ILE B 1 40 ? 7.668 -23.109 2.541 1 84.5 40 ILE B O 1
ATOM 2906 N N . ARG B 1 41 ? 6.48 -21.469 3.188 1 88.5 41 ARG B N 1
ATOM 2907 C CA . ARG B 1 41 ? 7.566 -20.531 2.932 1 88.5 41 ARG B CA 1
ATOM 2908 C C . ARG B 1 41 ? 8.75 -20.781 3.863 1 88.5 41 ARG B C 1
ATOM 2910 O O . ARG B 1 41 ? 9.898 -20.781 3.428 1 88.5 41 ARG B O 1
ATOM 2917 N N . GLY B 1 42 ? 8.43 -20.969 5.129 1 90.5 42 GLY B N 1
ATOM 2918 C CA . GLY B 1 42 ? 9.492 -21.328 6.055 1 90.5 42 GLY B CA 1
ATOM 2919 C C . GLY B 1 42 ? 10.203 -22.609 5.668 1 90.5 42 GLY B C 1
ATOM 2920 O O . GLY B 1 42 ? 11.43 -22.688 5.738 1 90.5 42 GLY B O 1
ATOM 2921 N N . LYS B 1 43 ? 9.43 -23.562 5.184 1 94.25 43 LYS B N 1
ATOM 2922 C CA . LYS B 1 43 ? 10 -24.828 4.746 1 94.25 43 LYS B CA 1
ATOM 2923 C C . LYS B 1 43 ? 10.883 -24.641 3.514 1 94.25 43 LYS B C 1
ATOM 2925 O O . LYS B 1 43 ? 11.922 -25.297 3.389 1 94.25 43 LYS B O 1
ATOM 2930 N N . LEU B 1 44 ? 10.43 -23.797 2.664 1 96.25 44 LEU B N 1
ATOM 2931 C CA . LEU B 1 44 ? 11.219 -23.516 1.466 1 96.25 44 LEU B CA 1
ATOM 2932 C C . LEU B 1 44 ? 12.539 -22.859 1.823 1 96.25 44 LEU B C 1
ATOM 2934 O O . LEU B 1 44 ? 13.586 -23.203 1.276 1 96.25 44 LEU B O 1
ATOM 2938 N N . ILE B 1 45 ? 12.492 -21.891 2.742 1 96.25 45 ILE B N 1
ATOM 2939 C CA . ILE B 1 45 ? 13.703 -21.219 3.184 1 96.25 45 ILE B CA 1
ATOM 2940 C C . ILE B 1 45 ? 14.68 -22.234 3.779 1 96.25 45 ILE B C 1
ATOM 2942 O O . ILE B 1 45 ? 15.867 -22.219 3.447 1 96.25 45 ILE B O 1
ATOM 2946 N N . GLU B 1 46 ? 14.156 -23.094 4.574 1 96.62 46 GLU B N 1
ATOM 2947 C CA . GLU B 1 46 ? 14.992 -24.125 5.184 1 96.62 46 GLU B CA 1
ATOM 2948 C C . GLU B 1 46 ? 15.586 -25.062 4.121 1 96.62 46 GLU B C 1
ATOM 2950 O O . GLU B 1 46 ? 16.766 -25.422 4.191 1 96.62 46 GLU B O 1
ATOM 2955 N N . ALA B 1 47 ? 14.781 -25.453 3.211 1 98.19 47 ALA B N 1
ATOM 2956 C CA . ALA B 1 47 ? 15.219 -26.359 2.158 1 98.19 47 ALA B CA 1
ATOM 2957 C C . ALA B 1 47 ? 16.312 -25.734 1.304 1 98.19 47 ALA B C 1
ATOM 2959 O O . ALA B 1 47 ? 17.359 -26.344 1.058 1 98.19 47 ALA B O 1
ATOM 2960 N N . PHE B 1 48 ? 16.156 -24.5 0.869 1 98.56 48 PHE B N 1
ATOM 2961 C CA . PHE B 1 48 ? 17.141 -23.828 0.039 1 98.56 48 PHE B CA 1
ATOM 2962 C C . PHE B 1 48 ? 18.422 -23.562 0.824 1 98.56 48 PHE B C 1
ATOM 2964 O O . PHE B 1 48 ? 19.516 -23.516 0.249 1 98.56 48 PHE B O 1
ATOM 2971 N N . ASN B 1 49 ? 18.266 -23.438 2.156 1 98.31 49 ASN B N 1
ATOM 2972 C CA . ASN B 1 49 ? 19.453 -23.156 2.971 1 98.31 49 ASN B CA 1
ATOM 2973 C C . ASN B 1 49 ? 20.375 -24.375 3.066 1 98.31 49 ASN B C 1
ATOM 2975 O O . ASN B 1 49 ? 21.516 -24.25 3.479 1 98.31 49 ASN B O 1
ATOM 2979 N N . LEU B 1 50 ? 19.828 -25.562 2.715 1 98.25 50 LEU B N 1
ATOM 2980 C CA . LEU B 1 50 ? 20.703 -26.719 2.596 1 98.25 50 LEU B CA 1
ATOM 2981 C C . LEU B 1 50 ? 21.734 -26.5 1.498 1 98.25 50 LEU B C 1
ATOM 2983 O O . LEU B 1 50 ? 22.875 -26.984 1.604 1 98.25 50 LEU B O 1
ATOM 2987 N N . TRP B 1 51 ? 21.344 -25.812 0.447 1 98.56 51 TRP B N 1
ATOM 2988 C CA . TRP B 1 51 ? 22.219 -25.531 -0.676 1 98.56 51 TRP B CA 1
ATOM 2989 C C . TRP B 1 51 ? 23.047 -24.266 -0.409 1 98.56 51 TRP B C 1
ATOM 2991 O O . TRP B 1 51 ? 24.234 -24.219 -0.727 1 98.56 51 TRP B O 1
ATOM 3001 N N . LEU B 1 52 ? 22.484 -23.25 0.245 1 98.31 52 LEU B N 1
ATOM 3002 C CA . LEU B 1 52 ? 23.062 -21.906 0.197 1 98.31 52 LEU B CA 1
ATOM 3003 C C . LEU B 1 52 ? 23.828 -21.594 1.475 1 98.31 52 LEU B C 1
ATOM 3005 O O . LEU B 1 52 ? 24.766 -20.797 1.461 1 98.31 52 LEU B O 1
ATOM 3009 N N . ARG B 1 53 ? 23.453 -22.219 2.541 1 98.44 53 ARG B N 1
ATOM 3010 C CA . ARG B 1 53 ? 24.109 -22.062 3.83 1 98.44 53 ARG B CA 1
ATOM 3011 C C . ARG B 1 53 ? 24.297 -20.594 4.18 1 98.44 53 ARG B C 1
ATOM 3013 O O . ARG B 1 53 ? 25.422 -20.125 4.387 1 98.44 53 ARG B O 1
ATOM 3020 N N . VAL B 1 54 ? 23.188 -19.891 4.312 1 97.19 54 VAL B N 1
ATOM 3021 C CA . VAL B 1 54 ? 23.172 -18.5 4.719 1 97.19 54 VAL B CA 1
ATOM 3022 C C . VAL B 1 54 ? 23.484 -18.375 6.211 1 97.19 54 VAL B C 1
ATOM 3024 O O . VAL B 1 54 ? 22.969 -19.156 7.02 1 97.19 54 VAL B O 1
ATOM 3027 N N . PRO B 1 55 ? 24.359 -17.406 6.641 1 96.69 55 PRO B N 1
ATOM 3028 C CA . PRO B 1 55 ? 24.625 -17.219 8.07 1 96.69 55 PRO B CA 1
ATOM 3029 C C . PRO B 1 55 ? 23.359 -17 8.875 1 96.69 55 PRO B C 1
ATOM 3031 O O . PRO B 1 55 ? 22.422 -16.344 8.398 1 96.69 55 PRO B O 1
ATOM 3034 N N . THR B 1 56 ? 23.312 -17.469 10.078 1 96.5 56 THR B N 1
ATOM 3035 C CA . THR B 1 56 ? 22.125 -17.578 10.922 1 96.5 56 THR B CA 1
ATOM 3036 C C . THR B 1 56 ? 21.469 -16.203 11.094 1 96.5 56 THR B C 1
ATOM 3038 O O . THR B 1 56 ? 20.25 -16.062 10.984 1 96.5 56 THR B O 1
ATOM 3041 N N . ASN B 1 57 ? 22.281 -15.156 11.398 1 95.06 57 ASN B N 1
ATOM 3042 C CA . ASN B 1 57 ? 21.734 -13.82 11.633 1 95.06 57 ASN B CA 1
ATOM 3043 C C . ASN B 1 57 ? 21.062 -13.258 10.375 1 95.06 57 ASN B C 1
ATOM 3045 O O . ASN B 1 57 ? 19.984 -12.68 10.453 1 95.06 57 ASN B O 1
ATOM 3049 N N . GLU B 1 58 ? 21.766 -13.438 9.25 1 95.5 58 GLU B N 1
ATOM 3050 C CA . GLU B 1 58 ? 21.188 -12.984 7.98 1 95.5 58 GLU B CA 1
ATOM 3051 C C . GLU B 1 58 ? 19.922 -13.758 7.641 1 95.5 58 GLU B C 1
ATOM 3053 O O . GLU B 1 58 ? 18.938 -13.172 7.164 1 95.5 58 GLU B O 1
ATOM 3058 N N . LEU B 1 59 ? 19.953 -15.023 7.883 1 96.75 59 LEU B N 1
ATOM 3059 C CA . LEU B 1 59 ? 18.797 -15.875 7.57 1 96.75 59 LEU B CA 1
ATOM 3060 C C . LEU B 1 59 ? 17.578 -15.461 8.391 1 96.75 59 LEU B C 1
ATOM 3062 O O . LEU B 1 59 ? 16.453 -15.484 7.891 1 96.75 59 LEU B O 1
ATOM 3066 N N . ALA B 1 60 ? 17.781 -15.117 9.633 1 96.31 60 ALA B N 1
ATOM 3067 C CA . ALA B 1 60 ? 16.688 -14.664 10.5 1 96.31 60 ALA B CA 1
ATOM 3068 C C . ALA B 1 60 ? 16.047 -13.398 9.945 1 96.31 60 ALA B C 1
ATOM 3070 O O . ALA B 1 60 ? 14.828 -13.266 9.945 1 96.31 60 ALA B O 1
ATOM 3071 N N . VAL B 1 61 ? 16.828 -12.438 9.492 1 96.31 61 VAL B N 1
ATOM 3072 C CA . VAL B 1 61 ? 16.328 -11.195 8.93 1 96.31 61 VAL B CA 1
ATOM 3073 C C . VAL B 1 61 ? 15.578 -11.469 7.629 1 96.31 61 VAL B C 1
ATOM 3075 O O . VAL B 1 61 ? 14.508 -10.914 7.391 1 96.31 61 VAL B O 1
ATOM 3078 N N . ILE B 1 62 ? 16.188 -12.367 6.824 1 96.5 62 ILE B N 1
ATOM 3079 C CA . ILE B 1 62 ? 15.555 -12.719 5.555 1 96.5 62 ILE B CA 1
ATOM 3080 C C . ILE B 1 62 ? 14.172 -13.32 5.812 1 96.5 62 ILE B C 1
ATOM 3082 O O . ILE B 1 62 ? 13.188 -12.922 5.191 1 96.5 62 ILE B O 1
ATOM 3086 N N . SER B 1 63 ? 14.086 -14.25 6.719 1 96.56 63 SER B N 1
ATOM 3087 C CA . SER B 1 63 ? 12.812 -14.875 7.059 1 96.56 63 SER B CA 1
ATOM 3088 C C . SER B 1 63 ? 11.805 -13.844 7.539 1 96.56 63 SER B C 1
ATOM 3090 O O . SER B 1 63 ? 10.633 -13.891 7.16 1 96.56 63 SER B O 1
ATOM 3092 N N . LYS B 1 64 ? 12.273 -12.938 8.375 1 96.88 64 LYS B N 1
ATOM 3093 C CA . LYS B 1 64 ? 11.414 -11.883 8.898 1 96.88 64 LYS B CA 1
ATOM 3094 C C . LYS B 1 64 ? 10.883 -11 7.777 1 96.88 64 LYS B C 1
ATOM 3096 O O . LYS B 1 64 ? 9.68 -10.711 7.719 1 96.88 64 LYS B O 1
ATOM 3101 N N . VAL B 1 65 ? 11.742 -10.578 6.867 1 97.31 65 VAL B N 1
ATOM 3102 C CA . VAL B 1 65 ? 11.383 -9.711 5.75 1 97.31 65 VAL B CA 1
ATOM 3103 C C . VAL B 1 65 ? 10.367 -10.422 4.852 1 97.31 65 VAL B C 1
ATOM 3105 O O . VAL B 1 65 ? 9.352 -9.836 4.469 1 97.31 65 VAL B O 1
ATOM 3108 N N . VAL B 1 66 ? 10.609 -11.664 4.547 1 96.38 66 VAL B N 1
ATOM 3109 C CA . VAL B 1 66 ? 9.727 -12.438 3.688 1 96.38 66 VAL B CA 1
ATOM 3110 C C . VAL B 1 66 ? 8.352 -12.57 4.34 1 96.38 66 VAL B C 1
ATOM 3112 O O . VAL B 1 66 ? 7.328 -12.383 3.678 1 96.38 66 VAL B O 1
ATOM 3115 N N . ASN B 1 67 ? 8.352 -12.859 5.594 1 95.88 67 ASN B N 1
ATOM 3116 C CA . ASN B 1 67 ? 7.082 -12.984 6.305 1 95.88 67 ASN B CA 1
ATOM 3117 C C . ASN B 1 67 ? 6.312 -11.672 6.32 1 95.88 67 ASN B C 1
ATOM 3119 O O . ASN B 1 67 ? 5.094 -11.656 6.133 1 95.88 67 ASN B O 1
ATOM 3123 N N . MET B 1 68 ? 6.98 -10.578 6.609 1 97.69 68 MET B N 1
ATOM 3124 C CA . MET B 1 68 ? 6.355 -9.258 6.633 1 97.69 68 MET B CA 1
ATOM 3125 C C . MET B 1 68 ? 5.738 -8.922 5.281 1 97.69 68 MET B C 1
ATOM 3127 O O . MET B 1 68 ? 4.566 -8.547 5.207 1 97.69 68 MET B O 1
ATOM 3131 N N . LEU B 1 69 ? 6.484 -9.117 4.215 1 98 69 LEU B N 1
ATOM 3132 C CA . LEU B 1 69 ? 6.031 -8.758 2.877 1 98 69 LEU B CA 1
ATOM 3133 C C . LEU B 1 69 ? 4.891 -9.664 2.428 1 98 69 LEU B C 1
ATOM 3135 O O . LEU B 1 69 ? 3.916 -9.203 1.834 1 98 69 LEU B O 1
ATOM 3139 N N . HIS B 1 70 ? 5.02 -10.93 2.689 1 95.88 70 HIS B N 1
ATOM 3140 C CA . HIS B 1 70 ? 3.975 -11.883 2.332 1 95.88 70 HIS B CA 1
ATOM 3141 C C . HIS B 1 70 ? 2.666 -11.555 3.049 1 95.88 70 HIS B C 1
ATOM 3143 O O . HIS B 1 70 ? 1.608 -11.5 2.418 1 95.88 70 HIS B O 1
ATOM 3149 N N . THR B 1 71 ? 2.74 -11.367 4.352 1 96.5 71 THR B N 1
ATOM 3150 C CA . THR B 1 71 ? 1.541 -11.117 5.141 1 96.5 71 THR B CA 1
ATOM 3151 C C . THR B 1 71 ? 0.894 -9.797 4.742 1 96.5 71 THR B C 1
ATOM 3153 O O . THR B 1 71 ? -0.329 -9.711 4.613 1 96.5 71 THR B O 1
ATOM 3156 N N . ALA B 1 72 ? 1.718 -8.781 4.57 1 98.19 72 ALA B N 1
ATOM 3157 C CA . ALA B 1 72 ? 1.189 -7.5 4.105 1 98.19 72 ALA B CA 1
ATOM 3158 C C . ALA B 1 72 ? 0.454 -7.66 2.775 1 98.19 72 ALA B C 1
ATOM 3160 O O . ALA B 1 72 ? -0.644 -7.129 2.6 1 98.19 72 ALA B O 1
ATOM 3161 N N . SER B 1 73 ? 1.059 -8.398 1.873 1 97.75 73 SER B N 1
ATOM 3162 C CA . SER B 1 73 ? 0.449 -8.609 0.564 1 97.75 73 SER B CA 1
ATOM 3163 C C . SER B 1 73 ? -0.861 -9.383 0.683 1 97.75 73 SER B C 1
ATOM 3165 O O . SER B 1 73 ? -1.805 -9.133 -0.069 1 97.75 73 SER B O 1
ATOM 3167 N N . LEU B 1 74 ? -0.973 -10.32 1.614 1 95.94 74 LEU B N 1
ATOM 3168 C CA . LEU B 1 74 ? -2.191 -11.086 1.85 1 95.94 74 LEU B CA 1
ATOM 3169 C C . LEU B 1 74 ? -3.316 -10.188 2.34 1 95.94 74 LEU B C 1
ATOM 3171 O O . LEU B 1 74 ? -4.465 -10.328 1.915 1 95.94 74 LEU B O 1
ATOM 3175 N N . MET B 1 75 ? -2.961 -9.328 3.273 1 98 75 MET B N 1
ATOM 3176 C CA . MET B 1 75 ? -3.951 -8.406 3.826 1 98 75 MET B CA 1
ATOM 3177 C C . MET B 1 75 ? -4.559 -7.539 2.732 1 98 75 MET B C 1
ATOM 3179 O O . MET B 1 75 ? -5.773 -7.34 2.693 1 98 75 MET B O 1
ATOM 3183 N N . VAL B 1 76 ? -3.736 -7.039 1.815 1 98.44 76 VAL B N 1
ATOM 3184 C CA . VAL B 1 76 ? -4.199 -6.207 0.711 1 98.44 76 VAL B CA 1
ATOM 3185 C C . VAL B 1 76 ? -5.031 -7.047 -0.257 1 98.44 76 VAL B C 1
ATOM 3187 O O . VAL B 1 76 ? -6.109 -6.625 -0.688 1 98.44 76 VAL B O 1
ATOM 3190 N N . ASP B 1 77 ? -4.516 -8.219 -0.528 1 97.25 77 ASP B N 1
ATOM 3191 C CA . ASP B 1 77 ? -5.203 -9.133 -1.436 1 97.25 77 ASP B CA 1
ATOM 3192 C C . ASP B 1 77 ? -6.594 -9.484 -0.913 1 97.25 77 ASP B C 1
ATOM 3194 O O . ASP B 1 77 ? -7.551 -9.562 -1.686 1 97.25 77 ASP B O 1
ATOM 3198 N N . ASP B 1 78 ? -6.715 -9.734 0.359 1 97.38 78 ASP B N 1
ATOM 3199 C CA . ASP B 1 78 ? -8 -10.062 0.969 1 97.38 78 ASP B CA 1
ATOM 3200 C C . ASP B 1 78 ? -9.008 -8.93 0.769 1 97.38 78 ASP B C 1
ATOM 3202 O O . ASP B 1 78 ? -10.203 -9.18 0.586 1 97.38 78 ASP B O 1
ATOM 3206 N N . ILE B 1 79 ? -8.555 -7.738 0.832 1 98.31 79 ILE B N 1
ATOM 3207 C CA . ILE B 1 79 ? -9.414 -6.59 0.574 1 98.31 79 ILE B CA 1
ATOM 3208 C C . ILE B 1 79 ? -9.82 -6.566 -0.899 1 98.31 79 ILE B C 1
ATOM 3210 O O . ILE B 1 79 ? -11 -6.398 -1.225 1 98.31 79 ILE B O 1
ATOM 3214 N N . GLU B 1 80 ? -8.844 -6.75 -1.768 1 98.31 80 GLU B N 1
ATOM 3215 C CA . GLU B 1 80 ? -9.078 -6.699 -3.207 1 98.31 80 GLU B CA 1
ATOM 3216 C C . GLU B 1 80 ? -10.086 -7.762 -3.639 1 98.31 80 GLU B C 1
ATOM 3218 O O . GLU B 1 80 ? -10.867 -7.543 -4.562 1 98.31 80 GLU B O 1
ATOM 3223 N N . ASP B 1 81 ? -10.078 -8.852 -2.916 1 96.38 81 ASP B N 1
ATOM 3224 C CA . ASP B 1 81 ? -10.945 -9.977 -3.258 1 96.38 81 ASP B CA 1
ATOM 3225 C C . ASP B 1 81 ? -12.242 -9.938 -2.455 1 96.38 81 ASP B C 1
ATOM 3227 O O . ASP B 1 81 ? -13.148 -10.734 -2.699 1 96.38 81 ASP B O 1
ATOM 3231 N N . ASP B 1 82 ? -12.328 -9.055 -1.539 1 96.06 82 ASP B N 1
ATOM 3232 C CA . ASP B 1 82 ? -13.422 -9.016 -0.571 1 96.06 82 ASP B CA 1
ATOM 3233 C C . ASP B 1 82 ? -13.602 -10.367 0.109 1 96.06 82 ASP B C 1
ATOM 3235 O O . ASP B 1 82 ? -14.711 -10.898 0.157 1 96.06 82 ASP B O 1
ATOM 3239 N N . SER B 1 83 ? -12.477 -10.898 0.463 1 93.81 83 SER B N 1
ATOM 3240 C CA . SER B 1 83 ? -12.484 -12.195 1.141 1 93.81 83 SER B CA 1
ATOM 3241 C C . SER B 1 83 ? -13.195 -12.109 2.484 1 93.81 83 SER B C 1
ATOM 3243 O O . SER B 1 83 ? -13.211 -11.047 3.119 1 93.81 83 SER B O 1
ATOM 3245 N N . GLN B 1 84 ? -13.773 -13.281 2.918 1 92.56 84 GLN B N 1
ATOM 3246 C CA . GLN B 1 84 ? -14.477 -13.305 4.191 1 92.56 84 GLN B CA 1
ATOM 3247 C C . GLN B 1 84 ? -13.672 -14.047 5.254 1 92.56 84 GLN B C 1
ATOM 3249 O O . GLN B 1 84 ? -13.617 -13.625 6.41 1 92.56 84 GLN B O 1
ATOM 3254 N N . LEU B 1 85 ? -12.961 -15.062 4.754 1 90.69 85 LEU B N 1
ATOM 3255 C CA . LEU B 1 85 ? -12.25 -15.938 5.684 1 90.69 85 LEU B CA 1
ATOM 3256 C C . LEU B 1 85 ? -10.844 -16.234 5.184 1 90.69 85 LEU B C 1
ATOM 3258 O O . LEU B 1 85 ? -10.594 -16.25 3.975 1 90.69 85 LEU B O 1
ATOM 3262 N N . ARG B 1 86 ? -9.984 -16.469 6.129 1 87.44 86 ARG B N 1
ATOM 3263 C CA . ARG B 1 86 ? -8.648 -17.016 5.934 1 87.44 86 ARG B CA 1
ATOM 3264 C C . ARG B 1 86 ? -8.258 -17.938 7.09 1 87.44 86 ARG B C 1
ATOM 3266 O O . ARG B 1 86 ? -8.273 -17.516 8.25 1 87.44 86 ARG B O 1
ATOM 3273 N N . ARG B 1 87 ? -7.953 -19.141 6.691 1 86.38 87 ARG B N 1
ATOM 3274 C CA . ARG B 1 87 ? -7.617 -20.141 7.695 1 86.38 87 ARG B CA 1
ATOM 3275 C C . ARG B 1 87 ? -8.711 -20.25 8.75 1 86.38 87 ARG B C 1
ATOM 3277 O O . ARG B 1 87 ? -8.43 -20.203 9.953 1 86.38 87 ARG B O 1
ATOM 3284 N N . SER B 1 88 ? -9.891 -20.188 8.281 1 85.88 88 SER B N 1
ATOM 3285 C CA . SER B 1 88 ? -11.109 -20.422 9.055 1 85.88 88 SER B CA 1
ATOM 3286 C C . SER B 1 88 ? -11.391 -19.266 10.008 1 85.88 88 SER B C 1
ATOM 3288 O O . SER B 1 88 ? -12.195 -19.406 10.93 1 85.88 88 SER B O 1
ATOM 3290 N N . GLN B 1 89 ? -10.672 -18.234 9.875 1 90.44 89 GLN B N 1
ATOM 3291 C CA . GLN B 1 89 ? -10.922 -17.031 10.664 1 90.44 89 GLN B CA 1
ATOM 3292 C C . GLN B 1 89 ? -11.32 -15.852 9.773 1 90.44 89 GLN B C 1
ATOM 3294 O O . GLN B 1 89 ? -10.906 -15.781 8.617 1 90.44 89 GLN B O 1
ATOM 3299 N N . PRO B 1 90 ? -12.164 -14.961 10.32 1 94.62 90 PRO B N 1
ATOM 3300 C CA . PRO B 1 90 ? -12.438 -13.758 9.523 1 94.62 90 PRO B CA 1
ATOM 3301 C C . PRO B 1 90 ? -11.172 -13.008 9.125 1 94.62 90 PRO B C 1
ATOM 3303 O O . PRO B 1 90 ? -10.227 -12.922 9.914 1 94.62 90 PRO B O 1
ATOM 3306 N N . VAL B 1 91 ? -11.141 -12.57 7.941 1 95.94 91 VAL B N 1
ATOM 3307 C CA . VAL B 1 91 ? -9.977 -11.82 7.473 1 95.94 91 VAL B CA 1
ATOM 3308 C C . VAL B 1 91 ? -9.883 -10.484 8.211 1 95.94 91 VAL B C 1
ATOM 3310 O O . VAL B 1 91 ? -10.875 -10.008 8.766 1 95.94 91 VAL B O 1
ATOM 3313 N N . ALA B 1 92 ? -8.773 -9.812 8.188 1 97.44 92 ALA B N 1
ATOM 3314 C CA . ALA B 1 92 ? -8.461 -8.625 8.977 1 97.44 92 ALA B CA 1
ATOM 3315 C C . ALA B 1 92 ? -9.422 -7.484 8.672 1 97.44 92 ALA B C 1
ATOM 3317 O O . ALA B 1 92 ? -9.906 -6.809 9.578 1 97.44 92 ALA B O 1
ATOM 3318 N N . HIS B 1 93 ? -9.727 -7.242 7.328 1 98.25 93 HIS B N 1
ATOM 3319 C CA . HIS B 1 93 ? -10.516 -6.062 6.992 1 98.25 93 HIS B CA 1
ATOM 3320 C C . HIS B 1 93 ? -11.969 -6.223 7.426 1 98.25 93 HIS B C 1
ATOM 3322 O O . HIS B 1 93 ? -12.711 -5.242 7.508 1 98.25 93 HIS B O 1
ATOM 3328 N N . LYS B 1 94 ? -12.422 -7.488 7.684 1 97.5 94 LYS B N 1
ATOM 3329 C CA . LYS B 1 94 ? -13.766 -7.699 8.211 1 97.5 94 LYS B CA 1
ATOM 3330 C C . LYS B 1 94 ? -13.82 -7.391 9.703 1 97.5 94 LYS B C 1
ATOM 3332 O O . LYS B 1 94 ? -14.891 -7.109 10.242 1 97.5 94 LYS B O 1
ATOM 3337 N N . ILE B 1 95 ? -12.719 -7.438 10.375 1 97.31 95 ILE B N 1
ATOM 3338 C CA . ILE B 1 95 ? -12.648 -7.156 11.805 1 97.31 95 ILE B CA 1
ATOM 3339 C C . ILE B 1 95 ? -12.281 -5.691 12.023 1 97.31 95 ILE B C 1
ATOM 3341 O O . ILE B 1 95 ? -12.938 -4.988 12.789 1 97.31 95 ILE B O 1
ATOM 3345 N N . TYR B 1 96 ? -11.305 -5.195 11.336 1 97.88 96 TYR B N 1
ATOM 3346 C CA . TYR B 1 96 ? -10.711 -3.898 11.633 1 97.88 96 TYR B CA 1
ATOM 3347 C C . TYR B 1 96 ? -11.156 -2.85 10.617 1 97.88 96 TYR B C 1
ATOM 3349 O O . TYR B 1 96 ? -10.898 -1.657 10.797 1 97.88 96 TYR B O 1
ATOM 3357 N N . GLY B 1 97 ? -11.852 -3.301 9.586 1 97.88 97 GLY B N 1
ATOM 3358 C CA . GLY B 1 97 ? -12.234 -2.4 8.508 1 97.88 97 GLY B CA 1
ATOM 3359 C C . GLY B 1 97 ? -11.156 -2.244 7.453 1 97.88 97 GLY B C 1
ATOM 3360 O O . GLY B 1 97 ? -9.984 -2.516 7.711 1 97.88 97 GLY B O 1
ATOM 3361 N N . ILE B 1 98 ? -11.578 -1.796 6.285 1 98.44 98 ILE B N 1
ATOM 3362 C CA . ILE B 1 98 ? -10.711 -1.639 5.125 1 98.44 98 ILE B CA 1
ATOM 3363 C C . ILE B 1 98 ? -9.633 -0.599 5.426 1 98.44 98 ILE B C 1
ATOM 3365 O O . ILE B 1 98 ? -8.438 -0.851 5.223 1 98.44 98 ILE B O 1
ATOM 3369 N N . PRO B 1 99 ? -9.969 0.555 6.094 1 98.56 99 PRO B N 1
ATOM 3370 C CA . PRO B 1 99 ? -8.969 1.606 6.277 1 98.56 99 PRO B CA 1
ATOM 3371 C C . PRO B 1 99 ? -7.797 1.159 7.148 1 98.56 99 PRO B C 1
ATOM 3373 O O . PRO B 1 99 ? -6.637 1.271 6.738 1 98.56 99 PRO B O 1
ATOM 3376 N N . GLN B 1 100 ? -8.07 0.575 8.289 1 98.5 100 GLN B N 1
ATOM 3377 C CA . GLN B 1 100 ? -7.012 0.162 9.203 1 98.5 100 GLN B CA 1
ATOM 3378 C C . GLN B 1 100 ? -6.168 -0.959 8.602 1 98.5 100 GLN B C 1
ATOM 3380 O O . GLN B 1 100 ? -4.949 -0.996 8.781 1 98.5 100 GLN B O 1
ATOM 3385 N N . THR B 1 101 ? -6.855 -1.844 7.902 1 98.75 101 THR B N 1
ATOM 3386 C CA . THR B 1 101 ? -6.156 -2.986 7.324 1 98.75 101 THR B CA 1
ATOM 3387 C C . THR B 1 101 ? -5.207 -2.535 6.215 1 98.75 101 THR B C 1
ATOM 3389 O O . THR B 1 101 ? -4.051 -2.967 6.164 1 98.75 101 THR B O 1
ATOM 3392 N N . ILE B 1 102 ? -5.66 -1.627 5.316 1 98.81 102 ILE B N 1
ATOM 3393 C CA . ILE B 1 102 ? -4.809 -1.128 4.242 1 98.81 102 ILE B CA 1
ATOM 3394 C C . ILE B 1 102 ? -3.609 -0.389 4.836 1 98.81 102 ILE B C 1
ATOM 3396 O O . ILE B 1 102 ? -2.471 -0.595 4.41 1 98.81 102 ILE B O 1
ATOM 3400 N N . ASN B 1 103 ? -3.838 0.462 5.797 1 98.81 103 ASN B N 1
ATOM 3401 C CA . ASN B 1 103 ? -2.758 1.247 6.383 1 98.81 103 ASN B CA 1
ATOM 3402 C C . ASN B 1 103 ? -1.723 0.357 7.062 1 98.81 103 ASN B C 1
ATOM 3404 O O . ASN B 1 103 ? -0.519 0.564 6.902 1 98.81 103 ASN B O 1
ATOM 3408 N N . SER B 1 104 ? -2.213 -0.595 7.82 1 98.81 104 SER B N 1
ATOM 3409 C CA . SER B 1 104 ? -1.312 -1.522 8.5 1 98.81 104 SER B CA 1
ATOM 3410 C C . SER B 1 104 ? -0.464 -2.299 7.496 1 98.81 104 SER B C 1
ATOM 3412 O O . SER B 1 104 ? 0.749 -2.432 7.676 1 98.81 104 SER B O 1
ATOM 3414 N N . ALA B 1 105 ? -1.095 -2.805 6.477 1 98.81 105 ALA B N 1
ATOM 3415 C CA . ALA B 1 105 ? -0.383 -3.572 5.457 1 98.81 105 ALA B CA 1
ATOM 3416 C C . ALA B 1 105 ? 0.686 -2.723 4.777 1 98.81 105 ALA B C 1
ATOM 3418 O O . ALA B 1 105 ? 1.832 -3.154 4.633 1 98.81 105 ALA B O 1
ATOM 3419 N N . ASN B 1 106 ? 0.306 -1.511 4.34 1 98.75 106 ASN B N 1
ATOM 3420 C CA . ASN B 1 106 ? 1.268 -0.62 3.699 1 98.75 106 ASN B CA 1
ATOM 3421 C C . ASN B 1 106 ? 2.395 -0.231 4.652 1 98.75 106 ASN B C 1
ATOM 3423 O O . ASN B 1 106 ? 3.553 -0.14 4.246 1 98.75 106 ASN B O 1
ATOM 3427 N N . TYR B 1 107 ? 2.021 0.04 5.93 1 98.81 107 TYR B N 1
ATOM 3428 C CA . TYR B 1 107 ? 3.018 0.329 6.957 1 98.81 107 TYR B CA 1
ATOM 3429 C C . TYR B 1 107 ? 4.031 -0.804 7.066 1 98.81 107 TYR B C 1
ATOM 3431 O O . TYR B 1 107 ? 5.238 -0.561 7.129 1 98.81 107 TYR B O 1
ATOM 3439 N N . VAL B 1 108 ? 3.602 -2 6.996 1 98.88 108 VAL B N 1
ATOM 3440 C CA . VAL B 1 108 ? 4.449 -3.18 7.133 1 98.88 108 VAL B CA 1
ATOM 3441 C C . VAL B 1 108 ? 5.363 -3.305 5.914 1 98.88 108 VAL B C 1
ATOM 3443 O O . VAL B 1 108 ? 6.52 -3.719 6.039 1 98.88 108 VAL B O 1
ATOM 3446 N N . TYR B 1 109 ? 4.887 -2.975 4.68 1 98.69 109 TYR B N 1
ATOM 3447 C CA . TYR B 1 109 ? 5.773 -2.943 3.521 1 98.69 109 TYR B CA 1
ATOM 3448 C C . TYR B 1 109 ? 7.016 -2.111 3.809 1 98.69 109 TYR B C 1
ATOM 3450 O O . TYR B 1 109 ? 8.141 -2.551 3.549 1 98.69 109 TYR B O 1
ATOM 3458 N N . PHE B 1 110 ? 6.812 -0.953 4.391 1 98.5 110 PHE B N 1
ATOM 3459 C CA . PHE B 1 110 ? 7.93 -0.038 4.598 1 98.5 110 PHE B CA 1
ATOM 3460 C C . PHE B 1 110 ? 8.75 -0.453 5.812 1 98.5 110 PHE B C 1
ATOM 3462 O O . PHE B 1 110 ? 9.969 -0.254 5.844 1 98.5 110 PHE B O 1
ATOM 3469 N N . LEU B 1 111 ? 8.094 -1.082 6.836 1 98.5 111 LEU B N 1
ATOM 3470 C CA . LEU B 1 111 ? 8.852 -1.676 7.934 1 98.5 111 LEU B CA 1
ATOM 3471 C C . LEU B 1 111 ? 9.805 -2.75 7.414 1 98.5 111 LEU B C 1
ATOM 3473 O O . LEU B 1 111 ? 10.922 -2.885 7.914 1 98.5 111 LEU B O 1
ATOM 3477 N N . ALA B 1 112 ? 9.32 -3.508 6.441 1 98.31 112 ALA B N 1
ATOM 3478 C CA . ALA B 1 112 ? 10.164 -4.547 5.852 1 98.31 112 ALA B CA 1
ATOM 3479 C C . ALA B 1 112 ? 11.406 -3.943 5.211 1 98.31 112 ALA B C 1
ATOM 3481 O O . ALA B 1 112 ? 12.492 -4.52 5.289 1 98.31 112 ALA B O 1
ATOM 3482 N N . TYR B 1 113 ? 11.281 -2.783 4.578 1 97.31 113 TYR B N 1
ATOM 3483 C CA . TYR B 1 113 ? 12.438 -2.109 4.004 1 97.31 113 TYR B CA 1
ATOM 3484 C C . TYR B 1 113 ? 13.43 -1.707 5.09 1 97.31 113 TYR B C 1
ATOM 3486 O O . TYR B 1 113 ? 14.641 -1.802 4.898 1 97.31 113 TYR B O 1
ATOM 3494 N N . GLN B 1 114 ? 12.891 -1.244 6.215 1 95.75 114 GLN B N 1
ATOM 3495 C CA . GLN B 1 114 ? 13.766 -0.897 7.324 1 95.75 114 GLN B CA 1
ATOM 3496 C C . GLN B 1 114 ? 14.609 -2.096 7.758 1 95.75 114 GLN B C 1
ATOM 3498 O O . GLN B 1 114 ? 15.812 -1.965 7.996 1 95.75 114 GLN B O 1
ATOM 3503 N N . GLU B 1 115 ? 13.953 -3.238 7.828 1 95.38 115 GLU B N 1
ATOM 3504 C CA . GLU B 1 115 ? 14.672 -4.465 8.141 1 95.38 115 GLU B CA 1
ATOM 3505 C C . GLU B 1 115 ? 15.703 -4.797 7.062 1 95.38 115 GLU B C 1
ATOM 3507 O O . GLU B 1 115 ? 16.812 -5.246 7.367 1 95.38 115 GLU B O 1
ATOM 3512 N N . LEU B 1 116 ? 15.328 -4.605 5.863 1 94.56 116 LEU B N 1
ATOM 3513 C CA . LEU B 1 116 ? 16.188 -4.883 4.719 1 94.56 116 LEU B CA 1
ATOM 3514 C C . LEU B 1 116 ? 17.438 -4.004 4.754 1 94.56 116 LEU B C 1
ATOM 3516 O O . LEU B 1 116 ? 18.547 -4.469 4.445 1 94.56 116 LEU B O 1
ATOM 3520 N N . PHE B 1 117 ? 17.266 -2.719 5.117 1 92.38 117 PHE B N 1
ATOM 3521 C CA . PHE B 1 117 ? 18.406 -1.808 5.215 1 92.38 117 PHE B CA 1
ATOM 3522 C C . PHE B 1 117 ? 19.375 -2.27 6.293 1 92.38 117 PHE B C 1
ATOM 3524 O O . PHE B 1 117 ? 20.594 -2.162 6.125 1 92.38 117 PHE B O 1
ATOM 3531 N N . ALA B 1 118 ? 18.812 -2.768 7.336 1 88.88 118 ALA B N 1
ATOM 3532 C CA . ALA B 1 118 ? 19.672 -3.279 8.406 1 88.88 118 ALA B CA 1
ATOM 3533 C C . ALA B 1 118 ? 20.484 -4.477 7.926 1 88.88 118 ALA B C 1
ATOM 3535 O O . ALA B 1 118 ? 21.672 -4.609 8.273 1 88.88 118 ALA B O 1
ATOM 3536 N N . LEU B 1 119 ? 19.938 -5.301 7.125 1 90.69 119 LEU B N 1
ATOM 3537 C CA . LEU B 1 119 ? 20.625 -6.449 6.543 1 90.69 119 LEU B CA 1
ATOM 3538 C C . LEU B 1 119 ? 21.703 -5.992 5.574 1 90.69 119 LEU B C 1
ATOM 3540 O O . LEU B 1 119 ? 22.812 -6.527 5.586 1 90.69 119 LEU B O 1
ATOM 3544 N N . ARG B 1 120 ? 21.375 -5.035 4.773 1 86.25 120 ARG B N 1
ATOM 3545 C CA . ARG B 1 120 ? 22.297 -4.496 3.789 1 86.25 120 ARG B CA 1
ATOM 3546 C C . ARG B 1 120 ? 23.547 -3.936 4.465 1 86.25 120 ARG B C 1
ATOM 3548 O O . ARG B 1 120 ? 24.672 -4.141 3.986 1 86.25 120 ARG B O 1
ATOM 3555 N N . ASN B 1 121 ? 23.375 -3.285 5.504 1 83 121 ASN B N 1
ATOM 3556 C CA . ASN B 1 121 ? 24.484 -2.65 6.219 1 83 121 ASN B CA 1
ATOM 3557 C C . ASN B 1 121 ? 25.391 -3.684 6.887 1 83 121 ASN B C 1
ATOM 3559 O O . ASN B 1 121 ? 26.578 -3.43 7.102 1 83 121 ASN B O 1
ATOM 3563 N N . ARG B 1 122 ? 24.875 -4.871 7.086 1 81.38 122 ARG B N 1
ATOM 3564 C CA . ARG B 1 122 ? 25.641 -5.902 7.789 1 81.38 122 ARG B CA 1
ATOM 3565 C C . ARG B 1 122 ? 26.328 -6.84 6.801 1 81.38 122 ARG B C 1
ATOM 3567 O O . ARG B 1 122 ? 27.344 -7.457 7.129 1 81.38 122 ARG B O 1
ATOM 3574 N N . SER B 1 123 ? 25.766 -7.219 5.637 1 74.69 123 SER B N 1
ATOM 3575 C CA . SER B 1 123 ? 26.188 -8.297 4.75 1 74.69 123 SER B CA 1
ATOM 3576 C C . SER B 1 123 ? 27 -7.754 3.578 1 74.69 123 SER B C 1
ATOM 3578 O O . SER B 1 123 ? 27.531 -8.523 2.777 1 74.69 123 SER B O 1
ATOM 3580 N N . SER B 1 124 ? 27.625 -6.738 3.59 1 71.88 124 SER B N 1
ATOM 3581 C CA . SER B 1 124 ? 28.391 -6.148 2.494 1 71.88 124 SER B CA 1
ATOM 3582 C C . SER B 1 124 ? 27.672 -6.324 1.162 1 71.88 124 SER B C 1
ATOM 3584 O O . SER B 1 124 ? 28.234 -6.066 0.101 1 71.88 124 SER B O 1
ATOM 3586 N N . VAL B 1 125 ? 26.484 -6.973 1.088 1 77.19 125 VAL B N 1
ATOM 3587 C CA . VAL B 1 125 ? 25.797 -7.148 -0.18 1 77.19 125 VAL B CA 1
ATOM 3588 C C . VAL B 1 125 ? 25.047 -5.867 -0.548 1 77.19 125 VAL B C 1
ATOM 3590 O O . VAL B 1 125 ? 24.188 -5.402 0.202 1 77.19 125 VAL B O 1
ATOM 3593 N N . SER B 1 126 ? 25.469 -5.418 -1.724 1 76.62 126 SER B N 1
ATOM 3594 C CA . SER B 1 126 ? 24.844 -4.184 -2.197 1 76.62 126 SER B CA 1
ATOM 3595 C C . SER B 1 126 ? 23.562 -4.473 -2.955 1 76.62 126 SER B C 1
ATOM 3597 O O . SER B 1 126 ? 23.266 -5.629 -3.268 1 76.62 126 SER B O 1
ATOM 3599 N N . ASP B 1 127 ? 22.469 -3.711 -2.941 1 86.25 127 ASP B N 1
ATOM 3600 C CA . ASP B 1 127 ? 21.328 -3.617 -3.854 1 86.25 127 ASP B CA 1
ATOM 3601 C C . ASP B 1 127 ? 20.203 -4.551 -3.42 1 86.25 127 ASP B C 1
ATOM 3603 O O . ASP B 1 127 ? 19.391 -4.965 -4.242 1 86.25 127 ASP B O 1
ATOM 3607 N N . LEU B 1 128 ? 20.25 -5.078 -2.148 1 92.56 128 LEU B N 1
ATOM 3608 C CA . LEU B 1 128 ? 19.172 -5.922 -1.645 1 92.56 128 LEU B CA 1
ATOM 3609 C C . LEU B 1 128 ? 17.828 -5.23 -1.802 1 92.56 128 LEU B C 1
ATOM 3611 O O . LEU B 1 128 ? 16.828 -5.871 -2.139 1 92.56 128 LEU B O 1
ATOM 3615 N N . ASP B 1 129 ? 17.875 -3.957 -1.582 1 92.31 129 ASP B N 1
ATOM 3616 C CA . ASP B 1 129 ? 16.641 -3.17 -1.694 1 92.31 129 ASP B CA 1
ATOM 3617 C C . ASP B 1 129 ? 16.172 -3.096 -3.145 1 92.31 129 ASP B C 1
ATOM 3619 O O . ASP B 1 129 ? 14.969 -3.121 -3.412 1 92.31 129 ASP B O 1
ATOM 3623 N N . VAL B 1 130 ? 17.109 -3.049 -4.094 1 93.62 130 VAL B N 1
ATOM 3624 C CA . VAL B 1 130 ? 16.781 -3.035 -5.512 1 93.62 130 VAL B CA 1
ATOM 3625 C C . VAL B 1 130 ? 16.141 -4.367 -5.902 1 93.62 130 VAL B C 1
ATOM 3627 O O . VAL B 1 130 ? 15.125 -4.395 -6.602 1 93.62 130 VAL B O 1
ATOM 3630 N N . LEU B 1 131 ? 16.734 -5.414 -5.406 1 94.56 131 LEU B N 1
ATOM 3631 C CA . LEU B 1 131 ? 16.25 -6.762 -5.676 1 94.56 131 LEU B CA 1
ATOM 3632 C C . LEU B 1 131 ? 14.828 -6.945 -5.152 1 94.56 131 LEU B C 1
ATOM 3634 O O . LEU B 1 131 ? 13.953 -7.418 -5.879 1 94.56 131 LEU B O 1
ATOM 3638 N N . VAL B 1 132 ? 14.594 -6.566 -3.947 1 97 132 VAL B N 1
ATOM 3639 C CA . VAL B 1 132 ? 13.297 -6.746 -3.311 1 97 132 VAL B CA 1
ATOM 3640 C C . VAL B 1 132 ? 12.258 -5.859 -3.998 1 97 132 VAL B C 1
ATOM 3642 O O . VAL B 1 132 ? 11.133 -6.301 -4.262 1 97 132 VAL B O 1
ATOM 3645 N N . THR B 1 133 ? 12.609 -4.637 -4.328 1 97.38 133 THR B N 1
ATOM 3646 C CA . THR B 1 133 ? 11.703 -3.721 -5 1 97.38 133 THR B CA 1
ATOM 3647 C C . THR B 1 133 ? 11.266 -4.285 -6.352 1 97.38 133 THR B C 1
ATOM 3649 O O . THR B 1 133 ? 10.086 -4.211 -6.711 1 97.38 133 THR B O 1
ATOM 3652 N N . SER B 1 134 ? 12.203 -4.844 -7.086 1 96.5 134 SER B N 1
ATOM 3653 C CA . SER B 1 134 ? 11.883 -5.426 -8.391 1 96.5 134 SER B CA 1
ATOM 3654 C C . SER B 1 134 ? 10.859 -6.547 -8.258 1 96.5 134 SER B C 1
ATOM 3656 O O . SER B 1 134 ? 9.953 -6.664 -9.086 1 96.5 134 SER B O 1
ATOM 3658 N N . GLU B 1 135 ? 11 -7.324 -7.258 1 97 135 GLU B N 1
ATOM 3659 C CA . GLU B 1 135 ? 10.07 -8.43 -7.059 1 97 135 GLU B CA 1
ATOM 3660 C C . GLU B 1 135 ? 8.719 -7.93 -6.566 1 97 135 GLU B C 1
ATOM 3662 O O . GLU B 1 135 ? 7.676 -8.508 -6.898 1 97 135 GLU B O 1
ATOM 3667 N N . LEU B 1 136 ? 8.734 -6.875 -5.75 1 98.12 136 LEU B N 1
ATOM 3668 C CA . LEU B 1 136 ? 7.465 -6.285 -5.336 1 98.12 136 LEU B CA 1
ATOM 3669 C C . LEU B 1 136 ? 6.734 -5.676 -6.527 1 98.12 136 LEU B C 1
ATOM 3671 O O 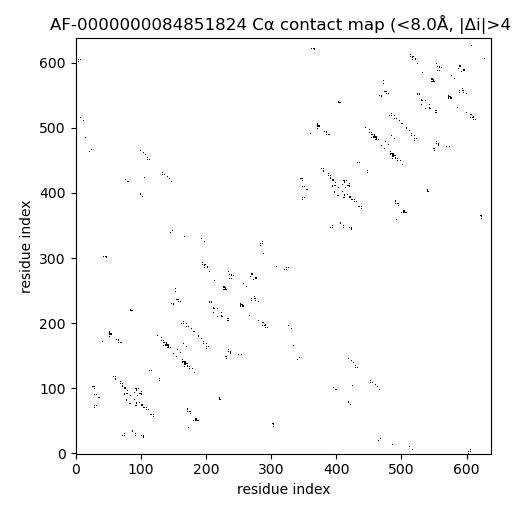. LEU B 1 136 ? 5.504 -5.707 -6.594 1 98.12 136 LEU B O 1
ATOM 3675 N N . LEU B 1 137 ? 7.469 -5.098 -7.461 1 97.88 137 LEU B N 1
ATOM 3676 C CA . LEU B 1 137 ? 6.863 -4.641 -8.703 1 97.88 137 LEU B CA 1
ATOM 3677 C C . LEU B 1 137 ? 6.23 -5.801 -9.461 1 97.88 137 LEU B C 1
ATOM 3679 O O . LEU B 1 137 ? 5.09 -5.695 -9.93 1 97.88 137 LEU B O 1
ATOM 3683 N N . SER B 1 138 ? 6.957 -6.934 -9.555 1 97 138 SER B N 1
ATOM 3684 C CA . SER B 1 138 ? 6.426 -8.117 -10.211 1 97 138 SER B CA 1
ATOM 3685 C C . SER B 1 138 ? 5.133 -8.586 -9.547 1 97 138 SER B C 1
ATOM 3687 O O . SER B 1 138 ? 4.164 -8.922 -10.234 1 97 138 SER B O 1
ATOM 3689 N N . LEU B 1 139 ? 5.168 -8.594 -8.234 1 97.5 139 LEU B N 1
ATOM 3690 C CA . LEU B 1 139 ? 3.994 -9.008 -7.469 1 97.5 139 LEU B CA 1
ATOM 3691 C C . LEU B 1 139 ? 2.781 -8.164 -7.844 1 97.5 139 LEU B C 1
ATOM 3693 O O . LEU B 1 139 ? 1.715 -8.703 -8.148 1 97.5 139 LEU B O 1
ATOM 3697 N N . HIS B 1 140 ? 2.939 -6.867 -7.875 1 98.25 140 HIS B N 1
ATOM 3698 C CA . HIS B 1 140 ? 1.817 -5.969 -8.125 1 98.25 140 HIS B CA 1
ATOM 3699 C C . HIS B 1 140 ? 1.414 -5.988 -9.594 1 98.25 140 HIS B C 1
ATOM 3701 O O . HIS B 1 140 ? 0.252 -5.742 -9.93 1 98.25 140 HIS B O 1
ATOM 3707 N N . ARG B 1 141 ? 2.387 -6.27 -10.508 1 97.94 141 ARG B N 1
ATOM 3708 C CA . ARG B 1 141 ? 2.049 -6.473 -11.914 1 97.94 141 ARG B CA 1
ATOM 3709 C C . ARG B 1 141 ? 1.146 -7.688 -12.094 1 97.94 141 ARG B C 1
ATOM 3711 O O . ARG B 1 141 ? 0.094 -7.598 -12.734 1 97.94 141 ARG B O 1
ATOM 3718 N N . GLY B 1 142 ? 1.572 -8.805 -11.492 1 97.69 142 GLY B N 1
ATOM 3719 C CA . GLY B 1 142 ? 0.74 -9.992 -11.555 1 97.69 142 GLY B CA 1
ATOM 3720 C C . GLY B 1 142 ? -0.634 -9.797 -10.945 1 97.69 142 GLY B C 1
ATOM 3721 O O . GLY B 1 142 ? -1.646 -10.148 -11.555 1 97.69 142 GLY B O 1
ATOM 3722 N N . GLN B 1 143 ? -0.69 -9.203 -9.727 1 98 143 GLN B N 1
ATOM 3723 C CA . GLN B 1 143 ? -1.954 -8.93 -9.055 1 98 143 GLN B CA 1
ATOM 3724 C C . GLN B 1 143 ? -2.814 -7.965 -9.859 1 98 143 GLN B C 1
ATOM 3726 O O . GLN B 1 143 ? -4.035 -8.125 -9.938 1 98 143 GLN B O 1
ATOM 3731 N N . GLY B 1 144 ? -2.174 -6.953 -10.445 1 98.25 144 GLY B N 1
ATOM 3732 C CA . GLY B 1 144 ? -2.887 -5.988 -11.273 1 98.25 144 GLY B CA 1
ATOM 3733 C C . GLY B 1 144 ? -3.578 -6.625 -12.469 1 98.25 144 GLY B C 1
ATOM 3734 O O . GLY B 1 144 ? -4.723 -6.285 -12.781 1 98.25 144 GLY B O 1
ATOM 3735 N N . LEU B 1 145 ? -2.92 -7.508 -13.148 1 97.94 145 LEU B N 1
ATOM 3736 C CA . LEU B 1 145 ? -3.504 -8.203 -14.297 1 97.94 145 LEU B CA 1
ATOM 3737 C C . LEU B 1 145 ? -4.672 -9.078 -13.859 1 97.94 145 LEU B C 1
ATOM 3739 O O . LEU B 1 145 ? -5.707 -9.117 -14.531 1 97.94 145 LEU B O 1
ATOM 3743 N N . GLU B 1 146 ? -4.496 -9.781 -12.742 1 98 146 GLU B N 1
ATOM 3744 C CA . GLU B 1 146 ? -5.578 -10.617 -12.234 1 98 146 GLU B CA 1
ATOM 3745 C C . GLU B 1 146 ? -6.84 -9.789 -11.992 1 98 146 GLU B C 1
ATOM 3747 O O . GLU B 1 146 ? -7.934 -10.188 -12.391 1 98 146 GLU B O 1
ATOM 3752 N N . ILE B 1 147 ? -6.668 -8.656 -11.336 1 98.19 147 ILE B N 1
ATOM 3753 C CA . ILE B 1 147 ? -7.789 -7.785 -11.016 1 98.19 147 ILE B CA 1
ATOM 3754 C C . ILE B 1 147 ? -8.391 -7.23 -12.305 1 98.19 147 ILE B C 1
ATOM 3756 O O . ILE B 1 147 ? -9.617 -7.188 -12.453 1 98.19 147 ILE B O 1
ATOM 3760 N N . LEU B 1 148 ? -7.5 -6.797 -13.219 1 97.75 148 LEU B N 1
ATOM 3761 C CA . LEU B 1 148 ? -7.941 -6.211 -14.484 1 97.75 148 LEU B CA 1
ATOM 3762 C C . LEU B 1 148 ? -8.797 -7.199 -15.273 1 97.75 148 LEU B C 1
ATOM 3764 O O . LEU B 1 148 ? -9.867 -6.84 -15.766 1 97.75 148 LEU B O 1
ATOM 3768 N N . TRP B 1 149 ? -8.328 -8.438 -15.406 1 98.12 149 TRP B N 1
ATOM 3769 C CA . TRP B 1 149 ? -9.055 -9.461 -16.156 1 98.12 149 TRP B CA 1
ATOM 3770 C C . TRP B 1 149 ? -10.391 -9.766 -15.492 1 98.12 149 TRP B C 1
ATOM 3772 O O . TRP B 1 149 ? -11.422 -9.875 -16.172 1 98.12 149 TRP B O 1
ATOM 3782 N N . ARG B 1 150 ? -10.375 -9.867 -14.18 1 97.19 150 ARG B N 1
ATOM 3783 C CA . ARG B 1 150 ? -11.594 -10.109 -13.414 1 97.19 150 ARG B CA 1
ATOM 3784 C C . ARG B 1 150 ? -12.617 -9 -13.633 1 97.19 150 ARG B C 1
ATOM 3786 O O . ARG B 1 150 ? -13.766 -9.273 -13.992 1 97.19 150 ARG B O 1
ATOM 3793 N N . ASP B 1 151 ? -12.156 -7.754 -13.523 1 95.75 151 ASP B N 1
ATOM 3794 C CA . ASP B 1 151 ? -13.078 -6.621 -13.5 1 95.75 151 ASP B CA 1
ATOM 3795 C C . ASP B 1 151 ? -13.523 -6.254 -14.914 1 95.75 151 ASP B C 1
ATOM 3797 O O . ASP B 1 151 ? -14.555 -5.602 -15.102 1 95.75 151 ASP B O 1
ATOM 3801 N N . SER B 1 152 ? -12.75 -6.652 -15.93 1 95.88 152 SER B N 1
ATOM 3802 C CA . SER B 1 152 ? -13.133 -6.391 -17.312 1 95.88 152 SER B CA 1
ATOM 3803 C C . SER B 1 152 ? -13.734 -7.633 -17.969 1 95.88 152 SER B C 1
ATOM 3805 O O . SER B 1 152 ? -14.117 -7.605 -19.141 1 95.88 152 SER B O 1
ATOM 3807 N N . LEU B 1 153 ? -13.828 -8.719 -17.234 1 96.56 153 LEU B N 1
ATOM 3808 C CA . LEU B 1 153 ? -14.352 -9.992 -17.703 1 96.56 153 LEU B CA 1
ATOM 3809 C C . LEU B 1 153 ? -13.648 -10.43 -18.984 1 96.56 153 LEU B C 1
ATOM 3811 O O . LEU B 1 153 ? -14.305 -10.773 -19.969 1 96.56 153 LEU B O 1
ATOM 3815 N N . ARG B 1 154 ? -12.352 -10.297 -19 1 96.69 154 ARG B N 1
ATOM 3816 C CA . ARG B 1 154 ? -11.5 -10.758 -20.094 1 96.69 154 ARG B CA 1
ATOM 3817 C C . ARG B 1 154 ? -10.68 -11.977 -19.672 1 96.69 154 ARG B C 1
ATOM 3819 O O . ARG B 1 154 ? -9.727 -11.852 -18.906 1 96.69 154 ARG B O 1
ATOM 3826 N N . CYS B 1 155 ? -11.031 -13.102 -20.188 1 98 155 CYS B N 1
ATOM 3827 C CA . CYS B 1 155 ? -10.32 -14.328 -19.859 1 98 155 CYS B CA 1
ATOM 3828 C C . CYS B 1 155 ? -8.938 -14.344 -20.484 1 98 155 CYS B C 1
ATOM 3830 O O . CYS B 1 155 ? -8.805 -14.219 -21.703 1 98 155 CYS B O 1
ATOM 3832 N N . PRO B 1 156 ? -7.895 -14.453 -19.703 1 97.81 156 PRO B N 1
ATOM 3833 C CA . PRO B 1 156 ? -6.555 -14.562 -20.297 1 97.81 156 PRO B CA 1
ATOM 3834 C C . PRO B 1 156 ? -6.32 -15.898 -21 1 97.81 156 PRO B C 1
ATOM 3836 O O . PRO B 1 156 ? -7.035 -16.875 -20.734 1 97.81 156 PRO B O 1
ATOM 3839 N N . SER B 1 157 ? -5.348 -15.875 -21.938 1 96.44 157 SER B N 1
ATOM 3840 C CA . SER B 1 157 ? -4.832 -17.156 -22.406 1 96.44 157 SER B CA 1
ATOM 3841 C C . SER B 1 157 ? -4.117 -17.906 -21.281 1 96.44 157 SER B C 1
ATOM 3843 O O . SER B 1 157 ? -3.801 -17.328 -20.234 1 96.44 157 SER B O 1
ATOM 3845 N N . GLU B 1 158 ? -3.951 -19.188 -21.438 1 95.31 158 GLU B N 1
ATOM 3846 C CA . GLU B 1 158 ? -3.215 -19.969 -20.453 1 95.31 158 GLU B CA 1
ATOM 3847 C C . GLU B 1 158 ? -1.793 -19.438 -20.281 1 95.31 158 GLU B C 1
ATOM 3849 O O . GLU B 1 158 ? -1.263 -19.422 -19.172 1 95.31 158 GLU B O 1
ATOM 3854 N N . GLU B 1 159 ? -1.155 -19 -21.344 1 93.38 159 GLU B N 1
ATOM 3855 C CA . GLU B 1 159 ? 0.189 -18.438 -21.297 1 93.38 159 GLU B CA 1
ATOM 3856 C C . GLU B 1 159 ? 0.214 -17.156 -20.484 1 93.38 159 GLU B C 1
ATOM 3858 O O . GLU B 1 159 ? 1.12 -16.938 -19.672 1 93.38 159 GLU B O 1
ATOM 3863 N N . GLU B 1 160 ? -0.774 -16.312 -20.75 1 94.75 160 GLU B N 1
ATOM 3864 C CA . GLU B 1 160 ? -0.896 -15.086 -19.969 1 94.75 160 GLU B CA 1
ATOM 3865 C C . GLU B 1 160 ? -1.088 -15.391 -18.484 1 94.75 160 GLU B C 1
ATOM 3867 O O . GLU B 1 160 ? -0.493 -14.727 -17.625 1 94.75 160 GLU B O 1
ATOM 3872 N N . TYR B 1 161 ? -1.895 -16.391 -18.281 1 96.75 161 TYR B N 1
ATOM 3873 C CA . TYR B 1 161 ? -2.137 -16.812 -16.891 1 96.75 161 TYR B CA 1
ATOM 3874 C C . TYR B 1 161 ? -0.84 -17.234 -16.219 1 96.75 161 TYR B C 1
ATOM 3876 O O . TYR B 1 161 ? -0.557 -16.828 -15.094 1 96.75 161 TYR B O 1
ATOM 3884 N N . ILE B 1 162 ? -0.078 -18 -16.859 1 95.69 162 ILE B N 1
ATOM 3885 C CA . ILE B 1 162 ? 1.165 -18.516 -16.297 1 95.69 162 ILE B CA 1
ATOM 3886 C C . ILE B 1 162 ? 2.115 -17.359 -16.016 1 95.69 162 ILE B C 1
ATOM 3888 O O . ILE B 1 162 ? 2.762 -17.328 -14.961 1 95.69 162 ILE B O 1
ATOM 3892 N N . GLN B 1 163 ? 2.213 -16.422 -16.906 1 94.19 163 GLN B N 1
ATOM 3893 C CA . GLN B 1 163 ? 3.066 -15.258 -16.688 1 94.19 163 GLN B CA 1
ATOM 3894 C C . GLN B 1 163 ? 2.586 -14.43 -15.508 1 94.19 163 GLN B C 1
ATOM 3896 O O . GLN B 1 163 ? 3.395 -13.945 -14.711 1 94.19 163 GLN B O 1
ATOM 3901 N N . MET B 1 164 ? 1.303 -14.266 -15.422 1 96 164 MET B N 1
ATOM 3902 C CA . MET B 1 164 ? 0.711 -13.531 -14.312 1 96 164 MET B CA 1
ATOM 3903 C C . MET B 1 164 ? 1.037 -14.195 -12.977 1 96 164 MET B C 1
ATOM 3905 O O . MET B 1 164 ? 1.438 -13.531 -12.023 1 96 164 MET B O 1
ATOM 3909 N N . VAL B 1 165 ? 0.94 -15.477 -12.914 1 95.88 165 VAL B N 1
ATOM 3910 C CA . VAL B 1 165 ? 1.222 -16.234 -11.703 1 95.88 165 VAL B CA 1
ATOM 3911 C C . VAL B 1 165 ? 2.707 -16.141 -11.359 1 95.88 165 VAL B C 1
ATOM 3913 O O . VAL B 1 165 ? 3.074 -16.016 -10.188 1 95.88 165 VAL B O 1
ATOM 3916 N N . ASN B 1 166 ? 3.514 -16.234 -12.391 1 94.81 166 ASN B N 1
ATOM 3917 C CA . ASN B 1 166 ? 4.953 -16.109 -12.18 1 94.81 166 ASN B CA 1
ATOM 3918 C C . ASN B 1 166 ? 5.332 -14.758 -11.594 1 94.81 166 ASN B C 1
ATOM 3920 O O . ASN B 1 166 ? 6.34 -14.641 -10.891 1 94.81 166 ASN B O 1
ATOM 3924 N N . ASN B 1 167 ? 4.555 -13.75 -11.906 1 94.25 167 ASN B N 1
ATOM 3925 C CA . ASN B 1 167 ? 4.75 -12.43 -11.312 1 94.25 167 ASN B CA 1
ATOM 3926 C C . ASN B 1 167 ? 4.188 -12.367 -9.898 1 94.25 167 ASN B C 1
ATOM 3928 O O . ASN B 1 167 ? 4.918 -12.07 -8.945 1 94.25 167 ASN B O 1
ATOM 3932 N N . LYS B 1 168 ? 2.949 -12.688 -9.789 1 94.19 168 LYS B N 1
ATOM 3933 C CA . LYS B 1 168 ? 2.221 -12.523 -8.531 1 94.19 168 LYS B CA 1
ATOM 3934 C C . LYS B 1 168 ? 2.756 -13.469 -7.457 1 94.19 168 LYS B C 1
ATOM 3936 O O . LYS B 1 168 ? 3.387 -13.023 -6.496 1 94.19 168 LYS B O 1
ATOM 3941 N N . THR B 1 169 ? 2.695 -14.742 -7.652 1 90.94 169 THR B N 1
ATOM 3942 C CA . THR B 1 169 ? 3.107 -15.75 -6.68 1 90.94 169 THR B CA 1
ATOM 3943 C C . THR B 1 169 ? 4.621 -15.938 -6.703 1 90.94 169 THR B C 1
ATOM 3945 O O . THR B 1 169 ? 5.258 -16.031 -5.652 1 90.94 169 THR B O 1
ATOM 3948 N N . GLY B 1 170 ? 5.195 -15.938 -7.836 1 91.5 170 GLY B N 1
ATOM 3949 C CA . GLY B 1 170 ? 6.633 -16.094 -7.984 1 91.5 170 GLY B CA 1
ATOM 3950 C C . GLY B 1 170 ? 7.426 -14.977 -7.348 1 91.5 170 GLY B C 1
ATOM 3951 O O . GLY B 1 170 ? 8.492 -15.203 -6.773 1 91.5 170 GLY B O 1
ATOM 3952 N N . GLY B 1 171 ? 6.875 -13.805 -7.434 1 90.75 171 GLY B N 1
ATOM 3953 C CA . GLY B 1 171 ? 7.586 -12.656 -6.902 1 90.75 171 GLY B CA 1
ATOM 3954 C C . GLY B 1 171 ? 7.918 -12.781 -5.426 1 90.75 171 GLY B C 1
ATOM 3955 O O . GLY B 1 171 ? 9.055 -12.555 -5.02 1 90.75 171 GLY B O 1
ATOM 3956 N N . LEU B 1 172 ? 7.012 -13.203 -4.668 1 91.5 172 LEU B N 1
ATOM 3957 C CA . LEU B 1 172 ? 7.223 -13.312 -3.23 1 91.5 172 LEU B CA 1
ATOM 3958 C C . LEU B 1 172 ? 8.188 -14.445 -2.906 1 91.5 172 LEU B C 1
ATOM 3960 O O . LEU B 1 172 ? 9.016 -14.32 -2 1 91.5 172 LEU B O 1
ATOM 3964 N N . LEU B 1 173 ? 8.109 -15.531 -3.617 1 94 173 LEU B N 1
ATOM 3965 C CA . LEU B 1 173 ? 9.031 -16.641 -3.402 1 94 173 LEU B CA 1
ATOM 3966 C C . LEU B 1 173 ? 10.445 -16.266 -3.816 1 94 173 LEU B C 1
ATOM 3968 O O . LEU B 1 173 ? 11.414 -16.609 -3.129 1 94 173 LEU B O 1
ATOM 3972 N N . ARG B 1 174 ? 10.547 -15.547 -4.906 1 95.94 174 ARG B N 1
ATOM 3973 C CA . ARG B 1 174 ? 11.859 -15.141 -5.402 1 95.94 174 ARG B CA 1
ATOM 3974 C C . ARG B 1 174 ? 12.531 -14.164 -4.441 1 95.94 174 ARG B C 1
ATOM 3976 O O . ARG B 1 174 ? 13.758 -14.141 -4.336 1 95.94 174 ARG B O 1
ATOM 3983 N N . ILE B 1 175 ? 11.734 -13.32 -3.709 1 96.94 175 ILE B N 1
ATOM 3984 C CA . ILE B 1 175 ? 12.32 -12.406 -2.73 1 96.94 175 ILE B CA 1
ATOM 3985 C C . ILE B 1 175 ? 13.156 -13.203 -1.725 1 96.94 175 ILE B C 1
ATOM 3987 O O . ILE B 1 175 ? 14.328 -12.891 -1.497 1 96.94 175 ILE B O 1
ATOM 3991 N N . GLY B 1 176 ? 12.602 -14.234 -1.143 1 96.31 176 GLY B N 1
ATOM 3992 C CA . GLY B 1 176 ? 13.328 -15.047 -0.18 1 96.31 176 GLY B CA 1
ATOM 3993 C C . GLY B 1 176 ? 14.562 -15.703 -0.766 1 96.31 176 GLY B C 1
ATOM 3994 O O . GLY B 1 176 ? 15.656 -15.602 -0.199 1 96.31 176 GLY B O 1
ATOM 3995 N N . THR B 1 177 ? 14.414 -16.297 -1.901 1 96.94 177 THR B N 1
ATOM 3996 C CA . THR B 1 177 ? 15.5 -17.047 -2.527 1 96.94 177 THR B CA 1
ATOM 3997 C C . THR B 1 177 ? 16.625 -16.109 -2.969 1 96.94 177 THR B C 1
ATOM 3999 O O . THR B 1 177 ? 17.797 -16.391 -2.748 1 96.94 177 THR B O 1
ATOM 4002 N N . LYS B 1 178 ? 16.234 -14.992 -3.592 1 96.44 178 LYS B N 1
ATOM 4003 C CA . LYS B 1 178 ? 17.25 -14.062 -4.07 1 96.44 178 LYS B CA 1
ATOM 4004 C C . LYS B 1 178 ? 18.016 -13.438 -2.904 1 96.44 178 LYS B C 1
ATOM 4006 O O . LYS B 1 178 ? 19.234 -13.227 -2.992 1 96.44 178 LYS B O 1
ATOM 4011 N N . LEU B 1 179 ? 17.312 -13.094 -1.83 1 96.75 179 LEU B N 1
ATOM 4012 C CA . LEU B 1 179 ? 18.016 -12.594 -0.646 1 96.75 179 LEU B CA 1
ATOM 4013 C C . LEU B 1 179 ? 18.969 -13.641 -0.088 1 96.75 179 LEU B C 1
A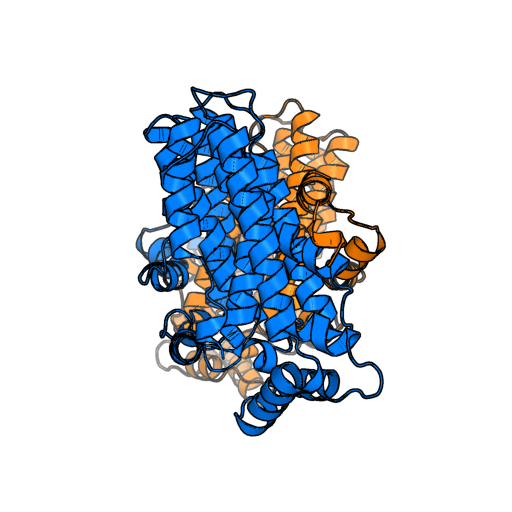TOM 4015 O O . LEU B 1 179 ? 20.094 -13.32 0.287 1 96.75 179 LEU B O 1
ATOM 4019 N N . MET B 1 180 ? 18.531 -14.891 -0.039 1 96.94 180 MET B N 1
ATOM 4020 C CA . MET B 1 180 ? 19.391 -15.969 0.447 1 96.94 180 MET B CA 1
ATOM 4021 C C . MET B 1 180 ? 20.594 -16.156 -0.458 1 96.94 180 MET B C 1
ATOM 4023 O O . MET B 1 180 ? 21.719 -16.344 0.026 1 96.94 180 MET B O 1
ATOM 4027 N N . MET B 1 181 ? 20.375 -16.141 -1.767 1 96.94 181 MET B N 1
ATOM 4028 C CA . MET B 1 181 ? 21.484 -16.281 -2.709 1 96.94 181 MET B CA 1
ATOM 4029 C C . MET B 1 181 ? 22.5 -15.164 -2.521 1 96.94 181 MET B C 1
ATOM 4031 O O . MET B 1 181 ? 23.703 -15.406 -2.6 1 96.94 181 MET B O 1
ATOM 4035 N N . ALA B 1 182 ? 22 -13.984 -2.256 1 95.56 182 ALA B N 1
ATOM 4036 C CA . ALA B 1 182 ? 22.891 -12.836 -2.07 1 95.56 182 ALA B CA 1
ATOM 4037 C C . ALA B 1 182 ? 23.734 -12.992 -0.814 1 95.56 182 ALA B C 1
ATOM 4039 O O . ALA B 1 182 ? 24.875 -12.5 -0.755 1 95.56 182 ALA B O 1
ATOM 4040 N N . CYS B 1 183 ? 23.234 -13.703 0.15 1 95.19 183 CYS B N 1
ATOM 4041 C CA . CYS B 1 183 ? 23.938 -13.82 1.431 1 95.19 183 CYS B CA 1
ATOM 4042 C C . CYS B 1 183 ? 24.547 -15.203 1.6 1 95.19 183 CYS B C 1
ATOM 4044 O O . CYS B 1 183 ? 25.031 -15.547 2.68 1 95.19 183 CYS B O 1
ATOM 4046 N N . ALA B 1 184 ? 24.531 -15.992 0.545 1 96.25 184 ALA B N 1
ATOM 4047 C CA . ALA B 1 184 ? 24.938 -17.391 0.613 1 96.25 184 ALA B CA 1
ATOM 4048 C C . ALA B 1 184 ? 26.438 -17.531 0.87 1 96.25 184 ALA B C 1
ATOM 4050 O O . ALA B 1 184 ? 27.219 -16.656 0.467 1 96.25 184 ALA B O 1
ATOM 4051 N N . THR B 1 185 ? 26.812 -18.578 1.56 1 96.94 185 THR B N 1
ATOM 4052 C CA . THR B 1 185 ? 28.234 -18.891 1.732 1 96.94 185 THR B CA 1
ATOM 4053 C C . THR B 1 185 ? 28.641 -20.047 0.833 1 96.94 185 THR B C 1
ATOM 4055 O O . THR B 1 185 ? 29.844 -20.312 0.66 1 96.94 185 THR B O 1
ATOM 4058 N N . GLN B 1 186 ? 27.672 -20.734 0.263 1 97.62 186 GLN B N 1
ATOM 4059 C CA . GLN B 1 186 ? 27.922 -21.844 -0.649 1 97.62 186 GLN B CA 1
ATOM 4060 C C . GLN B 1 186 ? 27.109 -21.688 -1.933 1 97.62 186 GLN B C 1
ATOM 4062 O O . GLN B 1 186 ? 26.094 -21 -1.95 1 97.62 186 GLN B O 1
ATOM 4067 N N . ASN B 1 187 ? 27.578 -22.312 -3.027 1 97.62 187 ASN B N 1
ATOM 4068 C CA . ASN B 1 187 ? 26.875 -22.359 -4.309 1 97.62 187 ASN B CA 1
ATOM 4069 C C . ASN B 1 187 ? 26.5 -20.969 -4.793 1 97.62 187 ASN B C 1
ATOM 4071 O O . ASN B 1 187 ? 25.375 -20.75 -5.25 1 97.62 187 ASN B O 1
ATOM 4075 N N . LYS B 1 188 ? 27.328 -20.047 -4.586 1 94.88 188 LYS B N 1
ATOM 4076 C CA . LYS B 1 188 ? 27.062 -18.641 -4.883 1 94.88 188 LYS B CA 1
ATOM 4077 C C . LYS B 1 188 ? 26.859 -18.422 -6.379 1 94.88 188 LYS B C 1
ATOM 4079 O O . LYS B 1 188 ? 26.219 -17.453 -6.785 1 94.88 188 LYS B O 1
ATOM 4084 N N . ASP B 1 189 ? 27.312 -19.344 -7.18 1 95.44 189 ASP B N 1
ATOM 4085 C CA . ASP B 1 189 ? 27.281 -19.156 -8.625 1 95.44 189 ASP B CA 1
ATOM 4086 C C . ASP B 1 189 ? 26.125 -19.938 -9.25 1 95.44 189 ASP B C 1
ATOM 4088 O O . ASP B 1 189 ? 25.953 -19.953 -10.469 1 95.44 189 ASP B O 1
ATOM 4092 N N . VAL B 1 190 ? 25.344 -20.562 -8.484 1 97.25 190 VAL B N 1
ATOM 4093 C CA . VAL B 1 190 ? 24.219 -21.375 -8.992 1 97.25 190 VAL B CA 1
ATOM 4094 C C . VAL B 1 190 ? 22.953 -20.531 -9.016 1 97.25 190 VAL B C 1
ATOM 4096 O O . VAL B 1 190 ? 22.641 -19.828 -8.047 1 97.25 190 VAL B O 1
ATOM 4099 N N . ASN B 1 191 ? 22.25 -20.531 -10.141 1 96.19 191 ASN B N 1
ATOM 4100 C CA . ASN B 1 191 ? 20.969 -19.828 -10.273 1 96.19 191 ASN B CA 1
ATOM 4101 C C . ASN B 1 191 ? 19.797 -20.75 -9.961 1 96.19 191 ASN B C 1
ATOM 4103 O O . ASN B 1 191 ? 19.438 -21.609 -10.773 1 96.19 191 ASN B O 1
ATOM 4107 N N . TYR B 1 192 ? 19.141 -20.516 -8.875 1 97.31 192 TYR B N 1
ATOM 4108 C CA . TYR B 1 192 ? 18.031 -21.375 -8.438 1 97.31 192 TYR B CA 1
ATOM 4109 C C . TYR B 1 192 ? 16.688 -20.797 -8.875 1 97.31 192 TYR B C 1
ATOM 4111 O O . TYR B 1 192 ? 15.648 -21.406 -8.648 1 97.31 192 TYR B O 1
ATOM 4119 N N . ILE B 1 193 ? 16.656 -19.672 -9.547 1 96.06 193 ILE B N 1
ATOM 4120 C CA . ILE B 1 193 ? 15.453 -18.891 -9.797 1 96.06 193 ILE B CA 1
ATOM 4121 C C . ILE B 1 193 ? 14.516 -19.672 -10.711 1 96.06 193 ILE B C 1
ATOM 4123 O O . ILE B 1 193 ? 13.305 -19.719 -10.477 1 96.06 193 ILE B O 1
ATOM 4127 N N . PRO B 1 194 ? 15.023 -20.391 -11.742 1 95.75 194 PRO B N 1
ATOM 4128 C CA . PRO B 1 194 ? 14.094 -21.172 -12.562 1 95.75 194 PRO B CA 1
ATOM 4129 C C . PRO B 1 194 ? 13.336 -22.234 -11.766 1 95.75 194 PRO B C 1
ATOM 4131 O O . PRO B 1 194 ? 12.156 -22.469 -12.016 1 95.75 194 PRO B O 1
ATOM 4134 N N . LEU B 1 195 ? 14.023 -22.859 -10.844 1 96.94 195 LEU B N 1
ATOM 4135 C CA . LEU B 1 195 ? 13.375 -23.828 -9.977 1 96.94 195 LEU B CA 1
ATOM 4136 C C . LEU B 1 195 ? 12.297 -23.172 -9.125 1 96.94 195 LEU B C 1
ATOM 4138 O O . LEU B 1 195 ? 11.195 -23.703 -8.977 1 96.94 195 LEU B O 1
ATOM 4142 N N . VAL B 1 196 ? 12.602 -22.016 -8.562 1 96.75 196 VAL B N 1
ATOM 4143 C CA . VAL B 1 196 ? 11.664 -21.266 -7.73 1 96.75 196 VAL B CA 1
ATOM 4144 C C . VAL B 1 196 ? 10.43 -20.891 -8.547 1 96.75 196 VAL B C 1
ATOM 4146 O O . VAL B 1 196 ? 9.305 -20.984 -8.055 1 96.75 196 VAL B O 1
ATOM 4149 N N . ASN B 1 197 ? 10.648 -20.438 -9.781 1 96.38 197 ASN B N 1
ATOM 4150 C CA . ASN B 1 197 ? 9.539 -20.109 -10.672 1 96.38 197 ASN B CA 1
ATOM 4151 C C . ASN B 1 197 ? 8.625 -21.297 -10.906 1 96.38 197 ASN B C 1
ATOM 4153 O O . ASN B 1 197 ? 7.402 -21.172 -10.898 1 96.38 197 ASN B O 1
ATOM 4157 N N . LEU B 1 198 ? 9.211 -22.422 -11.117 1 95.81 198 LEU B N 1
ATOM 4158 C CA . LEU B 1 198 ? 8.461 -23.656 -11.336 1 95.81 198 LEU B CA 1
ATOM 4159 C C . LEU B 1 198 ? 7.613 -24 -10.117 1 95.81 198 LEU B C 1
ATOM 4161 O O . LEU B 1 198 ? 6.434 -24.328 -10.25 1 95.81 198 LEU B O 1
ATOM 4165 N N . ILE B 1 199 ? 8.219 -23.906 -8.977 1 96.38 199 ILE B N 1
ATOM 4166 C CA . ILE B 1 199 ? 7.516 -24.188 -7.727 1 96.38 199 ILE B CA 1
ATOM 4167 C C . ILE B 1 199 ? 6.355 -23.203 -7.555 1 96.38 199 ILE B C 1
ATOM 4169 O O . ILE B 1 199 ? 5.25 -23.594 -7.172 1 96.38 199 ILE B O 1
ATOM 4173 N N . GLY B 1 200 ? 6.609 -21.953 -7.828 1 95.69 200 GLY B N 1
ATOM 4174 C CA . GLY B 1 200 ? 5.578 -20.938 -7.711 1 95.69 200 GLY B CA 1
ATOM 4175 C C . GLY B 1 200 ? 4.371 -21.203 -8.586 1 95.69 200 GLY B C 1
ATOM 4176 O O . GLY B 1 200 ? 3.229 -21.109 -8.133 1 95.69 200 GLY B O 1
ATOM 4177 N N . VAL B 1 201 ? 4.609 -21.531 -9.812 1 96.25 201 VAL B N 1
ATOM 4178 C CA . VAL B 1 201 ? 3.531 -21.812 -10.75 1 96.25 201 VAL B CA 1
ATOM 4179 C C . VAL B 1 201 ? 2.77 -23.062 -10.297 1 96.25 201 VAL B C 1
ATOM 4181 O O . VAL B 1 201 ? 1.536 -23.078 -10.297 1 96.25 201 VAL B O 1
ATOM 4184 N N . PHE B 1 202 ? 3.533 -24.094 -9.914 1 96.69 202 PHE B N 1
ATOM 4185 C CA . PHE B 1 202 ? 2.922 -25.312 -9.391 1 96.69 202 PHE B CA 1
ATOM 4186 C C . PHE B 1 202 ? 2.012 -25 -8.203 1 96.69 202 PHE B C 1
ATOM 4188 O O . PHE B 1 202 ? 0.868 -25.453 -8.156 1 96.69 202 PHE B O 1
ATOM 4195 N N . PHE B 1 203 ? 2.482 -24.203 -7.289 1 95.5 203 PHE B N 1
ATOM 4196 C CA . PHE B 1 203 ? 1.754 -23.859 -6.078 1 95.5 203 PHE B CA 1
ATOM 4197 C C . PHE B 1 203 ? 0.439 -23.156 -6.418 1 95.5 203 PHE B C 1
ATOM 4199 O O . PHE B 1 203 ? -0.601 -23.469 -5.832 1 95.5 203 PHE B O 1
ATOM 4206 N N . GLN B 1 204 ? 0.494 -22.234 -7.281 1 96 204 GLN B N 1
ATOM 4207 C CA . GLN B 1 204 ? -0.7 -21.453 -7.586 1 96 204 GLN B CA 1
ATOM 4208 C C . GLN B 1 204 ? -1.747 -22.297 -8.297 1 96 204 GLN B C 1
ATOM 4210 O O . GLN B 1 204 ? -2.934 -22.234 -7.973 1 96 204 GLN B O 1
ATOM 4215 N N . ILE B 1 205 ? -1.333 -23.094 -9.289 1 96.88 205 ILE B N 1
ATOM 4216 C CA . ILE B 1 205 ? -2.275 -23.922 -10.023 1 96.88 205 ILE B CA 1
ATOM 4217 C C . ILE B 1 205 ? -2.906 -24.953 -9.07 1 96.88 205 ILE B C 1
ATOM 4219 O O . ILE B 1 205 ? -4.109 -25.203 -9.141 1 96.88 205 ILE B O 1
ATOM 4223 N N . ARG B 1 206 ? -2.092 -25.484 -8.242 1 95.88 206 ARG B N 1
ATOM 4224 C CA . ARG B 1 206 ? -2.609 -26.406 -7.238 1 95.88 206 ARG B CA 1
ATOM 4225 C C . ARG B 1 206 ? -3.666 -25.719 -6.367 1 95.88 206 ARG B C 1
ATOM 4227 O O . ARG B 1 206 ? -4.711 -26.312 -6.086 1 95.88 206 ARG B O 1
ATOM 4234 N N . ASP B 1 207 ? -3.354 -24.531 -5.902 1 93.06 207 ASP B N 1
ATOM 4235 C CA . ASP B 1 207 ? -4.297 -23.766 -5.082 1 93.06 207 ASP B CA 1
ATOM 4236 C C . ASP B 1 207 ? -5.602 -23.516 -5.836 1 93.06 207 ASP B C 1
ATOM 4238 O O . ASP B 1 207 ? -6.688 -23.609 -5.254 1 93.06 207 ASP B O 1
ATOM 4242 N N . ASP B 1 208 ? -5.543 -23.203 -7.078 1 95.44 208 ASP B N 1
ATOM 4243 C CA . ASP B 1 208 ? -6.711 -23.016 -7.926 1 95.44 208 ASP B CA 1
ATOM 4244 C C . ASP B 1 208 ? -7.574 -24.266 -7.977 1 95.44 208 ASP B C 1
ATOM 4246 O O . ASP B 1 208 ? -8.805 -24.188 -7.922 1 95.44 208 ASP B O 1
ATOM 4250 N N . LEU B 1 209 ? -6.91 -25.375 -8.164 1 95 209 LEU B N 1
ATOM 4251 C CA . LEU B 1 209 ? -7.598 -26.656 -8.227 1 95 209 LEU B CA 1
ATOM 4252 C C . LEU B 1 209 ? -8.312 -26.969 -6.914 1 95 209 LEU B C 1
ATOM 4254 O O . LEU B 1 209 ? -9.484 -27.344 -6.914 1 95 209 LEU B O 1
ATOM 4258 N N . MET B 1 210 ? -7.605 -26.75 -5.828 1 91.38 210 MET B N 1
ATOM 4259 C CA . MET B 1 210 ? -8.133 -27.078 -4.508 1 91.38 210 MET B CA 1
ATOM 4260 C C . MET B 1 210 ? -9.297 -26.172 -4.148 1 91.38 210 MET B C 1
ATOM 4262 O O . MET B 1 210 ? -10.242 -26.594 -3.48 1 91.38 210 MET B O 1
ATOM 4266 N N . ASN B 1 211 ? -9.273 -24.984 -4.562 1 91.31 211 ASN B N 1
ATOM 4267 C CA . ASN B 1 211 ? -10.344 -24.031 -4.305 1 91.31 211 ASN B CA 1
ATOM 4268 C C . ASN B 1 211 ? -11.672 -24.516 -4.871 1 91.31 211 ASN B C 1
ATOM 4270 O O . ASN B 1 211 ? -12.727 -24.266 -4.277 1 91.31 211 ASN B O 1
ATOM 4274 N N . LEU B 1 212 ? -11.641 -25.188 -5.957 1 91 212 LEU B N 1
ATOM 4275 C CA . LEU B 1 212 ? -12.867 -25.562 -6.641 1 91 212 LEU B CA 1
ATOM 4276 C C . LEU B 1 212 ? -13.266 -27 -6.289 1 91 212 LEU B C 1
ATOM 4278 O O . LEU B 1 212 ? -14.43 -27.391 -6.453 1 91 212 LEU B O 1
ATOM 4282 N N . GLN B 1 213 ? -12.398 -27.766 -5.797 1 81.38 213 GLN B N 1
ATOM 4283 C CA . GLN B 1 213 ? -12.695 -29.188 -5.688 1 81.38 213 GLN B CA 1
ATOM 4284 C C . GLN B 1 213 ? -12.734 -29.625 -4.227 1 81.38 213 GLN B C 1
ATOM 4286 O O . GLN B 1 213 ? -13.297 -30.672 -3.906 1 81.38 213 GLN B O 1
ATOM 4291 N N . SER B 1 214 ? -12.172 -28.953 -3.438 1 68.31 214 SER B N 1
ATOM 4292 C CA . SER B 1 214 ? -11.953 -29.484 -2.094 1 68.31 214 SER B CA 1
ATOM 4293 C C . SER B 1 214 ? -13.008 -28.969 -1.12 1 68.31 214 SER B C 1
ATOM 4295 O O . SER B 1 214 ? -13.234 -27.766 -1.035 1 68.31 214 SER B O 1
ATOM 4297 N N . LEU B 1 215 ? -13.562 -29.906 -0.482 1 63.47 215 LEU B N 1
ATOM 4298 C CA . LEU B 1 215 ? -14.5 -29.578 0.583 1 63.47 215 LEU B CA 1
ATOM 4299 C C . LEU B 1 215 ? -13.781 -28.875 1.736 1 63.47 215 LEU B C 1
ATOM 4301 O O . LEU B 1 215 ? -14.32 -27.938 2.334 1 63.47 215 LEU B O 1
ATOM 4305 N N . GLU B 1 216 ? -12.695 -29.375 2.033 1 56.84 216 GLU B N 1
ATOM 4306 C CA . GLU B 1 216 ? -11.891 -28.797 3.102 1 56.84 216 GLU B CA 1
ATOM 4307 C C . GLU B 1 216 ? -11.57 -27.328 2.811 1 56.84 216 GLU B C 1
ATOM 4309 O O . GLU B 1 216 ? -11.562 -26.5 3.721 1 56.84 216 GLU B O 1
ATOM 4314 N N . TYR B 1 217 ? -11.398 -27.141 1.624 1 61.69 217 TYR B N 1
ATOM 4315 C CA . TYR B 1 217 ? -11.086 -25.766 1.214 1 61.69 217 TYR B CA 1
ATOM 4316 C C . TYR B 1 217 ? -12.266 -24.844 1.479 1 61.69 217 TYR B C 1
ATOM 4318 O O . TYR B 1 217 ? -12.07 -23.656 1.795 1 61.69 217 TYR B O 1
ATOM 4326 N N . THR B 1 218 ? -13.312 -25.438 1.596 1 62.97 218 THR B N 1
ATOM 4327 C CA . THR B 1 218 ? -14.539 -24.703 1.858 1 62.97 218 THR B CA 1
ATOM 4328 C C . THR B 1 218 ? -14.539 -24.156 3.281 1 62.97 218 THR B C 1
ATOM 4330 O O . THR B 1 218 ? -14.914 -23 3.504 1 62.97 218 THR B O 1
ATOM 4333 N N . SER B 1 219 ? -14.023 -24.953 4.156 1 63.75 219 SER B N 1
ATOM 4334 C CA . SER B 1 219 ? -14.031 -24.531 5.555 1 63.75 219 SER B CA 1
ATOM 4335 C C . SER B 1 219 ? -12.961 -23.469 5.816 1 63.75 219 SER B C 1
ATOM 4337 O O . SER B 1 219 ? -13.133 -22.609 6.676 1 63.75 219 SER B O 1
ATOM 4339 N N . ASN B 1 220 ? -11.945 -23.5 5.043 1 66.06 220 ASN B N 1
ATOM 4340 C CA . ASN B 1 220 ? -10.797 -22.625 5.273 1 66.06 220 ASN B CA 1
ATOM 4341 C C . ASN B 1 220 ? -10.984 -21.266 4.621 1 66.06 220 ASN B C 1
ATOM 4343 O O . ASN B 1 220 ? -10.664 -20.234 5.223 1 66.06 220 ASN B O 1
ATOM 4347 N N . LYS B 1 221 ? -11.5 -21.344 3.377 1 70 221 LYS B N 1
ATOM 4348 C CA . LYS B 1 221 ? -11.562 -20.109 2.605 1 70 221 LYS B CA 1
ATOM 4349 C C . LYS B 1 221 ? -12.984 -19.828 2.125 1 70 221 LYS B C 1
ATOM 4351 O O . LYS B 1 221 ? -13.305 -18.719 1.724 1 70 221 LYS B O 1
ATOM 4356 N N . GLY B 1 222 ? -13.828 -20.781 2.279 1 73.19 222 GLY B N 1
ATOM 4357 C CA . GLY B 1 222 ? -15.133 -20.719 1.649 1 73.19 222 GLY B CA 1
ATOM 4358 C C . GLY B 1 222 ? -15.266 -21.641 0.45 1 73.19 222 GLY B C 1
ATOM 4359 O O . GLY B 1 222 ? -14.258 -22.109 -0.086 1 73.19 222 GLY B O 1
ATOM 4360 N N . PHE B 1 223 ? -16.469 -21.938 0.053 1 80.75 223 PHE B N 1
ATOM 4361 C CA . PHE B 1 223 ? -16.734 -22.859 -1.031 1 80.75 223 PHE B CA 1
ATOM 4362 C C . PHE B 1 223 ? -16.562 -22.188 -2.387 1 80.75 223 PHE B C 1
ATOM 4364 O O . PHE B 1 223 ? -17.297 -21.266 -2.732 1 80.75 223 PHE B O 1
ATOM 4371 N N . ALA B 1 224 ? -15.539 -22.594 -3.148 1 90.44 224 ALA B N 1
ATOM 4372 C CA . ALA B 1 224 ? -15.281 -22.156 -4.516 1 90.44 224 ALA B CA 1
ATOM 4373 C C . ALA B 1 224 ? -15.242 -20.625 -4.594 1 90.44 224 ALA B C 1
ATOM 4375 O O . ALA B 1 224 ? -15.945 -20.016 -5.406 1 90.44 224 ALA B O 1
ATOM 4376 N N . GLU B 1 225 ? -14.375 -20.031 -3.785 1 91.38 225 GLU B N 1
ATOM 4377 C CA . GLU B 1 225 ? -14.328 -18.578 -3.645 1 91.38 225 GLU B CA 1
ATOM 4378 C C . GLU B 1 225 ? -13.852 -17.922 -4.934 1 91.38 225 GLU B C 1
ATOM 4380 O O . GLU B 1 225 ? -14.188 -16.766 -5.199 1 91.38 225 GLU B O 1
ATOM 4385 N N . ASP B 1 226 ? -13.117 -18.672 -5.754 1 93.69 226 ASP B N 1
ATOM 4386 C CA . ASP B 1 226 ? -12.695 -18.109 -7.035 1 93.69 226 ASP B CA 1
ATOM 4387 C C . ASP B 1 226 ? -13.898 -17.656 -7.859 1 93.69 226 ASP B C 1
ATOM 4389 O O . ASP B 1 226 ? -13.828 -16.641 -8.555 1 93.69 226 ASP B O 1
ATOM 4393 N N . LEU B 1 227 ? -14.938 -18.438 -7.75 1 94.56 227 LEU B N 1
ATOM 4394 C CA . LEU B 1 227 ? -16.156 -18.078 -8.469 1 94.56 227 LEU B CA 1
ATOM 4395 C C . LEU B 1 227 ? -16.828 -16.875 -7.832 1 94.56 227 LEU B C 1
ATOM 4397 O O . LEU B 1 227 ? -17.297 -15.969 -8.539 1 94.56 227 LEU B O 1
ATOM 4401 N N . THR B 1 228 ? -16.844 -16.875 -6.484 1 94.31 228 THR B N 1
ATOM 4402 C CA . THR B 1 228 ? -17.422 -15.75 -5.758 1 94.31 228 THR B CA 1
ATOM 4403 C C . THR B 1 228 ? -16.641 -14.469 -6.027 1 94.31 228 THR B C 1
ATOM 4405 O O . THR B 1 228 ? -17.219 -13.383 -6.098 1 94.31 228 THR B O 1
ATOM 4408 N N . GLU B 1 229 ? -15.375 -14.594 -6.18 1 94.88 229 GLU B N 1
ATOM 4409 C CA . GLU B 1 229 ? -14.492 -13.445 -6.367 1 94.88 229 GLU B CA 1
ATOM 4410 C C . GLU B 1 229 ? -14.414 -13.047 -7.84 1 94.88 229 GLU B C 1
ATOM 4412 O O . GLU B 1 229 ? -13.93 -11.961 -8.172 1 94.88 229 GLU B O 1
ATOM 4417 N N . GLY B 1 230 ? -14.867 -13.922 -8.703 1 95.81 230 GLY B N 1
ATOM 4418 C CA . GLY B 1 230 ? -14.836 -13.648 -10.133 1 95.81 230 GLY B CA 1
ATOM 4419 C C . GLY B 1 230 ? -13.469 -13.859 -10.75 1 95.81 230 GLY B C 1
ATOM 4420 O O . GLY B 1 230 ? -13.164 -13.289 -11.797 1 95.81 230 GLY B O 1
ATOM 4421 N N . LYS B 1 231 ? -12.68 -14.672 -10.156 1 96.69 231 LYS B N 1
ATOM 4422 C CA . LYS B 1 231 ? -11.289 -14.836 -10.578 1 96.69 231 LYS B CA 1
ATOM 4423 C C . LYS B 1 231 ? -11.18 -15.859 -11.703 1 96.69 231 LYS B C 1
ATOM 4425 O O . LYS B 1 231 ? -11.875 -16.875 -11.695 1 96.69 231 LYS B O 1
ATOM 4430 N N . PHE B 1 232 ? -10.289 -15.602 -12.633 1 98.06 232 PHE B N 1
ATOM 4431 C CA . PHE B 1 232 ? -9.953 -16.547 -13.688 1 98.06 232 PHE B CA 1
ATOM 4432 C C . PHE B 1 232 ? -8.844 -17.5 -13.234 1 98.06 232 PHE B C 1
ATOM 4434 O O . PHE B 1 232 ? -7.699 -17.375 -13.672 1 98.06 232 PHE B O 1
ATOM 4441 N N . SER B 1 233 ? -9.234 -18.453 -12.367 1 97.62 233 SER B N 1
ATOM 4442 C CA . SER B 1 233 ? -8.273 -19.469 -11.938 1 97.62 233 SER B CA 1
ATOM 4443 C C . SER B 1 233 ? -7.996 -20.469 -13.055 1 97.62 233 SER B C 1
ATOM 4445 O O . SER B 1 233 ? -8.719 -20.5 -14.055 1 97.62 233 SER B O 1
ATOM 4447 N N . PHE B 1 234 ? -7.02 -21.25 -12.891 1 98.12 234 PHE B N 1
ATOM 4448 C CA . PHE B 1 234 ? -6.453 -22.062 -13.961 1 98.12 234 PHE B CA 1
ATOM 4449 C C . PHE B 1 234 ? -7.504 -22.984 -14.562 1 98.12 234 PHE B C 1
ATOM 4451 O O . PHE B 1 234 ? -7.699 -23 -15.781 1 98.12 234 PHE B O 1
ATOM 4458 N N . PRO B 1 235 ? -8.32 -23.766 -13.734 1 97.69 235 PRO B N 1
ATOM 4459 C CA . PRO B 1 235 ? -9.352 -24.609 -14.336 1 97.69 235 PRO B CA 1
ATOM 4460 C C . PRO B 1 235 ? -10.422 -23.797 -15.062 1 97.69 235 PRO B C 1
ATOM 4462 O O . PRO B 1 235 ? -10.977 -24.25 -16.062 1 97.69 235 PRO B O 1
ATOM 4465 N N . ILE B 1 236 ? -10.734 -22.672 -14.523 1 98 236 ILE B N 1
ATOM 4466 C CA . ILE B 1 236 ? -11.742 -21.797 -15.133 1 98 236 ILE B CA 1
ATOM 4467 C C . ILE B 1 236 ? -11.242 -21.297 -16.484 1 98 236 ILE B C 1
ATOM 4469 O O . ILE B 1 236 ? -11.977 -21.312 -17.469 1 98 236 ILE B O 1
ATOM 4473 N N . VAL B 1 237 ? -9.992 -20.828 -16.516 1 98.31 237 VAL B N 1
ATOM 4474 C CA . VAL B 1 237 ? -9.375 -20.359 -17.766 1 98.31 237 VAL B CA 1
ATOM 4475 C C . VAL B 1 237 ? -9.438 -21.469 -18.812 1 98.31 237 VAL B C 1
ATOM 4477 O O . VAL B 1 237 ? -9.867 -21.25 -19.938 1 98.31 237 VAL B O 1
ATOM 4480 N N . HIS B 1 238 ? -9.039 -22.672 -18.453 1 97.94 238 HIS B N 1
ATOM 4481 C CA . HIS B 1 238 ? -9.094 -23.797 -19.375 1 97.94 238 HIS B CA 1
ATOM 4482 C C . HIS B 1 238 ? -10.516 -24.062 -19.844 1 97.94 238 HIS B C 1
ATOM 4484 O O . HIS B 1 238 ? -10.758 -24.266 -21.031 1 97.94 238 HIS B O 1
ATOM 4490 N N . GLY B 1 239 ? -11.445 -24.078 -18.891 1 97.62 239 GLY B N 1
ATOM 4491 C CA . GLY B 1 239 ? -12.836 -24.359 -19.203 1 97.62 239 GLY B CA 1
ATOM 4492 C C . GLY B 1 239 ? -13.414 -23.391 -20.234 1 97.62 239 GLY B C 1
ATOM 4493 O O . GLY B 1 239 ? -14.109 -23.812 -21.156 1 97.62 239 GLY B O 1
ATOM 4494 N N . ILE B 1 240 ? -13.141 -22.141 -20.062 1 97.62 240 ILE B N 1
ATOM 4495 C CA . ILE B 1 240 ? -13.648 -21.109 -20.953 1 97.62 240 ILE B CA 1
ATOM 4496 C C . ILE B 1 240 ? -13.07 -21.297 -22.344 1 97.62 240 ILE B C 1
ATOM 4498 O O . ILE B 1 240 ? -13.781 -21.172 -23.344 1 97.62 240 ILE B O 1
ATOM 4502 N N . HIS B 1 241 ? -11.781 -21.656 -22.438 1 97.06 241 HIS B N 1
ATOM 4503 C CA . HIS B 1 241 ? -11.125 -21.797 -23.734 1 97.06 241 HIS B CA 1
ATOM 4504 C C . HIS B 1 241 ? -11.438 -23.141 -24.375 1 97.06 241 HIS B C 1
ATOM 4506 O O . HIS B 1 241 ? -11.438 -23.266 -25.594 1 97.06 241 HIS B O 1
ATOM 4512 N N . ALA B 1 242 ? -11.719 -24.156 -23.578 1 96.5 242 ALA B N 1
ATOM 4513 C CA . ALA B 1 242 ? -11.953 -25.516 -24.062 1 96.5 242 ALA B CA 1
ATOM 4514 C C . ALA B 1 242 ? -13.312 -25.625 -24.734 1 96.5 242 ALA B C 1
ATOM 4516 O O . ALA B 1 242 ? -13.523 -26.484 -25.609 1 96.5 242 ALA B O 1
ATOM 4517 N N . ASP B 1 243 ? -14.289 -24.812 -24.312 1 96.06 243 ASP B N 1
ATOM 4518 C CA . ASP B 1 243 ? -15.609 -24.781 -24.922 1 96.06 243 ASP B CA 1
ATOM 4519 C C . ASP B 1 243 ? -16.047 -23.344 -25.219 1 96.06 243 ASP B C 1
ATOM 4521 O O . ASP B 1 243 ? -16.578 -22.656 -24.328 1 96.06 243 ASP B O 1
ATOM 4525 N N . THR B 1 244 ? -15.984 -22.969 -26.438 1 94.56 244 THR B N 1
ATOM 4526 C CA . THR B 1 244 ? -16.328 -21.594 -26.812 1 94.56 244 THR B CA 1
ATOM 4527 C C . THR B 1 244 ? -17.703 -21.547 -27.469 1 94.56 244 THR B C 1
ATOM 4529 O O . THR B 1 244 ? -18.094 -20.531 -28.031 1 94.56 244 THR B O 1
ATOM 4532 N N . SER B 1 245 ? -18.375 -22.688 -27.391 1 95.88 245 SER B N 1
ATOM 4533 C CA . SER B 1 245 ? -19.688 -22.75 -28.016 1 95.88 245 SER B CA 1
ATOM 4534 C C . SER B 1 245 ? -20.734 -22 -27.203 1 95.88 245 SER B C 1
ATOM 4536 O O . SER B 1 245 ? -21.828 -21.703 -27.688 1 95.88 245 SER B O 1
ATOM 4538 N N . ASN B 1 246 ? -20.453 -21.75 -25.984 1 92.56 246 ASN B N 1
ATOM 4539 C CA . ASN B 1 246 ? -21.344 -20.969 -25.125 1 92.56 246 ASN B CA 1
ATOM 4540 C C . ASN B 1 246 ? -20.562 -20.125 -24.109 1 92.56 246 ASN B C 1
ATOM 4542 O O . ASN B 1 246 ? -19.328 -20.156 -24.109 1 92.56 246 ASN B O 1
ATOM 4546 N N . ARG B 1 247 ? -21.281 -19.375 -23.297 1 93.38 247 ARG B N 1
ATOM 4547 C CA . ARG B 1 247 ? -20.641 -18.469 -22.359 1 93.38 247 ARG B CA 1
ATOM 4548 C C . ARG B 1 247 ? -21.047 -18.766 -20.922 1 93.38 247 ARG B C 1
ATOM 4550 O O . ARG B 1 247 ? -21.094 -17.875 -20.078 1 93.38 247 ARG B O 1
ATOM 4557 N N . GLN B 1 248 ? -21.391 -19.922 -20.609 1 93.5 248 GLN B N 1
ATOM 4558 C CA . GLN B 1 248 ? -21.969 -20.281 -19.328 1 93.5 248 GLN B CA 1
ATOM 4559 C C . GLN B 1 248 ? -21 -19.984 -18.188 1 93.5 248 GLN B C 1
ATOM 4561 O O . GLN B 1 248 ? -21.359 -19.297 -17.219 1 93.5 248 GLN B O 1
ATOM 4566 N N . ILE B 1 249 ? -19.812 -20.469 -18.297 1 94.88 249 ILE B N 1
ATOM 4567 C CA . ILE B 1 249 ? -18.828 -20.266 -17.234 1 94.88 249 ILE B CA 1
ATOM 4568 C C . ILE B 1 249 ? -18.562 -18.781 -17.062 1 94.88 249 ILE B C 1
ATOM 4570 O O . ILE B 1 249 ? -18.516 -18.281 -15.93 1 94.88 249 ILE B O 1
ATOM 4574 N N . LEU B 1 250 ? -18.406 -18.062 -18.141 1 95.5 250 LEU B N 1
ATOM 4575 C CA . LEU B 1 250 ? -18.156 -16.625 -18.094 1 95.5 250 LEU B CA 1
ATOM 4576 C C . LEU B 1 250 ? -19.312 -15.883 -17.438 1 95.5 250 LEU B C 1
ATOM 4578 O O . LEU B 1 250 ? -19.094 -14.945 -16.672 1 95.5 250 LEU B O 1
ATOM 4582 N N . ASN B 1 251 ? -20.516 -16.281 -17.75 1 94.75 251 ASN B N 1
ATOM 4583 C CA . ASN B 1 251 ? -21.703 -15.641 -17.172 1 94.75 251 ASN B CA 1
ATOM 4584 C C . ASN B 1 251 ? -21.812 -15.898 -15.68 1 94.75 251 ASN B C 1
ATOM 4586 O O . ASN B 1 251 ? -22.25 -15.031 -14.922 1 94.75 251 ASN B O 1
ATOM 4590 N N . VAL B 1 252 ? -21.5 -17.094 -15.344 1 94.44 252 VAL B N 1
ATOM 4591 C CA . VAL B 1 252 ? -21.5 -17.391 -13.914 1 94.44 252 VAL B CA 1
ATOM 4592 C C . VAL B 1 252 ? -20.469 -16.547 -13.195 1 94.44 252 VAL B C 1
ATOM 4594 O O . VAL B 1 252 ? -20.75 -15.984 -12.125 1 94.44 252 VAL B O 1
ATOM 4597 N N . LEU B 1 253 ? -19.266 -16.469 -13.758 1 94.75 253 LEU B N 1
ATOM 4598 C CA . LEU B 1 253 ? -18.203 -15.688 -13.156 1 94.75 253 LEU B CA 1
ATOM 4599 C C . LEU B 1 253 ? -18.609 -14.219 -13.023 1 94.75 253 LEU B C 1
ATOM 4601 O O . LEU B 1 253 ? -18.312 -13.578 -12.016 1 94.75 253 LEU B O 1
ATOM 4605 N N . GLN B 1 254 ? -19.266 -13.734 -13.992 1 94.69 254 GLN B N 1
ATOM 4606 C CA . GLN B 1 254 ? -19.734 -12.359 -14.016 1 94.69 254 GLN B CA 1
ATOM 4607 C C . GLN B 1 254 ? -20.688 -12.078 -12.859 1 94.69 254 GLN B C 1
ATOM 4609 O O . GLN B 1 254 ? -20.688 -10.977 -12.305 1 94.69 254 GLN B O 1
ATOM 4614 N N . LYS B 1 255 ? -21.469 -13.055 -12.453 1 94.31 255 LYS B N 1
ATOM 4615 C CA . LYS B 1 255 ? -22.5 -12.883 -11.43 1 94.31 255 LYS B CA 1
ATOM 4616 C C . LYS B 1 255 ? -21.891 -12.922 -10.031 1 94.31 255 LYS B C 1
ATOM 4618 O O . LYS B 1 255 ? -22.531 -12.531 -9.055 1 94.31 255 LYS B O 1
ATOM 4623 N N . ARG B 1 256 ? -20.609 -13.398 -9.945 1 94 256 ARG B N 1
ATOM 4624 C CA . ARG B 1 256 ? -19.922 -13.516 -8.664 1 94 256 ARG B CA 1
ATOM 4625 C C . ARG B 1 256 ? -20.828 -14.156 -7.617 1 94 256 ARG B C 1
ATOM 4627 O O . ARG B 1 256 ? -21.109 -13.562 -6.574 1 94 256 ARG B O 1
ATOM 4634 N N . PRO B 1 257 ? -21.172 -15.414 -7.918 1 92.56 257 PRO B N 1
ATOM 4635 C CA . PRO B 1 257 ? -22.203 -16.047 -7.094 1 92.56 257 PRO B CA 1
ATOM 4636 C C . PRO B 1 257 ? -21.75 -16.281 -5.652 1 92.56 257 PRO B C 1
ATOM 4638 O O . PRO B 1 257 ? -20.641 -16.734 -5.418 1 92.56 257 PRO B O 1
ATOM 4641 N N . ALA B 1 258 ? -22.703 -15.977 -4.715 1 87 258 ALA B N 1
ATOM 4642 C CA . ALA B 1 258 ? -22.469 -16.234 -3.297 1 87 258 ALA B CA 1
ATOM 4643 C C . ALA B 1 258 ? -23.094 -17.562 -2.879 1 87 258 ALA B C 1
ATOM 4645 O O . ALA B 1 258 ? -22.672 -18.188 -1.899 1 87 258 ALA B O 1
ATOM 4646 N N . THR B 1 259 ? -24.031 -18.062 -3.682 1 86.94 259 THR B N 1
ATOM 4647 C CA . THR B 1 259 ? -24.781 -19.266 -3.309 1 86.94 259 THR B CA 1
ATOM 4648 C C . THR B 1 259 ? -24.219 -20.5 -4.008 1 86.94 259 THR B C 1
ATOM 4650 O O . THR B 1 259 ? -23.672 -20.391 -5.105 1 86.94 259 THR B O 1
ATOM 4653 N N . PRO B 1 260 ? -24.469 -21.594 -3.467 1 89.69 260 PRO B N 1
ATOM 4654 C CA . PRO B 1 260 ? -23.844 -22.828 -3.953 1 89.69 260 PRO B CA 1
ATOM 4655 C C . PRO B 1 260 ? -24.422 -23.297 -5.289 1 89.69 260 PRO B C 1
ATOM 4657 O O . PRO B 1 260 ? -23.75 -23.984 -6.051 1 89.69 260 PRO B O 1
ATOM 4660 N N . THR B 1 261 ? -25.625 -22.891 -5.629 1 90.38 261 THR B N 1
ATOM 4661 C CA . THR B 1 261 ? -26.297 -23.453 -6.801 1 90.38 261 THR B CA 1
ATOM 4662 C C . THR B 1 261 ? -25.516 -23.141 -8.07 1 90.38 261 THR B C 1
ATOM 4664 O O . THR B 1 261 ? -25.156 -24.047 -8.82 1 90.38 261 THR B O 1
ATOM 4667 N N . LEU B 1 262 ? -25.219 -21.953 -8.297 1 92 262 LEU B N 1
ATOM 4668 C CA . LEU B 1 262 ? -24.484 -21.562 -9.5 1 92 262 LEU B CA 1
ATOM 4669 C C . LEU B 1 262 ? -23.047 -22.094 -9.461 1 92 262 LEU B C 1
ATOM 4671 O O . LEU B 1 262 ? -22.484 -22.438 -10.5 1 92 262 LEU B O 1
ATOM 4675 N N . LYS B 1 263 ? -22.516 -22.125 -8.297 1 93.5 263 LYS B N 1
ATOM 4676 C CA . LYS B 1 263 ? -21.156 -22.625 -8.141 1 93.5 263 LYS B CA 1
ATOM 4677 C C . LYS B 1 263 ? -21.062 -24.094 -8.508 1 93.5 263 LYS B C 1
ATOM 4679 O O . LYS B 1 263 ? -20.156 -24.516 -9.242 1 93.5 263 LYS B O 1
ATOM 4684 N N . LYS B 1 264 ? -22 -24.844 -8.016 1 93.44 264 LYS B N 1
ATOM 4685 C CA . LYS B 1 264 ? -22.047 -26.266 -8.305 1 93.44 264 LYS B CA 1
ATOM 4686 C C . LYS B 1 264 ? -22.234 -26.531 -9.797 1 93.44 264 LYS B C 1
ATOM 4688 O O . LYS B 1 264 ? -21.641 -27.453 -10.352 1 93.44 264 LYS B O 1
ATOM 4693 N N . HIS B 1 265 ? -23.062 -25.719 -10.352 1 93.81 265 HIS B N 1
ATOM 4694 C CA . HIS B 1 265 ? -23.281 -25.828 -11.789 1 93.81 265 HIS B CA 1
ATOM 4695 C C . HIS B 1 265 ? -21.984 -25.625 -12.562 1 93.81 265 HIS B C 1
ATOM 4697 O O . HIS B 1 265 ? -21.641 -26.406 -13.445 1 93.81 265 HIS B O 1
ATOM 4703 N N . ALA B 1 266 ? -21.297 -24.578 -12.25 1 94.94 266 ALA B N 1
ATOM 4704 C CA . ALA B 1 266 ? -20.031 -24.266 -12.922 1 94.94 266 ALA B CA 1
ATOM 4705 C C . ALA B 1 266 ? -19 -25.375 -12.703 1 94.94 266 ALA B C 1
ATOM 4707 O O . ALA B 1 266 ? -18.312 -25.781 -13.633 1 94.94 266 ALA B O 1
ATOM 4708 N N . ILE B 1 267 ? -18.938 -25.875 -11.5 1 95.06 267 ILE B N 1
ATOM 4709 C CA . ILE B 1 267 ? -17.984 -26.922 -11.148 1 95.06 267 ILE B CA 1
ATOM 4710 C C . ILE B 1 267 ? -18.297 -28.203 -11.938 1 95.06 267 ILE B C 1
ATOM 4712 O O . ILE B 1 267 ? -17.391 -28.844 -12.469 1 95.06 267 ILE B O 1
ATOM 4716 N N . SER B 1 268 ? -19.562 -28.484 -11.984 1 95 268 SER B N 1
ATOM 4717 C CA . SER B 1 268 ? -19.984 -29.672 -12.742 1 95 268 SER B CA 1
ATOM 4718 C C . SER B 1 268 ? -19.656 -29.516 -14.227 1 95 268 SER B C 1
ATOM 4720 O O . SER B 1 268 ? -19.25 -30.484 -14.875 1 95 268 SER B O 1
ATOM 4722 N N . TYR B 1 269 ? -19.875 -28.375 -14.719 1 95.88 269 TYR B N 1
ATOM 4723 C CA . TYR B 1 269 ? -19.562 -28.125 -16.125 1 95.88 269 TYR B CA 1
ATOM 4724 C C . TYR B 1 269 ? -18.062 -28.297 -16.375 1 95.88 269 TYR B C 1
ATOM 4726 O O . TYR B 1 269 ? -17.672 -28.922 -17.359 1 95.88 269 TYR B O 1
ATOM 4734 N N . LEU B 1 270 ? -17.203 -27.797 -15.516 1 96.31 270 LEU B N 1
ATOM 4735 C CA . LEU B 1 270 ? -15.75 -27.922 -15.625 1 96.31 270 LEU B CA 1
ATOM 4736 C C . LEU B 1 270 ? -15.32 -29.375 -15.523 1 96.31 270 LEU B C 1
ATOM 4738 O O . LEU B 1 270 ? -14.398 -29.812 -16.219 1 96.31 270 LEU B O 1
ATOM 4742 N N . ARG B 1 271 ? -15.977 -30.062 -14.688 1 95.06 271 ARG B N 1
ATOM 4743 C CA . ARG B 1 271 ? -15.641 -31.469 -14.422 1 95.06 271 ARG B CA 1
ATOM 4744 C C . ARG B 1 271 ? -16.094 -32.375 -15.57 1 95.06 271 ARG B C 1
ATOM 4746 O O . ARG B 1 271 ? -15.305 -33.156 -16.078 1 95.06 271 ARG B O 1
ATOM 4753 N N . ASP B 1 272 ? -17.312 -32.188 -16.016 1 95.5 272 ASP B N 1
ATOM 4754 C CA . ASP B 1 272 ? -17.984 -33.188 -16.828 1 95.5 272 ASP B CA 1
ATOM 4755 C C . ASP B 1 272 ? -17.969 -32.812 -18.297 1 95.5 272 ASP B C 1
ATOM 4757 O O . ASP B 1 272 ? -18.016 -33.688 -19.172 1 95.5 272 ASP B O 1
ATOM 4761 N N . ARG B 1 273 ? -17.953 -31.578 -18.547 1 96.38 273 ARG B N 1
ATOM 4762 C CA . ARG B 1 273 ? -18.047 -31.156 -19.938 1 96.38 273 ARG B CA 1
ATOM 4763 C C . ARG B 1 273 ? -16.672 -30.812 -20.516 1 96.38 273 ARG B C 1
ATOM 4765 O O . ARG B 1 273 ? -16.203 -31.469 -21.438 1 96.38 273 ARG B O 1
ATOM 4772 N N . THR B 1 274 ? -16.016 -29.859 -19.875 1 97 274 THR B N 1
ATOM 4773 C CA . THR B 1 274 ? -14.75 -29.391 -20.438 1 97 274 THR B CA 1
ATOM 4774 C C . THR B 1 274 ? -13.578 -30.203 -19.906 1 97 274 THR B C 1
ATOM 4776 O O . THR B 1 274 ? -12.453 -30.094 -20.406 1 97 274 THR B O 1
ATOM 4779 N N . LYS B 1 275 ? -13.781 -31.031 -18.906 1 96.5 275 LYS B N 1
ATOM 4780 C CA . LYS B 1 275 ? -12.75 -31.875 -18.297 1 96.5 275 LYS B CA 1
ATOM 4781 C C . LYS B 1 275 ? -11.57 -31.031 -17.812 1 96.5 275 LYS B C 1
ATOM 4783 O O . LYS B 1 275 ? -10.414 -31.422 -18 1 96.5 275 LYS B O 1
ATOM 4788 N N . SER B 1 276 ? -11.891 -29.938 -17.25 1 96.62 276 SER B N 1
ATOM 4789 C CA . SER B 1 276 ? -10.891 -28.953 -16.859 1 96.62 276 SER B CA 1
ATOM 4790 C C . SER B 1 276 ? -10.086 -29.422 -15.648 1 96.62 276 SER B C 1
ATOM 4792 O O . SER B 1 276 ? -8.898 -29.109 -15.523 1 96.62 276 SER B O 1
ATOM 4794 N N . PHE B 1 277 ? -10.672 -30.188 -14.773 1 95.69 277 PHE B N 1
ATOM 4795 C CA . PHE B 1 277 ? -9.945 -30.703 -13.617 1 95.69 277 PHE B CA 1
ATOM 4796 C C . PHE B 1 277 ? -8.945 -31.766 -14.039 1 95.69 277 PHE B C 1
ATOM 4798 O O . PHE B 1 277 ? -7.809 -31.797 -13.562 1 95.69 277 PHE B O 1
ATOM 4805 N N . GLU B 1 278 ? -9.352 -32.625 -14.93 1 95.06 278 GLU B N 1
ATOM 4806 C CA . GLU B 1 278 ? -8.438 -33.625 -15.469 1 95.06 278 GLU B CA 1
ATOM 4807 C C . GLU B 1 278 ? -7.246 -32.969 -16.172 1 95.06 278 GLU B C 1
ATOM 4809 O O . GLU B 1 278 ? -6.105 -33.406 -16 1 95.06 278 GLU B O 1
ATOM 4814 N N . TYR B 1 279 ? -7.59 -32 -16.938 1 95.94 279 TYR B N 1
ATOM 4815 C CA . TYR B 1 279 ? -6.543 -31.234 -17.609 1 95.94 279 TYR B CA 1
ATOM 4816 C C . TYR B 1 279 ? -5.586 -30.609 -16.594 1 95.94 279 TYR B C 1
ATOM 4818 O O . TYR B 1 279 ? -4.367 -30.703 -16.75 1 95.94 279 TYR B O 1
ATOM 4826 N N . THR B 1 280 ? -6.102 -29.953 -15.562 1 96.75 280 THR B N 1
ATOM 4827 C CA . THR B 1 280 ? -5.297 -29.297 -14.539 1 96.75 280 THR B CA 1
ATOM 4828 C C . THR B 1 280 ? -4.398 -30.312 -13.836 1 96.75 280 THR B C 1
ATOM 4830 O O . THR B 1 280 ? -3.223 -30.031 -13.578 1 96.75 280 THR B O 1
ATOM 4833 N N . PHE B 1 281 ? -4.914 -31.469 -13.602 1 95.44 281 PHE B N 1
ATOM 4834 C CA . PHE B 1 281 ? -4.133 -32.531 -12.984 1 95.44 281 PHE B CA 1
ATOM 4835 C C . PHE B 1 281 ? -2.947 -32.906 -13.859 1 95.44 281 PHE B C 1
ATOM 4837 O O . PHE B 1 281 ? -1.833 -33.094 -13.359 1 95.44 281 PHE B O 1
ATOM 4844 N N . SER B 1 282 ? -3.232 -33.094 -15.094 1 95.38 282 SER B N 1
ATOM 4845 C CA . SER B 1 282 ? -2.168 -33.438 -16.016 1 95.38 282 SER B CA 1
ATOM 4846 C C . SER B 1 282 ? -1.074 -32.406 -16.062 1 95.38 282 SER B C 1
ATOM 4848 O O . SER B 1 282 ? 0.112 -32.719 -16.156 1 95.38 282 SER B O 1
ATOM 4850 N N . VAL B 1 283 ? -1.476 -31.141 -16 1 96.38 283 VAL B N 1
ATOM 4851 C CA . VAL B 1 283 ? -0.514 -30.047 -15.984 1 96.38 283 VAL B CA 1
ATOM 4852 C C . VAL B 1 283 ? 0.315 -30.094 -14.703 1 96.38 283 VAL B C 1
ATOM 4854 O O . VAL B 1 283 ? 1.541 -29.984 -14.742 1 96.38 283 VAL B O 1
ATOM 4857 N N . LEU B 1 284 ? -0.332 -30.312 -13.562 1 97 284 LEU B N 1
ATOM 4858 C CA . LEU B 1 284 ? 0.354 -30.391 -12.273 1 97 284 LEU B CA 1
ATOM 4859 C C . LEU B 1 284 ? 1.359 -31.531 -12.258 1 97 284 LEU B C 1
ATOM 4861 O O . LEU B 1 284 ? 2.453 -31.391 -11.703 1 97 284 LEU B O 1
ATOM 4865 N N . GLU B 1 285 ? 0.984 -32.625 -12.867 1 95.88 285 GLU B N 1
ATOM 4866 C CA . GLU B 1 285 ? 1.89 -33.75 -12.945 1 95.88 285 GLU B CA 1
ATOM 4867 C C . GLU B 1 285 ? 3.158 -33.406 -13.711 1 95.88 285 GLU B C 1
ATOM 4869 O O . GLU B 1 285 ? 4.262 -33.75 -13.297 1 95.88 285 GLU B O 1
ATOM 4874 N N . LYS B 1 286 ? 2.959 -32.781 -14.797 1 96.19 286 LYS B N 1
ATOM 4875 C CA . LYS B 1 286 ? 4.102 -32.375 -15.609 1 96.19 286 LYS B CA 1
ATOM 4876 C C . LYS B 1 286 ? 4.984 -31.375 -14.859 1 96.19 286 LYS B C 1
ATOM 4878 O O . LYS B 1 286 ? 6.211 -31.469 -14.914 1 96.19 286 LYS B O 1
ATOM 4883 N N . LEU B 1 287 ? 4.371 -30.406 -14.227 1 96.75 287 LEU B N 1
ATOM 4884 C CA . LEU B 1 287 ? 5.117 -29.406 -13.461 1 96.75 287 LEU B CA 1
ATOM 4885 C C . LEU B 1 287 ? 5.887 -30.062 -12.32 1 96.75 287 LEU B C 1
ATOM 4887 O O . LEU B 1 287 ? 7.043 -29.719 -12.07 1 96.75 287 LEU B O 1
ATOM 4891 N N . GLU B 1 288 ? 5.242 -30.969 -11.633 1 96.81 288 GLU B N 1
ATOM 4892 C CA . GLU B 1 288 ? 5.906 -31.656 -10.531 1 96.81 288 GLU B CA 1
ATOM 4893 C C . GLU B 1 288 ? 7.113 -32.438 -11.023 1 96.81 288 GLU B C 1
ATOM 4895 O O . GLU B 1 288 ? 8.172 -32.438 -10.398 1 96.81 288 GLU B O 1
ATOM 4900 N N . LEU B 1 289 ? 6.895 -33.188 -12.117 1 96.25 289 LEU B N 1
ATOM 4901 C CA . LEU B 1 289 ? 7.992 -33.938 -12.695 1 96.25 289 LEU B CA 1
ATOM 4902 C C . LEU B 1 289 ? 9.172 -33.062 -13.031 1 96.25 289 LEU B C 1
ATOM 4904 O O . LEU B 1 289 ? 10.32 -33.375 -12.695 1 96.25 289 LEU B O 1
ATOM 4908 N N . GLN B 1 290 ? 8.938 -31.984 -13.664 1 96.31 290 GLN B N 1
ATOM 4909 C CA . GLN B 1 290 ? 9.992 -31.031 -14.023 1 96.31 290 GLN B CA 1
ATOM 4910 C C . GLN B 1 290 ? 10.656 -30.453 -12.773 1 96.31 290 GLN B C 1
ATOM 4912 O O . GLN B 1 290 ? 11.875 -30.234 -12.766 1 96.31 290 GLN B O 1
ATOM 4917 N N . THR B 1 291 ? 9.852 -30.141 -11.758 1 97.31 291 THR B N 1
ATOM 4918 C CA . THR B 1 291 ? 10.391 -29.609 -10.508 1 97.31 291 THR B CA 1
ATOM 4919 C C . THR B 1 291 ? 11.367 -30.594 -9.883 1 97.31 291 THR B C 1
ATOM 4921 O O . THR B 1 291 ? 12.484 -30.234 -9.508 1 97.31 291 THR B O 1
ATOM 4924 N N . ARG B 1 292 ? 10.977 -31.828 -9.836 1 97.5 292 ARG B N 1
ATOM 4925 C CA . ARG B 1 292 ? 11.82 -32.875 -9.242 1 97.5 292 ARG B CA 1
ATOM 4926 C C . ARG B 1 292 ? 13.086 -33.094 -10.062 1 97.5 292 ARG B C 1
ATOM 4928 O O . ARG B 1 292 ? 14.164 -33.281 -9.516 1 97.5 292 ARG B O 1
ATOM 4935 N N . GLN B 1 293 ? 12.953 -33.094 -11.391 1 97.25 293 GLN B N 1
ATOM 4936 C CA . GLN B 1 293 ? 14.117 -33.219 -12.273 1 97.25 293 GLN B CA 1
ATOM 4937 C C . GLN B 1 293 ? 15.086 -32.062 -12.062 1 97.25 293 GLN B C 1
ATOM 4939 O O . GLN B 1 293 ? 16.297 -32.25 -12.055 1 97.25 293 GLN B O 1
ATOM 4944 N N . GLU B 1 294 ? 14.562 -30.859 -11.938 1 97 294 GLU B N 1
ATOM 4945 C CA . GLU B 1 294 ? 15.414 -29.688 -11.727 1 97 294 GLU B CA 1
ATOM 4946 C C . GLU B 1 294 ? 16.109 -29.75 -10.367 1 97 294 GLU B C 1
ATOM 4948 O O . GLU B 1 294 ? 17.281 -29.375 -10.25 1 97 294 GLU B O 1
ATOM 4953 N N . ILE B 1 295 ? 15.391 -30.188 -9.312 1 98.19 295 ILE B N 1
ATOM 4954 C CA . ILE B 1 295 ? 15.992 -30.375 -7.996 1 98.19 295 ILE B CA 1
ATOM 4955 C C . ILE B 1 295 ? 17.188 -31.312 -8.102 1 98.19 295 ILE B C 1
ATOM 4957 O O . ILE B 1 295 ? 18.266 -31.031 -7.574 1 98.19 295 ILE B O 1
ATOM 4961 N N . GLN B 1 296 ? 17.047 -32.375 -8.844 1 98.06 296 GLN B N 1
ATOM 4962 C CA . GLN B 1 296 ? 18.109 -33.375 -9.023 1 98.06 296 GLN B CA 1
ATOM 4963 C C . GLN B 1 296 ? 19.266 -32.781 -9.812 1 98.06 296 GLN B C 1
ATOM 4965 O O . GLN B 1 296 ? 20.438 -33 -9.461 1 98.06 296 GLN B O 1
ATOM 4970 N N . ARG B 1 297 ? 18.953 -32.094 -10.875 1 97.38 297 ARG B N 1
ATOM 4971 C CA . ARG B 1 297 ? 19.984 -31.484 -11.711 1 97.38 297 ARG B CA 1
ATOM 4972 C C . ARG B 1 297 ? 20.844 -30.516 -10.898 1 97.38 297 ARG B C 1
ATOM 4974 O O . ARG B 1 297 ? 22.047 -30.406 -11.141 1 97.38 297 ARG B O 1
ATOM 4981 N N . LEU B 1 298 ? 20.25 -29.891 -9.906 1 97.75 298 LEU B N 1
ATOM 4982 C CA . LEU B 1 298 ? 20.938 -28.875 -9.109 1 97.75 298 LEU B CA 1
ATOM 4983 C C . LEU B 1 298 ? 21.688 -29.516 -7.945 1 97.75 298 LEU B C 1
ATOM 4985 O O . LEU B 1 298 ? 22.219 -28.797 -7.082 1 97.75 298 LEU B O 1
ATOM 4989 N N . GLY B 1 299 ? 21.703 -30.828 -7.844 1 97.19 299 GLY B N 1
ATOM 4990 C CA . GLY B 1 299 ? 22.516 -31.5 -6.84 1 97.19 299 GLY B CA 1
ATOM 4991 C C . GLY B 1 299 ? 21.688 -32.219 -5.801 1 97.19 299 GLY B C 1
ATOM 4992 O O . GLY B 1 299 ? 22.234 -32.781 -4.844 1 97.19 299 GLY B O 1
ATOM 4993 N N . GLY B 1 300 ? 20.406 -32.281 -5.961 1 98 300 GLY B N 1
ATOM 4994 C CA . GLY B 1 300 ? 19.547 -32.969 -5.02 1 98 300 GLY B CA 1
ATOM 4995 C C . GLY B 1 300 ? 19.281 -32.156 -3.756 1 98 300 GLY B C 1
ATOM 4996 O O . GLY B 1 300 ? 20.156 -31.438 -3.279 1 98 300 GLY B O 1
ATOM 4997 N N . ASN B 1 301 ? 18.141 -32.25 -3.246 1 98.25 301 ASN B N 1
ATOM 4998 C CA . ASN B 1 301 ? 17.672 -31.594 -2.037 1 98.25 301 ASN B CA 1
ATOM 4999 C C . ASN B 1 301 ? 16.5 -32.344 -1.398 1 98.25 301 ASN B C 1
ATOM 5001 O O . ASN B 1 301 ? 15.352 -32.188 -1.807 1 98.25 301 ASN B O 1
ATOM 5005 N N . GLU B 1 302 ? 16.766 -33.062 -0.378 1 97.75 302 GLU B N 1
ATOM 5006 C CA . GLU B 1 302 ? 15.789 -33.969 0.233 1 97.75 302 GLU B CA 1
ATOM 5007 C C . GLU B 1 302 ? 14.617 -33.188 0.813 1 97.75 302 GLU B C 1
ATOM 5009 O O . GLU B 1 302 ? 13.477 -33.656 0.783 1 97.75 302 GLU B O 1
ATOM 5014 N N . GLN B 1 303 ? 14.898 -32.062 1.366 1 97.75 303 GLN B N 1
ATOM 5015 C CA . GLN B 1 303 ? 13.836 -31.234 1.959 1 97.75 303 GLN B CA 1
ATOM 5016 C C . GLN B 1 303 ? 12.891 -30.703 0.889 1 97.75 303 GLN B C 1
ATOM 5018 O O . GLN B 1 303 ? 11.68 -30.625 1.107 1 97.75 303 GLN B O 1
ATOM 5023 N N . LEU B 1 304 ? 13.383 -30.281 -0.227 1 98 304 LEU B N 1
ATOM 5024 C CA . LEU B 1 304 ? 12.523 -29.859 -1.326 1 98 304 LEU B CA 1
ATOM 5025 C C . LEU B 1 304 ? 11.672 -31.016 -1.832 1 98 304 LEU B C 1
ATOM 5027 O O . LEU B 1 304 ? 10.492 -30.844 -2.152 1 98 304 LEU B O 1
ATOM 5031 N N . ASP B 1 305 ? 12.32 -32.156 -1.911 1 97.88 305 ASP B N 1
ATOM 5032 C CA . ASP B 1 305 ? 11.57 -33.344 -2.316 1 97.88 305 ASP B CA 1
ATOM 5033 C C . ASP B 1 305 ? 10.406 -33.625 -1.358 1 97.88 305 ASP B C 1
ATOM 5035 O O . ASP B 1 305 ? 9.305 -33.969 -1.79 1 97.88 305 ASP B O 1
ATOM 5039 N N . LYS B 1 306 ? 10.656 -33.438 -0.122 1 97.12 306 LYS B N 1
ATOM 5040 C CA . LYS B 1 306 ? 9.617 -33.656 0.882 1 97.12 306 LYS B CA 1
ATOM 5041 C C . LYS B 1 306 ? 8.492 -32.625 0.729 1 97.12 306 LYS B C 1
ATOM 5043 O O . LYS B 1 306 ? 7.32 -32.969 0.931 1 97.12 306 LYS B O 1
ATOM 5048 N N . ILE B 1 307 ? 8.867 -31.438 0.455 1 96.31 307 ILE B N 1
ATOM 5049 C CA . ILE B 1 307 ? 7.859 -30.406 0.231 1 96.31 307 ILE B CA 1
ATOM 5050 C C . ILE B 1 307 ? 6.996 -30.781 -0.971 1 96.31 307 ILE B C 1
ATOM 5052 O O . ILE B 1 307 ? 5.77 -30.656 -0.919 1 96.31 307 ILE B O 1
ATOM 5056 N N . MET B 1 308 ? 7.633 -31.266 -2.07 1 97.12 308 MET B N 1
ATOM 5057 C CA . MET B 1 308 ? 6.883 -31.672 -3.256 1 97.12 308 MET B CA 1
ATOM 5058 C C . MET B 1 308 ? 5.973 -32.844 -2.947 1 97.12 308 MET B C 1
ATOM 5060 O O . MET B 1 308 ? 4.871 -32.938 -3.494 1 97.12 308 MET B O 1
ATOM 5064 N N . ASP B 1 309 ? 6.414 -33.719 -2.049 1 96.56 309 ASP B N 1
ATOM 5065 C CA . ASP B 1 309 ? 5.57 -34.844 -1.608 1 96.56 309 ASP B CA 1
ATOM 5066 C C . ASP B 1 309 ? 4.316 -34.312 -0.902 1 96.56 309 ASP B C 1
ATOM 5068 O O . ASP B 1 309 ? 3.217 -34.812 -1.133 1 96.56 309 ASP B O 1
ATOM 5072 N N . LEU B 1 310 ? 4.547 -33.344 -0.082 1 92.94 310 LEU B N 1
ATOM 5073 C CA . LEU B 1 310 ? 3.445 -32.781 0.68 1 92.94 310 LEU B CA 1
ATOM 5074 C C . LEU B 1 310 ? 2.436 -32.094 -0.246 1 92.94 310 LEU B C 1
ATOM 5076 O O . LEU B 1 310 ? 1.232 -32.125 0.022 1 92.94 310 LEU B O 1
ATOM 5080 N N . LEU B 1 311 ? 2.904 -31.531 -1.326 1 93.69 311 LEU B N 1
ATOM 5081 C CA . LEU B 1 311 ? 2.064 -30.734 -2.215 1 93.69 311 LEU B CA 1
ATOM 5082 C C . LEU B 1 311 ? 1.482 -31.609 -3.328 1 93.69 311 LEU B C 1
ATOM 5084 O O . LEU B 1 311 ? 0.646 -31.141 -4.109 1 93.69 311 LEU B O 1
ATOM 5088 N N . HIS B 1 312 ? 1.894 -32.812 -3.416 1 94.62 312 HIS B N 1
ATOM 5089 C CA . HIS B 1 312 ? 1.455 -33.719 -4.473 1 94.62 312 HIS B CA 1
ATOM 5090 C C . HIS B 1 312 ? -0.066 -33.844 -4.516 1 94.62 312 HIS B C 1
ATOM 5092 O O . HIS B 1 312 ? -0.718 -33.875 -3.471 1 94.62 312 HIS B O 1
ATOM 5098 N N . VAL B 1 313 ? -0.564 -33.719 -5.688 1 91.19 313 VAL B N 1
ATOM 5099 C CA . VAL B 1 313 ? -2.002 -33.875 -5.895 1 91.19 313 VAL B CA 1
ATOM 5100 C C . VAL B 1 313 ? -2.312 -35.219 -6.543 1 91.19 313 VAL B C 1
ATOM 5102 O O . VAL B 1 313 ? -1.795 -35.531 -7.617 1 91.19 313 VAL B O 1
ATOM 5105 N N . ASP B 1 314 ? -3.115 -35.969 -5.844 1 86.88 314 ASP B N 1
ATOM 5106 C CA . ASP B 1 314 ? -3.551 -37.25 -6.359 1 86.88 314 ASP B CA 1
ATOM 5107 C C . ASP B 1 314 ? -4.871 -37.125 -7.109 1 86.88 314 ASP B C 1
ATOM 5109 O O . ASP B 1 314 ? -5.91 -36.844 -6.512 1 86.88 314 ASP B O 1
ATOM 5113 N N . ALA B 1 315 ? -4.855 -37.406 -8.352 1 81.56 315 ALA B N 1
ATOM 5114 C CA . ALA B 1 315 ? -6.039 -37.281 -9.203 1 81.56 315 ALA B CA 1
ATOM 5115 C C . ALA B 1 315 ? -7.168 -38.188 -8.688 1 81.56 315 ALA B C 1
ATOM 5117 O O . ALA B 1 315 ? -8.344 -37.844 -8.836 1 81.56 315 ALA B O 1
ATOM 5118 N N . ASP B 1 316 ? -6.828 -39.281 -8.133 1 77.12 316 ASP B N 1
ATOM 5119 C CA . ASP B 1 316 ? -7.82 -40.281 -7.699 1 77.12 316 ASP B CA 1
ATOM 5120 C C . ASP B 1 316 ? -8.656 -39.75 -6.543 1 77.12 316 ASP B C 1
ATOM 5122 O O . ASP B 1 316 ? -9.75 -40.25 -6.266 1 77.12 316 ASP B O 1
ATOM 5126 N N . LYS B 1 317 ? -8.148 -38.719 -5.922 1 68.75 317 LYS B N 1
ATOM 5127 C CA . LYS B 1 317 ? -8.875 -38.156 -4.789 1 68.75 317 LYS B CA 1
ATOM 5128 C C . LYS B 1 317 ? -9.945 -37.188 -5.254 1 68.75 317 LYS B C 1
ATOM 5130 O O . LYS B 1 317 ? -10.773 -36.75 -4.457 1 68.75 317 LYS B O 1
ATOM 5135 N N . PHE B 1 318 ? -9.828 -36.812 -6.473 1 65.62 318 PHE B N 1
ATOM 5136 C CA . PHE B 1 318 ? -10.773 -35.812 -6.957 1 65.62 318 PHE B CA 1
ATOM 5137 C C . PHE B 1 318 ? -11.789 -36.438 -7.898 1 65.62 318 PHE B C 1
ATOM 5139 O O . PHE B 1 318 ? -12.625 -35.75 -8.477 1 65.62 318 PHE B O 1
ATOM 5146 N N . GLN B 1 319 ? -11.633 -37.875 -8.086 1 54.62 319 GLN B N 1
ATOM 5147 C CA . GLN B 1 319 ? -12.648 -38.594 -8.852 1 54.62 319 GLN B CA 1
ATOM 5148 C C . GLN B 1 319 ? -13.867 -38.906 -7.988 1 54.62 319 GLN B C 1
ATOM 5150 O O . GLN B 1 319 ? -13.734 -39.125 -6.781 1 54.62 319 GLN B O 1
#

Solvent-accessible surface area (backbone atoms only — not comparable to full-atom values): 33525 Å² total; per-residue (Å²): 116,71,71,52,74,54,40,57,65,59,51,60,43,80,75,88,79,50,71,64,59,52,50,62,44,36,39,46,53,50,59,59,59,71,60,71,66,87,59,56,64,61,51,48,53,54,33,52,36,75,61,21,49,43,52,68,72,60,44,53,51,48,51,50,35,42,50,37,45,50,52,24,52,48,54,48,48,37,58,52,50,64,54,62,38,48,82,62,32,72,29,47,42,80,74,62,30,60,43,51,31,48,41,27,24,56,39,35,48,43,51,28,48,55,54,49,51,55,48,35,74,68,65,76,41,78,60,57,65,57,55,44,40,53,27,51,43,31,22,36,51,16,48,35,51,53,48,49,28,37,77,66,71,48,82,60,53,72,66,54,46,51,50,32,36,40,18,31,53,15,15,62,56,45,41,45,52,52,54,41,52,67,52,28,74,32,67,67,84,61,80,60,57,37,59,49,30,48,50,25,42,46,53,50,49,50,50,39,49,39,36,67,68,34,69,67,36,24,64,28,49,34,74,35,42,48,42,37,56,24,49,78,38,58,43,53,38,46,24,51,69,68,42,74,87,59,57,63,60,59,54,48,31,72,64,32,45,89,52,64,67,63,50,52,50,47,50,47,42,26,52,72,69,50,35,14,56,64,50,48,47,54,50,48,49,41,45,50,52,51,48,52,51,49,42,48,73,73,69,53,52,70,56,52,52,49,52,51,59,70,66,58,81,62,66,76,76,76,105,118,70,72,52,76,56,40,59,65,60,51,61,45,82,76,90,78,50,72,62,59,51,50,62,45,35,39,47,52,51,60,60,58,70,59,71,65,87,60,55,64,62,52,47,54,56,34,52,36,73,60,22,48,44,52,67,73,60,44,54,52,46,53,50,35,42,50,37,44,51,52,22,49,48,53,48,47,36,58,51,50,64,52,62,37,47,82,61,31,72,30,47,42,79,75,62,31,60,41,51,29,49,42,26,23,56,39,34,47,42,50,29,49,56,53,48,51,56,48,36,74,70,62,79,40,79,60,57,67,56,53,44,42,54,26,52,43,30,22,35,50,16,48,37,50,53,50,49,28,38,76,65,72,46,81,60,54,72,67,53,45,52,50,31,37,38,20,29,53,12,14,60,56,45,41,46,52,52,55,40,53,68,50,28,76,32,65,68,84,61,83,61,59,38,58,50,31,50,50,26,41,45,51,51,48,51,51,39,50,38,36,66,69,34,68,68,35,23,64,29,51,34,72,34,40,48,42,38,56,24,49,78,37,57,43,53,37,45,24,53,70,67,42,72,87,59,58,63,62,61,52,48,29,72,64,33,45,88,53,63,67,63,50,51,50,47,49,47,42,28,53,72,70,50,35,13,56,61,51,49,47,54,51,49,51,42,46,49,53,51,47,53,51,49,42,48,74,75,67,54,50,71,55,51,52,50,51,52,61,71,65,57,80,62,68,77,76,76,103

InterPro domains:
  IPR000092 Polyprenyl synthetase-like [PF00348] (25-269)
  IPR000092 Polyprenyl synthetase-like [cd00685] (21-273)
  IPR008949 Isoprenoid synthase domain superfamily [G3DSA:1.10.600.10] (16-317)
  IPR008949 Isoprenoid synthase domain superfamily [SSF48576] (22-312)
  IPR033749 Polyprenyl synthetase, conserved site [PS00444] (199-211)

Organism: Agaricus bisporus var. burnettii (strain JB137-S8 / ATCC MYA-4627 / FGSC 10392) (NCBI:txid597362)

Radius of gyration: 26.6 Å; Cα contacts (8 Å, |Δi|>4): 865; chains: 2; bounding box: 57×79×57 Å

Nearest PDB structures (foldseek):
  6r4v-assembly1_D  TM=9.841E-01  e=2.394E-21  Homo sapiens
  2e93-assembly1_A  TM=9.340E-01  e=6.843E-18  Saccharomyces cerevisiae
  5ero-assembly1_A  TM=9.411E-01  e=7.465E-18  Diaporthe amygdali
  2z52-assembly1_B  TM=9.355E-01  e=5.763E-17  Saccharomyces cerevisiae
  5ero-assembly1_C  TM=9.061E-01  e=6.020E-17  Diaporthe amygdali

Sequence (638 aa):
MDKYDNILHLLSQEPRWTSLNESDLLEPFSYTTANPGKEIRGKLIEAFNLWLRVPTNELAVISKVVNMLHTASLMVDDIEDDSQLRRSQPVAHKIYGIPQTINSANYVYFLAYQELFALRNRSSVSDLDVLVTSELLSLHRGQGLEILWRDSLRCPSEEEYIQMVNNKTGGLLRIGTKLMMACATQNKDVNYIPLVNLIGVFFQIRDDLMNLQSLEYTSNKGFAEDLTEGKFSFPIVHGIHADTSNRQILNVLQKRPATPTLKKHAISYLRDRTKSFEYTFSVLEKLELQTRQEIQRLGGNEQLDKIMDLLHVDADKFQMDKYDNILHLLSQEPRWTSLNESDLLEPFSYTTANPGKEIRGKLIEAFNLWLRVPTNELAVISKVVNMLHTASLMVDDIEDDSQLRRSQPVAHKIYGIPQTINSANYVYFLAYQELFALRNRSSVSDLDVLVTSELLSLHRGQGLEILWRDSLRCPSEEEYIQMVNNKTGGLLRIGTKLMMACATQNKDVNYIPLVNLIGVFFQIRDDLMNLQSLEYTSNKGFAEDLTEGKFSFPIVHGIHADTSNRQILNVLQKRPATPTLKKHAISYLRDRTKSFEYTFSVLEKLELQTRQEIQRLGGNEQLDKIMDLLHVDADKFQ

Secondary structure (DSSP, 8-state):
-GGGTTHHHHHTSPPP--HHHHHHHTHHHHHHHSS----HHHHHHHHHHHHH---HHHHHHHHHHHHHHHHHHHHHHHHHHT--EETTEE-HHHHHHHHHHHHHHHHHHHHHHHHHHHHHHHH----HHHHHHHHHHHHHHHHHHHHHHHHHT-PPPHHHHHHHHHHHHHHHHHHHHHHHHHT-SS-TT---HHHHHHHHHHHHHHHHHHHHH-HHHHHHH-TTHHHHHT---HHHHHHHHH--S--HHHHHHHH---SHHHHHHHHHIIIIIS-HHHHHHHHHHHHHHHHHHHHHHTT--HHHHHHHHHH---GGG--/-GGGTTHHHHHTSPPP--HHHHHHHHHHHHHHHSS----HHHHHHHHHHHHH---HHHHHHHHHHHHHHHHHHHHHHHHHHT--EETTEE-HHHHHHHHHHHHHHHHHHHHHHHHHHHHHHHH----HHHHHHHHHHHHHHHHHHHHHHHHHT-PPPHHHHHHHHHHHHHHHHHHHHHHHHHT-SS-TT---HHHHHHHHHHHHHHHHHHHHH-HHHHHHH-TTHHHHHT---HHHHHHHHH--S--HHHHHHHH---SHHHHHHHHHIIIIIS-HHHHHHHHHHHHHHHHHHHHHHTT--HHHHHHHHHH---GGG--